Protein AF-A0A9W4RYA9-F1 (afdb_monomer)

Sequence (456 aa):
MVLFLSWPAQLASPVASGSVSWQPSSRFNTTNTTLYFKVLSPGTPWDSYVTWPNTRKTIVKKSAGLVNLAAVAYDNSSNNLLLVPSARRMVSLPGASAEGTAIGTAVVPIFNIDQFEWVNDTKSLPENIFKAVKSTQSGFLNISEVGSPLEQQIPGTSALLKEYKWSRPERFPDPMVVKDVRYAAIYISRQNNNGLAYDYKCPRTTTDFGELPSSIDLYNYPWNNNQSDCIAVAKLRITAGVTLCSQSESDLGRSSHSTCLWKSGVLTADSHSVSPDPLVNEVFYAMPEVQALAAALASYGPGTPTRHLETTLRNSLTQAYQGTWSSFVELLSQDEQVSTPAWKPVTLLDAQVSSRRMHTWLGMSSLLVLSGVLLMIIQSCCRGKTVNDPVVASLMLDSSEVVLADNSGLCNTVDIGHGHGNADMRLKLEVSGINAPYTSVVGGYTHPKLVPESQA

Mean predicted aligned error: 14.29 Å

Foldseek 3Di:
DLVVLLVLLVVLVVLVVVQWDWDKDKAWDPPWDKDKFFFFDDDDLLVCLLPDLVSLVVLLVQLLVLLLLVLVLPPDQDQDLDFDAFWKAFAPGDPPPFAWKFWAKDKTKGKDFPDKDWAQDLVPDDPLQNCLVAPQQSQQQADRDRGFLLVDQFFLQKAWGGSDHDDRDPDQFDWDKDFAKTKMKTWHHKDQQVPCAQVRADDQADPQAGGHDPSWGWHWHGDPPRMTITMIMMITGMIIAIDMAHDDPVVSVVDVDHQWTDHSSMTGGPDDDHDTDRCQVVLSSSLSSSLSSSSVVVSLDDDHRSNDSVSSHSRSNSSSSNSSVNSCSVSNRPPDIDIIIMIHIDTDTDTNGNPVSVVSSVVSVVSNVVSVVVVVVVVVPDPDDPDPDPVVVVVPPPCVVVVVVDPDEPVCVVVVDPPDPDDPWDWDWDQPDDPDDDDDDDDDRRHIDIDTPPPD

Solvent-accessible surface area (backbone atoms only — not comparable to full-atom values): 25578 Å² total; per-residue (Å²): 114,56,71,68,37,44,51,55,38,75,56,26,61,65,38,50,64,66,15,52,42,78,39,89,37,69,45,61,43,85,71,64,44,79,44,73,42,63,36,75,48,92,49,71,43,45,54,41,43,62,72,33,46,66,47,39,41,49,39,33,53,49,9,20,53,41,32,34,51,48,39,69,60,65,69,66,96,59,99,59,93,77,74,65,76,47,26,31,26,45,50,92,62,91,78,75,80,51,72,56,21,33,41,27,54,48,81,27,36,30,40,43,75,82,40,81,45,64,36,60,51,70,84,76,46,56,69,45,45,45,44,43,73,72,36,50,74,61,42,28,39,22,69,50,62,67,63,30,38,76,74,53,95,46,69,67,16,32,31,59,53,31,74,55,56,72,69,80,69,91,62,86,59,73,64,37,61,51,74,49,78,47,40,35,38,33,32,58,51,77,41,78,36,85,68,43,50,83,78,37,76,62,77,57,63,45,92,64,36,38,74,56,65,89,58,56,31,59,45,61,47,56,48,100,76,37,30,25,39,27,31,40,42,33,43,30,35,37,41,37,26,26,26,78,26,65,41,57,73,74,50,54,77,77,35,87,72,65,37,20,34,31,45,63,56,28,39,37,39,76,66,87,64,78,38,60,32,44,54,54,66,61,32,57,41,40,24,11,45,18,24,24,48,19,41,75,68,42,31,85,57,80,91,69,82,58,51,51,62,66,57,55,52,54,35,44,53,41,40,22,46,20,16,33,46,29,30,48,30,65,63,28,28,77,78,53,60,48,78,22,50,27,25,44,57,40,85,41,74,40,77,48,64,41,62,70,38,47,53,52,24,53,52,26,51,47,35,34,54,52,28,54,51,52,49,53,51,51,56,72,71,47,89,68,80,85,68,91,44,78,76,57,45,69,72,62,54,84,52,64,71,60,60,72,71,52,96,74,55,84,75,66,61,70,68,67,60,79,82,56,82,96,61,96,76,58,69,41,81,50,67,87,75,89,85,74,81,94,76,84,86,85,82,80,82,75,68,61,43,79,43,65,68,88,77,127

pLDDT: mean 80.91, std 15.67, range [37.88, 98.0]

Nearest PDB structures (foldseek):
  8yqz-assembly1_B  TM=1.684E-01  e=8.226E+00  African swine fever virus
  7f7f-assembly1_B  TM=9.913E-02  e=7.410E+00  Saccharomyces cerevisiae S288C

Secondary structure (DSSP, 8-state):
-HHHHHHHHHTHHHHHHTTEEEEEEEEE-SSPEEEEEE---SSHHHHHHHH-HHHHHHHHHHHHHHHHHHHHTT----SS--PPPSBEEE---TT--STTEEESEEEEEEEEEEEEEE-S-GGGS-HHHHHHHH-TTSSSS-SS-SS-GGGS--TT-EEEE-SS-----SSPPPPB-EEEEEEEEEEEEEEE-TT-GGGPPPPSEETTTEEPPTT--EEEEE-TTSEEEEEEEEEEEEEEEEEEEE--HHHHHH-S--SEEEETTEEEE-----B-BTTHHHHHHHHHHHHHHHHHTTTT-SSS-TT-HHHHHHHHHHHHHHHHHHHHHHHH--S-EEEEEEE-EEEEEEEEE-HHHHHHHHHHHHHHHHHHHHHHHHHHH--S-----HHHHHHTS--HHHHHH--SSTTTTSSTTSSS-S--PPEEEE-------S--S----PPPEEEETT--

Radius of gyration: 47.75 Å; Cα contacts (8 Å, |Δi|>4): 834; chains: 1; bounding box: 57×92×149 Å

Structure (mmCIF, N/CA/C/O backbone):
data_AF-A0A9W4RYA9-F1
#
_entry.id   AF-A0A9W4RYA9-F1
#
loop_
_atom_site.group_PDB
_atom_site.id
_atom_site.type_symbol
_atom_site.label_atom_id
_atom_site.label_alt_id
_atom_site.label_comp_id
_atom_site.label_asym_id
_atom_site.label_entity_id
_atom_site.label_seq_id
_atom_site.pdbx_PDB_ins_code
_atom_site.Cartn_x
_atom_site.Cartn_y
_atom_site.Cartn_z
_atom_site.occupancy
_atom_site.B_iso_or_equiv
_atom_site.auth_seq_id
_atom_site.auth_comp_id
_atom_site.auth_asym_id
_atom_site.auth_atom_id
_atom_site.pdbx_PDB_model_num
ATOM 1 N N . MET A 1 1 ? 8.539 23.917 -69.921 1.00 60.84 1 MET A N 1
ATOM 2 C CA . MET A 1 1 ? 8.014 22.692 -69.270 1.00 60.84 1 MET A CA 1
ATOM 3 C C . MET A 1 1 ? 9.074 21.985 -68.418 1.00 60.84 1 MET A C 1
ATOM 5 O O . MET A 1 1 ? 8.849 21.826 -67.230 1.00 60.84 1 MET A O 1
ATOM 9 N N . VAL A 1 2 ? 10.253 21.661 -68.961 1.00 68.62 2 VAL A N 1
ATOM 10 C CA . VAL A 1 2 ? 11.386 21.044 -68.227 1.00 68.62 2 VAL A CA 1
ATOM 11 C C . VAL A 1 2 ? 11.800 21.806 -66.951 1.00 68.62 2 VAL A C 1
ATOM 13 O O . VAL A 1 2 ? 11.998 21.196 -65.903 1.00 68.62 2 VAL A O 1
ATOM 16 N N . LEU A 1 3 ? 11.867 23.142 -67.009 1.00 72.19 3 LEU A N 1
ATOM 17 C CA . LEU A 1 3 ? 12.236 23.996 -65.866 1.00 72.19 3 LEU A CA 1
ATOM 18 C C . LEU A 1 3 ? 11.237 23.943 -64.694 1.00 72.19 3 LEU A C 1
ATOM 20 O O . LEU A 1 3 ? 11.623 24.148 -63.550 1.00 72.19 3 LEU A O 1
ATOM 24 N N . PHE A 1 4 ? 9.962 23.628 -64.949 1.00 78.00 4 PHE A N 1
ATOM 25 C CA . PHE A 1 4 ? 8.974 23.463 -63.876 1.00 78.00 4 PHE A CA 1
ATOM 26 C C . PHE A 1 4 ? 9.147 22.134 -63.132 1.00 78.00 4 PHE A C 1
ATOM 28 O O . PHE A 1 4 ? 8.814 22.047 -61.955 1.00 78.00 4 PHE A O 1
ATOM 35 N N . LEU A 1 5 ? 9.701 21.112 -63.793 1.00 78.00 5 LEU A N 1
ATOM 36 C CA . LEU A 1 5 ? 9.952 19.799 -63.193 1.00 78.00 5 LEU A CA 1
ATOM 37 C C . LEU A 1 5 ? 11.208 19.782 -62.308 1.00 78.00 5 LEU A C 1
ATOM 39 O O . LEU A 1 5 ? 11.304 18.944 -61.416 1.00 78.00 5 LEU A O 1
ATOM 43 N N . SER A 1 6 ? 12.157 20.703 -62.514 1.00 80.00 6 SER A N 1
ATOM 44 C CA . SER A 1 6 ? 13.362 20.818 -61.678 1.00 80.00 6 SER A CA 1
ATOM 45 C C . SER A 1 6 ? 13.151 21.650 -60.408 1.00 80.00 6 SER A C 1
ATOM 47 O O . SER A 1 6 ? 13.914 21.508 -59.454 1.00 80.00 6 SER A O 1
ATOM 49 N N . TRP A 1 7 ? 12.106 22.480 -60.357 1.00 84.44 7 TRP A N 1
ATOM 50 C CA . TRP A 1 7 ? 11.814 23.346 -59.211 1.00 84.44 7 TRP A CA 1
ATOM 51 C C . TRP A 1 7 ? 11.555 22.580 -57.897 1.00 84.44 7 TRP A C 1
ATOM 53 O O . TRP A 1 7 ? 12.177 22.913 -56.887 1.00 84.44 7 TRP A O 1
ATOM 63 N N . PRO A 1 8 ? 10.729 21.511 -57.863 1.00 84.56 8 PRO A N 1
ATOM 64 C CA . PRO A 1 8 ? 10.485 20.753 -56.632 1.00 84.56 8 PRO A CA 1
ATOM 65 C C . PRO A 1 8 ? 11.745 20.100 -56.051 1.00 84.56 8 PRO A C 1
ATOM 67 O O . PRO A 1 8 ? 11.838 19.917 -54.840 1.00 84.56 8 PRO A O 1
ATOM 70 N N . ALA A 1 9 ? 12.740 19.790 -56.888 1.00 82.38 9 ALA A N 1
ATOM 71 C CA . ALA A 1 9 ? 13.992 19.187 -56.440 1.00 82.38 9 ALA A CA 1
ATOM 72 C C . ALA A 1 9 ? 14.817 20.134 -55.549 1.00 82.38 9 ALA A C 1
ATOM 74 O O . ALA A 1 9 ? 15.509 19.670 -54.644 1.00 82.38 9 ALA A O 1
ATOM 75 N N . GLN A 1 10 ? 14.689 21.454 -55.733 1.00 84.19 10 GLN A N 1
ATOM 76 C CA . GLN A 1 10 ? 15.346 22.448 -54.873 1.00 84.19 10 GLN A CA 1
ATOM 77 C C . GLN A 1 10 ? 14.773 22.452 -53.444 1.00 84.19 10 GLN A C 1
ATOM 79 O O . GLN A 1 10 ? 15.461 22.830 -52.499 1.00 84.19 10 GLN A O 1
ATOM 84 N N . LEU A 1 11 ? 13.537 21.969 -53.266 1.00 85.75 11 LEU A N 1
ATOM 85 C CA . LEU A 1 11 ? 12.855 21.856 -51.972 1.00 85.75 11 LEU A CA 1
ATOM 86 C C . LEU A 1 11 ? 12.979 20.459 -51.344 1.00 85.75 11 LEU A C 1
ATOM 88 O O . LEU A 1 11 ? 12.485 20.234 -50.239 1.00 85.75 11 LEU A O 1
ATOM 92 N N . ALA A 1 12 ? 13.653 19.518 -52.010 1.00 86.50 12 ALA A N 1
ATOM 93 C CA . ALA A 1 12 ? 13.765 18.142 -51.537 1.00 86.50 12 ALA A CA 1
ATOM 94 C C . ALA A 1 12 ? 14.613 18.033 -50.254 1.00 86.50 12 ALA A C 1
ATOM 96 O O . ALA A 1 12 ? 14.294 17.245 -49.365 1.00 86.50 12 ALA A O 1
ATOM 97 N N . SER A 1 13 ? 15.663 18.849 -50.113 1.00 85.31 13 SER A N 1
ATOM 98 C CA . SER A 1 13 ? 16.589 18.778 -48.969 1.00 85.31 13 SER A CA 1
ATOM 99 C C . SER A 1 13 ? 15.905 19.036 -47.608 1.00 85.31 13 SER A C 1
ATOM 101 O O . SER A 1 13 ? 16.020 18.188 -46.719 1.00 85.31 13 SER A O 1
ATOM 103 N N . PRO A 1 14 ? 15.092 20.100 -47.429 1.00 86.62 14 PRO A N 1
ATOM 104 C CA . PRO A 1 14 ? 14.306 20.285 -46.205 1.00 86.62 14 PRO A CA 1
ATOM 105 C C . PRO A 1 14 ? 13.328 19.140 -45.899 1.00 86.62 14 PRO A C 1
ATOM 107 O O . PRO A 1 14 ? 13.120 18.805 -44.734 1.00 86.62 14 PRO A O 1
ATOM 110 N N . VAL A 1 15 ? 12.738 18.517 -46.927 1.00 85.56 15 VAL A N 1
ATOM 111 C CA . VAL A 1 15 ? 11.793 17.397 -46.760 1.00 85.56 15 VAL A CA 1
ATOM 112 C C . VAL A 1 15 ? 12.511 16.134 -46.283 1.00 85.56 15 VAL A C 1
ATOM 114 O O . VAL A 1 15 ? 11.991 15.446 -45.404 1.00 85.56 15 VAL A O 1
ATOM 117 N N . ALA A 1 16 ? 13.714 15.859 -46.799 1.00 86.56 16 ALA A N 1
ATOM 118 C CA . ALA A 1 16 ? 14.561 14.763 -46.329 1.00 86.56 16 ALA A CA 1
ATOM 119 C C . ALA A 1 16 ? 15.008 14.980 -44.880 1.00 86.56 16 ALA A C 1
ATOM 121 O O . ALA A 1 16 ? 14.795 14.111 -44.037 1.00 86.56 16 ALA A O 1
ATOM 122 N N . SER A 1 17 ? 15.546 16.158 -44.561 1.00 86.06 17 SER A N 1
ATOM 123 C CA . SER A 1 17 ? 15.989 16.483 -43.199 1.00 86.06 17 SER A CA 1
ATOM 124 C C . SER A 1 17 ? 14.832 16.476 -42.197 1.00 86.06 17 SER A C 1
ATOM 126 O O . SER A 1 17 ? 15.000 16.047 -41.062 1.00 86.06 17 SER A O 1
ATOM 128 N N . GLY A 1 18 ? 13.630 16.875 -42.622 1.00 85.44 18 GLY A N 1
ATOM 129 C CA . GLY A 1 18 ? 12.415 16.792 -41.812 1.00 85.44 18 GLY A CA 1
ATOM 130 C C . GLY A 1 18 ? 11.758 15.408 -41.780 1.00 85.44 18 GLY A C 1
ATOM 131 O O . GLY A 1 18 ? 10.743 15.244 -41.100 1.00 85.44 18 GLY A O 1
ATOM 132 N N . SER A 1 19 ? 12.255 14.421 -42.529 1.00 86.69 19 SER A N 1
ATOM 133 C CA . SER A 1 19 ? 11.687 13.065 -42.544 1.00 86.69 19 SER A CA 1
ATOM 134 C C . SER A 1 19 ? 12.135 12.224 -41.352 1.00 86.69 19 SER A C 1
ATOM 136 O O . SER A 1 19 ? 11.411 11.310 -40.964 1.00 86.69 19 SER A O 1
ATOM 138 N N . VAL A 1 20 ? 13.274 12.567 -40.747 1.00 89.31 20 VAL A N 1
ATOM 139 C CA . VAL A 1 20 ? 13.801 11.919 -39.547 1.00 89.31 20 VAL A CA 1
ATOM 140 C C . VAL A 1 20 ? 13.490 12.801 -38.348 1.00 89.31 20 VAL A C 1
ATOM 142 O O . VAL A 1 20 ? 13.965 13.930 -38.254 1.00 89.31 20 VAL A O 1
ATOM 145 N N . SER A 1 21 ? 12.691 12.289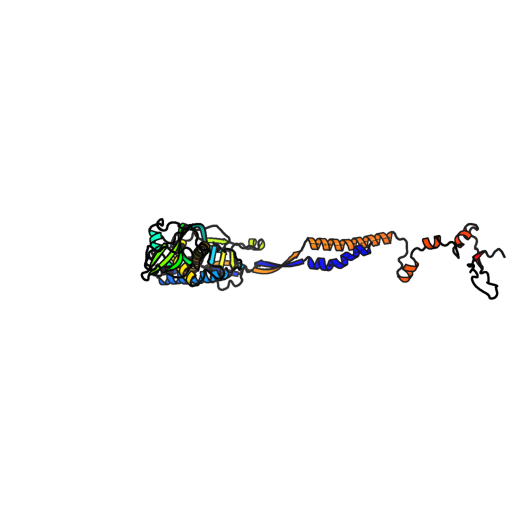 -37.419 1.00 87.69 21 SER A N 1
ATOM 146 C CA . SER A 1 21 ? 12.503 12.913 -36.112 1.00 87.69 21 SER A CA 1
ATOM 147 C C . SER A 1 21 ? 13.133 12.043 -35.040 1.00 87.69 21 SER A C 1
ATOM 149 O O . SER A 1 21 ? 12.818 10.858 -34.946 1.00 87.69 21 SER A O 1
ATOM 151 N N . TRP A 1 22 ? 13.996 12.638 -34.223 1.00 84.50 22 TRP A N 1
ATOM 152 C CA . TRP A 1 22 ? 14.571 11.976 -33.061 1.00 84.50 22 TRP A CA 1
ATOM 153 C C . TRP A 1 22 ? 13.583 12.048 -31.907 1.00 84.50 22 TRP A C 1
ATOM 155 O O . TRP A 1 22 ? 13.267 13.137 -31.426 1.00 84.50 22 TRP A O 1
ATOM 165 N N . GLN A 1 23 ? 13.076 10.897 -31.484 1.00 83.62 23 GLN A N 1
ATOM 166 C CA . GLN A 1 23 ? 12.188 10.803 -30.334 1.00 83.62 23 GLN A CA 1
ATOM 167 C C . GLN A 1 23 ? 12.938 10.169 -29.163 1.00 83.62 23 GLN A C 1
ATOM 169 O O . GLN A 1 23 ? 13.646 9.178 -29.360 1.00 83.62 23 GLN A O 1
ATOM 174 N N . PRO A 1 24 ? 12.814 10.720 -27.942 1.00 79.81 24 PRO A N 1
ATOM 175 C CA . PRO A 1 24 ? 13.317 10.049 -26.756 1.00 79.81 24 PRO A CA 1
ATOM 176 C C . PRO A 1 24 ? 12.649 8.679 -26.629 1.00 79.81 24 PRO A C 1
ATOM 178 O O . PRO A 1 24 ? 11.425 8.573 -26.600 1.00 79.81 24 PRO A O 1
ATOM 181 N N . SER A 1 25 ? 13.463 7.638 -26.542 1.00 77.69 25 SER A N 1
ATOM 182 C CA . SER A 1 25 ? 13.041 6.274 -26.247 1.00 77.69 25 SER A CA 1
ATOM 183 C C . SER A 1 25 ? 13.829 5.769 -25.044 1.00 77.69 25 SER A C 1
ATOM 185 O O . SER A 1 25 ? 14.990 6.135 -24.844 1.00 77.69 25 SER A O 1
ATOM 187 N N . SER A 1 26 ? 13.209 4.939 -24.216 1.00 73.88 26 SER A N 1
ATOM 188 C CA . SER A 1 26 ? 13.912 4.208 -23.167 1.00 73.88 26 SER A CA 1
ATOM 189 C C . SER A 1 26 ? 14.118 2.772 -23.628 1.00 73.88 26 SER A C 1
ATOM 191 O O . SER A 1 26 ? 13.175 2.082 -24.015 1.00 73.88 26 SER A O 1
ATOM 193 N N . ARG A 1 27 ? 15.366 2.308 -23.584 1.00 76.56 27 ARG A N 1
ATOM 194 C CA . ARG A 1 27 ? 15.687 0.881 -23.682 1.00 76.56 27 ARG A CA 1
ATOM 195 C C . ARG A 1 27 ? 16.460 0.457 -22.455 1.00 76.56 27 ARG A C 1
ATOM 197 O O . ARG A 1 27 ? 17.113 1.271 -21.815 1.00 76.56 27 ARG A O 1
ATOM 204 N N . PHE A 1 28 ? 16.394 -0.817 -22.122 1.00 78.62 28 PHE A N 1
ATOM 205 C CA . PHE A 1 28 ? 17.124 -1.352 -20.986 1.00 78.62 28 PHE A CA 1
ATOM 206 C C . PHE A 1 28 ? 18.550 -1.715 -21.398 1.00 78.62 28 PHE A C 1
ATOM 208 O O . PHE A 1 28 ? 18.767 -2.291 -22.463 1.00 78.62 28 PHE A O 1
ATOM 215 N N . ASN A 1 29 ? 19.527 -1.347 -20.569 1.00 74.31 29 ASN A N 1
ATOM 216 C CA . ASN A 1 29 ? 20.911 -1.755 -20.781 1.00 74.31 29 ASN A CA 1
ATOM 217 C C . ASN A 1 29 ? 21.043 -3.268 -20.566 1.00 74.31 29 ASN A C 1
ATOM 219 O O . ASN A 1 29 ? 20.547 -3.781 -19.566 1.00 74.31 29 ASN A O 1
ATOM 223 N N . THR A 1 30 ? 21.750 -3.962 -21.456 1.00 67.19 30 THR A N 1
ATOM 224 C CA . THR A 1 30 ? 22.034 -5.401 -21.341 1.00 67.19 30 THR A CA 1
ATOM 225 C C . THR A 1 30 ? 23.051 -5.718 -20.243 1.00 67.19 30 THR A C 1
ATOM 227 O O . THR A 1 30 ? 23.099 -6.847 -19.764 1.00 67.19 30 THR A O 1
ATOM 230 N N . THR A 1 31 ? 23.839 -4.739 -19.772 1.00 66.62 31 THR A N 1
ATOM 231 C CA . THR A 1 31 ? 24.687 -4.943 -18.587 1.0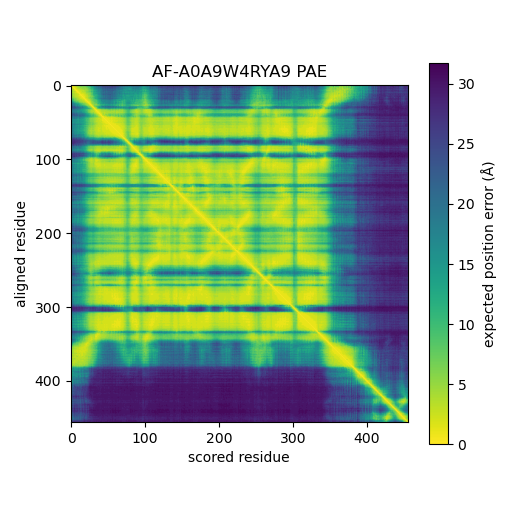0 66.62 31 THR A CA 1
ATOM 232 C C . THR A 1 31 ? 23.815 -5.014 -17.336 1.00 66.62 31 THR A C 1
ATOM 234 O O . THR A 1 31 ? 23.327 -3.988 -16.845 1.00 66.62 31 THR A O 1
ATOM 237 N N . ASN A 1 32 ? 23.614 -6.225 -16.822 1.00 71.44 32 ASN A N 1
ATOM 238 C CA . ASN A 1 32 ? 22.839 -6.449 -15.615 1.00 71.44 32 ASN A CA 1
ATOM 239 C C . ASN A 1 32 ? 23.607 -5.967 -14.374 1.00 71.44 32 ASN A C 1
ATOM 241 O O . ASN A 1 32 ? 24.808 -6.163 -14.215 1.00 71.44 32 ASN A O 1
ATOM 245 N N . THR A 1 33 ? 22.901 -5.291 -13.474 1.00 81.62 33 THR A N 1
ATOM 246 C CA . THR A 1 33 ? 23.366 -5.117 -12.096 1.00 81.62 33 THR A CA 1
ATOM 247 C C . THR A 1 33 ? 22.627 -6.136 -11.249 1.00 81.62 33 THR A C 1
ATOM 249 O O . THR A 1 33 ? 21.413 -6.259 -11.373 1.00 81.62 33 THR A O 1
ATOM 252 N N . THR A 1 34 ? 23.322 -6.870 -10.390 1.00 84.88 34 THR A N 1
ATOM 253 C CA . THR A 1 34 ? 22.653 -7.790 -9.467 1.00 84.88 34 THR A CA 1
ATOM 254 C C . THR A 1 34 ? 22.149 -7.018 -8.256 1.00 84.88 34 THR A C 1
ATOM 256 O O . THR A 1 34 ? 22.921 -6.323 -7.596 1.00 84.88 34 THR A O 1
ATOM 259 N N . LEU A 1 35 ? 20.857 -7.142 -7.962 1.00 85.88 35 LEU A N 1
ATOM 260 C CA . LEU A 1 35 ? 20.257 -6.667 -6.720 1.00 85.88 35 LEU A CA 1
ATOM 261 C C . LEU A 1 35 ? 19.973 -7.848 -5.801 1.00 85.88 35 LEU A C 1
ATOM 263 O O . LEU A 1 35 ? 19.729 -8.961 -6.263 1.00 85.88 35 LEU A O 1
ATOM 267 N N . TYR A 1 36 ? 19.975 -7.579 -4.502 1.00 86.38 36 TYR A N 1
ATOM 268 C CA . TYR A 1 36 ? 19.705 -8.571 -3.474 1.00 86.38 36 TYR A CA 1
ATOM 269 C C . TYR A 1 36 ? 18.421 -8.200 -2.751 1.00 86.38 36 TYR A C 1
ATOM 271 O O . TYR A 1 36 ? 18.313 -7.117 -2.173 1.00 86.38 36 TYR A O 1
ATOM 279 N N . PHE A 1 37 ? 17.446 -9.101 -2.789 1.00 87.25 37 PHE A N 1
ATOM 280 C CA . PHE A 1 37 ? 16.212 -8.956 -2.036 1.00 87.25 37 PHE A CA 1
ATOM 281 C C . PHE A 1 37 ? 16.223 -9.905 -0.859 1.00 87.25 37 PHE A C 1
ATOM 283 O O . PHE A 1 37 ? 16.422 -11.107 -1.018 1.00 87.25 37 PHE A O 1
ATOM 290 N N . LYS A 1 38 ? 15.945 -9.358 0.318 1.00 88.00 38 LYS A N 1
ATOM 291 C CA . LYS A 1 38 ? 15.684 -10.154 1.506 1.00 88.00 38 LYS A CA 1
ATOM 292 C C . LYS A 1 38 ? 14.455 -11.026 1.298 1.00 88.00 38 LYS A C 1
ATOM 294 O O . LYS A 1 38 ? 13.447 -10.566 0.737 1.00 88.00 38 LYS A O 1
ATOM 299 N N . VAL A 1 39 ? 14.573 -12.267 1.752 1.00 85.56 39 VAL A N 1
ATOM 300 C CA . VAL A 1 39 ? 13.497 -13.252 1.780 1.00 85.56 39 VAL A CA 1
ATOM 301 C C . VAL A 1 39 ? 13.211 -13.618 3.226 1.00 85.56 39 VAL A C 1
ATOM 303 O O . VAL A 1 39 ? 14.064 -13.526 4.110 1.00 85.56 39 VAL A O 1
ATOM 306 N N . LEU A 1 40 ? 11.955 -13.950 3.469 1.00 86.94 40 LEU A N 1
ATOM 307 C CA . LEU A 1 40 ? 11.489 -14.348 4.774 1.00 86.94 40 LEU A CA 1
ATOM 308 C C . LEU A 1 40 ? 12.012 -15.742 5.128 1.00 86.94 40 LEU A C 1
ATOM 310 O O . LEU A 1 40 ? 11.869 -16.667 4.335 1.00 86.94 40 LEU A O 1
ATOM 314 N N . SER A 1 41 ? 12.537 -15.887 6.342 1.00 81.31 41 SER A N 1
ATOM 315 C CA . SER A 1 41 ? 13.005 -17.165 6.875 1.00 81.31 41 SER A CA 1
ATOM 316 C C . SER A 1 41 ? 12.602 -17.282 8.350 1.00 81.31 41 SER A C 1
ATOM 318 O O . SER A 1 41 ? 12.608 -16.266 9.059 1.00 81.31 41 SER A O 1
ATOM 320 N N . PRO A 1 42 ? 12.189 -18.469 8.830 1.00 84.44 42 PRO A N 1
ATOM 321 C CA . PRO A 1 42 ? 11.971 -18.688 10.255 1.00 84.44 42 PRO A CA 1
ATOM 322 C C . PRO A 1 42 ? 13.296 -18.543 11.015 1.00 84.44 42 PRO A C 1
ATOM 324 O O . PRO A 1 42 ? 14.330 -19.030 10.568 1.00 84.44 42 PRO A O 1
ATOM 327 N N . GLY A 1 43 ? 13.276 -17.908 12.189 1.00 88.25 43 GLY A N 1
ATOM 328 C CA . GLY A 1 43 ? 14.491 -17.766 12.990 1.00 88.25 43 GLY A CA 1
ATOM 329 C C . GLY A 1 43 ? 14.409 -16.739 14.114 1.00 88.25 43 GLY A C 1
ATOM 330 O O . GLY A 1 43 ? 13.328 -16.301 14.510 1.00 88.25 43 GLY A O 1
ATOM 331 N N . THR A 1 44 ? 15.575 -16.300 14.599 1.00 90.31 44 THR A N 1
ATOM 332 C CA . THR A 1 44 ? 15.673 -15.371 15.740 1.00 90.31 44 THR A CA 1
ATOM 333 C C . THR A 1 44 ? 14.946 -14.033 15.539 1.00 90.31 44 THR A C 1
ATOM 335 O O . THR A 1 44 ? 14.418 -13.507 16.528 1.00 90.31 44 THR A O 1
ATOM 338 N N . PRO A 1 45 ? 14.838 -13.460 14.316 1.00 91.94 45 PRO A N 1
ATOM 339 C CA . PRO A 1 45 ? 14.041 -12.256 14.101 1.00 91.94 45 PRO A CA 1
ATOM 340 C C . PRO A 1 45 ? 12.546 -12.499 14.330 1.00 91.94 45 PRO A C 1
ATOM 342 O O . PRO A 1 45 ? 11.876 -11.667 14.946 1.00 91.94 45 PRO A O 1
ATOM 345 N N . TRP A 1 46 ? 12.030 -13.654 13.897 1.00 93.38 46 TRP A N 1
ATOM 346 C CA . TRP A 1 46 ? 10.647 -14.058 14.148 1.00 93.38 46 TRP A CA 1
ATOM 347 C C . TRP A 1 46 ? 10.392 -14.246 15.646 1.00 93.38 46 TRP A C 1
ATOM 349 O O . TRP A 1 46 ? 9.463 -13.650 16.190 1.00 93.38 46 TRP A O 1
ATOM 359 N N . ASP A 1 47 ? 11.269 -14.962 16.352 1.00 93.06 47 ASP A N 1
ATOM 360 C CA . ASP A 1 47 ? 11.140 -15.151 17.803 1.00 93.06 47 ASP A CA 1
ATOM 361 C C . ASP A 1 47 ? 11.141 -13.815 18.558 1.00 93.06 47 ASP A C 1
ATOM 363 O O . ASP A 1 47 ? 10.388 -13.618 19.521 1.00 93.06 47 ASP A O 1
ATOM 367 N N . SER A 1 48 ? 11.949 -12.862 18.086 1.00 93.31 48 SER A N 1
ATOM 368 C CA . SER A 1 48 ? 12.021 -11.508 18.634 1.00 93.31 48 SER A CA 1
ATOM 369 C C . SER A 1 48 ? 10.747 -10.704 18.376 1.00 93.31 48 SER A C 1
ATOM 371 O O . SER A 1 48 ? 10.320 -9.943 19.247 1.00 93.31 48 SER A O 1
ATOM 373 N N . TYR A 1 49 ? 10.131 -10.865 17.204 1.00 94.62 49 TYR A N 1
ATOM 374 C CA . TYR A 1 49 ? 8.842 -10.266 16.859 1.00 94.62 49 TYR A CA 1
ATOM 375 C C . TYR A 1 49 ? 7.713 -10.794 17.748 1.00 94.62 49 TYR A C 1
ATOM 377 O O . TYR A 1 49 ? 6.938 -10.019 18.318 1.00 94.62 49 TYR A O 1
ATOM 385 N N . VAL A 1 50 ? 7.661 -12.112 17.921 1.00 94.31 50 VAL A N 1
ATOM 386 C CA . VAL A 1 50 ? 6.645 -12.795 18.721 1.00 94.31 50 VAL A CA 1
ATOM 387 C C . VAL A 1 50 ? 6.792 -12.446 20.207 1.00 94.31 50 VAL A C 1
ATOM 389 O O . VAL A 1 50 ? 5.805 -12.155 20.888 1.00 94.31 50 VAL A O 1
ATOM 392 N N . THR A 1 51 ? 8.024 -12.411 20.718 1.00 94.31 51 THR A N 1
ATOM 393 C CA . THR A 1 51 ? 8.289 -12.223 22.152 1.00 94.31 51 THR A CA 1
ATOM 394 C C . THR A 1 51 ? 8.194 -10.761 22.586 1.00 94.31 51 THR A C 1
ATOM 396 O O . THR A 1 51 ? 7.598 -10.473 23.624 1.00 94.31 51 THR A O 1
ATOM 399 N N . TRP A 1 52 ? 8.731 -9.819 21.805 1.00 94.25 52 TRP A N 1
ATOM 400 C CA . TRP A 1 52 ? 8.959 -8.453 22.281 1.00 94.25 52 TRP A CA 1
ATOM 401 C C . TRP A 1 52 ? 8.044 -7.421 21.600 1.00 94.25 52 TRP A C 1
ATOM 403 O O . TRP A 1 52 ? 8.165 -7.195 20.392 1.00 94.25 52 TRP A O 1
ATOM 413 N N . PRO A 1 53 ? 7.195 -6.693 22.359 1.00 93.44 53 PRO A N 1
ATOM 414 C CA . PRO A 1 53 ? 6.367 -5.609 21.817 1.00 93.44 53 PRO A CA 1
ATOM 415 C C . PRO A 1 53 ? 7.174 -4.516 21.101 1.00 93.44 53 PRO A C 1
ATOM 417 O O . PRO A 1 53 ? 6.723 -3.971 20.097 1.00 93.44 53 PRO A O 1
ATOM 420 N N . ASN A 1 54 ? 8.397 -4.234 21.565 1.00 94.38 54 ASN A N 1
ATOM 421 C CA . ASN A 1 54 ? 9.283 -3.243 20.946 1.00 94.38 54 ASN A CA 1
ATOM 422 C C . ASN A 1 54 ? 9.678 -3.613 19.508 1.00 94.38 54 ASN A C 1
ATOM 424 O O . ASN A 1 54 ? 9.786 -2.728 18.658 1.00 94.38 54 ASN A O 1
ATOM 428 N N . THR A 1 55 ? 9.854 -4.902 19.207 1.00 94.56 55 THR A N 1
ATOM 429 C CA . THR A 1 55 ? 10.129 -5.365 17.839 1.00 94.56 55 THR A CA 1
ATOM 430 C C . THR A 1 55 ? 8.927 -5.098 16.939 1.00 94.56 55 THR A C 1
ATOM 432 O O . THR A 1 55 ? 9.077 -4.541 15.853 1.00 94.56 55 THR A O 1
ATOM 435 N N . ARG A 1 56 ? 7.716 -5.397 17.427 1.00 95.44 56 ARG A N 1
ATOM 436 C CA . ARG A 1 56 ? 6.461 -5.128 16.705 1.00 95.44 56 ARG A CA 1
ATOM 437 C C . ARG A 1 56 ? 6.272 -3.637 16.446 1.00 95.44 56 ARG A C 1
ATOM 439 O O . ARG A 1 56 ? 5.991 -3.240 15.319 1.00 95.44 56 ARG A O 1
ATOM 446 N N . LYS A 1 57 ? 6.546 -2.807 17.454 1.00 95.12 57 LYS A N 1
ATOM 447 C CA . LYS A 1 57 ? 6.524 -1.345 17.341 1.00 95.12 57 LYS A CA 1
ATOM 448 C C . LYS A 1 57 ? 7.515 -0.828 16.296 1.00 95.12 57 LYS A C 1
ATOM 450 O O . LYS A 1 57 ? 7.189 0.078 15.533 1.00 95.12 57 LYS A O 1
ATOM 455 N N . THR A 1 58 ? 8.719 -1.398 16.237 1.00 95.50 58 THR A N 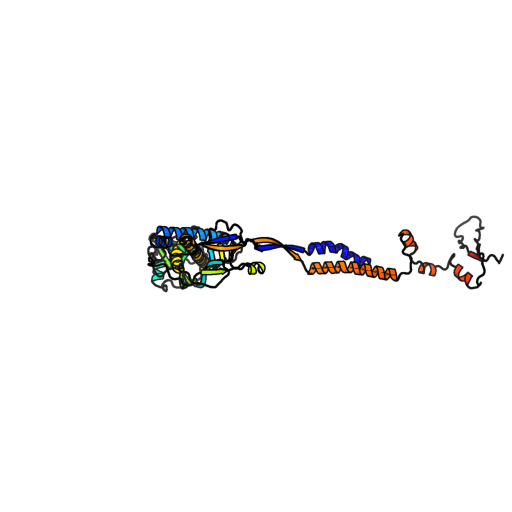1
ATOM 456 C CA . THR A 1 58 ? 9.726 -1.048 15.222 1.00 95.50 58 THR A CA 1
ATOM 457 C C . THR A 1 58 ? 9.244 -1.389 13.814 1.00 95.50 58 THR A C 1
ATOM 459 O O . THR A 1 58 ? 9.379 -0.554 12.921 1.00 95.50 58 THR A O 1
ATOM 462 N N . ILE A 1 59 ? 8.633 -2.563 13.618 1.00 95.62 59 ILE A N 1
ATOM 463 C CA . ILE A 1 59 ? 8.037 -2.943 12.328 1.00 95.62 59 ILE A CA 1
ATOM 464 C C . ILE A 1 59 ? 6.954 -1.943 11.931 1.00 95.62 59 ILE A C 1
ATOM 466 O O . ILE A 1 59 ? 6.999 -1.411 10.825 1.00 95.62 59 ILE A O 1
ATOM 470 N N . VAL A 1 60 ? 6.026 -1.633 12.836 1.00 96.12 60 VAL A N 1
ATOM 471 C CA . VAL A 1 60 ? 4.935 -0.680 12.598 1.00 96.12 60 VAL A CA 1
ATOM 472 C C . VAL A 1 60 ? 5.474 0.703 12.198 1.00 96.12 60 VAL A C 1
ATOM 474 O O . VAL A 1 60 ? 5.077 1.255 11.172 1.00 96.12 60 VAL A O 1
ATOM 477 N N . LYS A 1 61 ? 6.452 1.241 12.938 1.00 95.25 61 LYS A N 1
ATOM 478 C CA . LYS A 1 61 ? 7.076 2.539 12.624 1.00 95.25 61 LYS A CA 1
ATOM 479 C C . LYS A 1 61 ? 7.819 2.535 11.289 1.00 95.25 61 LYS A C 1
ATOM 481 O O . LYS A 1 61 ? 7.677 3.477 10.511 1.00 95.25 61 LYS A O 1
ATOM 486 N N . LYS A 1 62 ? 8.598 1.484 11.008 1.00 94.75 62 LYS A N 1
ATOM 487 C CA . LYS A 1 62 ? 9.304 1.336 9.726 1.00 94.75 62 LYS A CA 1
ATOM 488 C C . LYS A 1 62 ? 8.311 1.271 8.565 1.00 94.75 62 LYS A C 1
ATOM 490 O O . LYS A 1 62 ? 8.520 1.936 7.556 1.00 94.75 62 LYS A O 1
ATOM 495 N N . SER A 1 63 ? 7.207 0.552 8.753 1.00 95.50 63 SER A N 1
ATOM 496 C CA . SER A 1 63 ? 6.130 0.422 7.767 1.00 95.50 63 SER A CA 1
ATOM 497 C C . SER A 1 63 ? 5.504 1.768 7.442 1.00 95.50 63 SER A C 1
ATOM 499 O O . SER A 1 63 ? 5.408 2.112 6.270 1.00 95.50 63 SER A O 1
ATOM 501 N N . ALA A 1 64 ? 5.153 2.560 8.458 1.00 94.12 64 ALA A N 1
ATOM 502 C CA . ALA A 1 64 ? 4.619 3.905 8.253 1.00 94.12 64 ALA A CA 1
ATOM 503 C C . ALA A 1 64 ? 5.615 4.810 7.502 1.00 94.12 64 ALA A C 1
ATOM 505 O O . ALA A 1 64 ? 5.226 5.527 6.582 1.00 94.12 64 ALA A O 1
ATOM 506 N N . GLY A 1 65 ? 6.913 4.719 7.820 1.00 91.94 65 GLY A N 1
ATOM 507 C CA . GLY A 1 65 ? 7.965 5.428 7.086 1.00 91.94 65 GLY A CA 1
ATOM 508 C C . GLY A 1 65 ? 8.066 5.018 5.611 1.00 91.94 65 GLY A C 1
ATOM 509 O O . GLY A 1 65 ? 8.171 5.883 4.744 1.00 91.94 65 GLY A O 1
ATOM 510 N N . LEU A 1 66 ? 7.984 3.717 5.308 1.00 90.75 66 LEU A N 1
ATOM 511 C CA . LEU A 1 66 ? 7.974 3.217 3.927 1.00 90.75 66 LEU A CA 1
ATOM 512 C C . LEU A 1 66 ? 6.725 3.667 3.159 1.00 90.75 66 LEU A C 1
ATOM 514 O O . LEU A 1 66 ? 6.846 4.088 2.010 1.00 90.75 66 LEU A O 1
ATOM 518 N N . VAL A 1 67 ? 5.550 3.629 3.798 1.00 91.00 67 VAL A N 1
ATOM 519 C CA . VAL A 1 67 ? 4.298 4.137 3.216 1.00 91.00 67 VAL A CA 1
ATOM 520 C C . VAL A 1 67 ? 4.441 5.612 2.853 1.00 91.00 67 VAL A C 1
ATOM 522 O O . VAL A 1 67 ? 4.098 5.995 1.738 1.00 91.00 67 VAL A O 1
ATOM 525 N N . ASN A 1 68 ? 5.020 6.422 3.742 1.00 87.69 68 ASN A N 1
ATOM 526 C CA . ASN A 1 68 ? 5.247 7.839 3.480 1.00 87.69 68 ASN A CA 1
ATOM 527 C C . ASN A 1 68 ? 6.148 8.084 2.262 1.00 87.69 68 ASN A C 1
ATOM 529 O O . ASN A 1 68 ? 5.837 8.916 1.414 1.00 87.69 68 ASN A O 1
ATOM 533 N N . LEU A 1 69 ? 7.243 7.328 2.142 1.00 82.25 69 LEU A N 1
ATOM 534 C CA . LEU A 1 69 ? 8.140 7.417 0.986 1.00 82.25 69 LEU A CA 1
ATOM 535 C C . LEU A 1 69 ? 7.424 7.038 -0.318 1.00 82.25 69 LEU A C 1
ATOM 537 O O . LEU A 1 69 ? 7.570 7.720 -1.331 1.00 82.25 69 LEU A O 1
ATOM 541 N N . ALA A 1 70 ? 6.616 5.977 -0.284 1.00 80.75 70 ALA A N 1
ATOM 542 C CA . ALA A 1 70 ? 5.864 5.502 -1.441 1.00 80.75 70 ALA A CA 1
ATOM 543 C C . ALA A 1 70 ? 4.713 6.435 -1.854 1.00 80.75 70 ALA A C 1
ATOM 545 O O . ALA A 1 70 ? 4.306 6.424 -3.017 1.00 80.75 70 ALA A O 1
ATOM 546 N N . ALA A 1 71 ? 4.176 7.219 -0.920 1.00 77.12 71 ALA A N 1
ATOM 547 C CA . ALA A 1 71 ? 3.131 8.195 -1.193 1.00 77.12 71 ALA A CA 1
ATOM 548 C C . ALA A 1 71 ? 3.659 9.401 -1.979 1.00 77.12 71 ALA A C 1
ATOM 550 O O . ALA A 1 71 ? 3.052 9.793 -2.971 1.00 77.12 71 ALA A O 1
ATOM 551 N N . VAL A 1 72 ? 4.828 9.930 -1.595 1.00 64.25 72 VAL A N 1
ATOM 552 C CA . VAL A 1 72 ? 5.496 11.040 -2.304 1.00 64.25 72 VAL A CA 1
ATOM 553 C C . VAL A 1 72 ? 5.844 10.654 -3.746 1.00 64.25 72 VAL A C 1
ATOM 555 O O . VAL A 1 72 ? 5.737 11.465 -4.658 1.00 64.25 72 VAL A O 1
ATOM 558 N N . ALA A 1 73 ? 6.201 9.390 -3.975 1.00 58.84 73 ALA A N 1
ATOM 559 C CA . ALA A 1 73 ? 6.502 8.846 -5.298 1.00 58.84 73 ALA A CA 1
ATOM 560 C C . ALA A 1 73 ? 5.304 8.794 -6.270 1.00 58.84 73 ALA A C 1
ATOM 562 O O . ALA A 1 73 ? 5.502 8.624 -7.476 1.00 58.84 73 ALA A O 1
ATOM 563 N N . TYR A 1 74 ? 4.070 8.869 -5.761 1.00 60.91 74 TYR A N 1
ATOM 564 C CA . TYR A 1 74 ? 2.844 8.655 -6.538 1.00 60.91 74 TYR A CA 1
ATOM 565 C C . TYR A 1 74 ? 2.119 9.958 -6.921 1.00 60.91 74 TYR A C 1
ATOM 567 O O . TYR A 1 74 ? 1.031 9.898 -7.492 1.00 60.91 74 TYR A O 1
ATOM 575 N N . ASP A 1 75 ? 2.722 11.122 -6.654 1.00 52.78 75 ASP A N 1
ATOM 576 C CA . ASP A 1 75 ? 2.195 12.435 -7.046 1.00 52.78 75 ASP A CA 1
ATOM 577 C C . ASP A 1 75 ? 2.313 12.643 -8.569 1.00 52.78 75 ASP A C 1
ATOM 579 O O . ASP A 1 75 ? 3.259 13.234 -9.090 1.00 52.78 75 ASP A O 1
ATOM 583 N N . ASN A 1 76 ? 1.360 12.076 -9.311 1.00 49.06 76 ASN A N 1
ATOM 584 C CA . ASN A 1 76 ? 1.107 12.421 -10.703 1.00 49.06 76 ASN A CA 1
ATOM 585 C C . ASN A 1 76 ? -0.080 13.392 -10.739 1.00 49.06 76 ASN A C 1
ATOM 587 O O . ASN A 1 76 ? -1.216 13.015 -10.454 1.00 49.06 76 ASN A O 1
ATOM 591 N N . SER A 1 77 ? 0.212 14.623 -11.152 1.00 45.31 77 SER A N 1
ATOM 592 C CA . SER A 1 77 ? -0.610 15.842 -11.222 1.00 45.31 77 SER A CA 1
ATOM 593 C C . SER A 1 77 ? -1.893 15.797 -12.080 1.00 45.31 77 SER A C 1
ATOM 595 O O . SER A 1 77 ? -2.349 16.824 -12.585 1.00 45.31 77 SER A O 1
ATOM 597 N N . SER A 1 78 ? -2.518 14.634 -12.264 1.00 46.94 78 SER A N 1
ATOM 598 C CA . SER A 1 78 ? -3.804 14.507 -12.953 1.00 46.94 78 SER A CA 1
ATOM 599 C C . SER A 1 78 ? -4.960 14.474 -11.952 1.00 46.94 78 SER A C 1
ATOM 601 O O . SER A 1 78 ? -4.981 13.611 -11.081 1.00 46.94 78 SER A O 1
ATOM 603 N N . ASN A 1 79 ? -5.951 15.354 -12.132 1.00 50.00 79 ASN A N 1
ATOM 604 C CA . ASN A 1 79 ? -7.191 15.521 -11.344 1.00 50.00 79 ASN A CA 1
ATOM 605 C C . ASN A 1 79 ? -8.116 14.277 -11.236 1.00 50.00 79 ASN A C 1
ATOM 607 O O . ASN A 1 79 ? -9.291 14.412 -10.898 1.00 50.00 79 ASN A O 1
ATOM 611 N N . ASN A 1 80 ? -7.633 13.074 -11.542 1.00 52.47 80 ASN A N 1
ATOM 612 C CA . ASN A 1 80 ? -8.408 11.842 -11.474 1.00 52.47 80 ASN A CA 1
ATOM 613 C C . ASN A 1 80 ? -8.231 11.165 -10.110 1.00 52.47 80 ASN A C 1
ATOM 615 O O . ASN A 1 80 ? -7.161 11.225 -9.511 1.00 52.47 80 ASN A O 1
ATOM 619 N N . LEU A 1 81 ? -9.291 10.492 -9.648 1.00 62.12 81 LEU A N 1
ATOM 620 C CA . LEU A 1 81 ? -9.311 9.588 -8.493 1.00 62.12 81 LEU A CA 1
ATOM 621 C C . LEU A 1 81 ? -8.216 8.518 -8.633 1.00 62.12 81 LEU A C 1
ATOM 623 O O . LEU A 1 81 ? -8.438 7.452 -9.208 1.00 62.12 81 LEU A O 1
ATOM 627 N N . LEU A 1 82 ? -7.011 8.826 -8.160 1.00 74.38 82 LEU A N 1
ATOM 628 C CA . LEU A 1 82 ? -5.842 7.987 -8.361 1.00 74.38 82 LEU A CA 1
ATOM 629 C C . LEU A 1 82 ? -5.841 6.879 -7.299 1.00 74.38 82 LEU A C 1
ATOM 631 O O . LEU A 1 82 ? -5.447 7.079 -6.147 1.00 74.38 82 LEU A O 1
ATOM 635 N N . LEU A 1 83 ? -6.326 5.698 -7.680 1.00 81.50 83 LEU A N 1
ATOM 636 C CA . LEU A 1 83 ? -6.204 4.502 -6.855 1.00 81.50 83 LEU A CA 1
ATOM 637 C C . LEU A 1 83 ? -4.759 4.013 -6.873 1.00 81.50 83 LEU A C 1
ATOM 639 O O . LEU A 1 83 ? -4.094 4.002 -7.909 1.00 81.50 83 LEU A O 1
ATOM 643 N N . VAL A 1 84 ? -4.276 3.606 -5.709 1.00 85.44 84 VAL A N 1
ATOM 644 C CA . VAL A 1 84 ? -2.969 2.976 -5.554 1.00 85.44 84 VAL A CA 1
ATOM 645 C C . VAL A 1 84 ? -2.978 1.590 -6.222 1.00 85.44 84 VAL A C 1
ATOM 647 O O . VAL A 1 84 ? -3.907 0.820 -5.971 1.00 85.44 84 VAL A O 1
ATOM 650 N N . PRO A 1 85 ? -1.954 1.224 -7.024 1.00 87.69 85 PRO A N 1
ATOM 651 C CA . PRO A 1 85 ? -1.850 -0.115 -7.599 1.00 87.69 85 PRO A CA 1
ATOM 652 C C . PRO A 1 85 ? -1.843 -1.193 -6.514 1.00 87.69 85 PRO A C 1
ATOM 654 O O . PRO A 1 85 ? -1.215 -1.013 -5.468 1.00 87.69 85 PRO A O 1
ATOM 657 N N . SER A 1 86 ? -2.495 -2.326 -6.771 1.00 89.69 86 SER A N 1
ATOM 658 C CA . SER A 1 86 ? -2.692 -3.403 -5.790 1.00 89.69 86 SER A CA 1
ATOM 659 C C . SER A 1 86 ? -1.405 -4.144 -5.412 1.00 89.69 86 SER A C 1
ATOM 661 O O . SER A 1 86 ? -1.301 -4.623 -4.281 1.00 89.69 86 SER A O 1
ATOM 663 N N . ALA A 1 87 ? -0.408 -4.199 -6.303 1.00 92.69 87 ALA A N 1
ATOM 664 C CA . ALA A 1 87 ? 0.835 -4.945 -6.102 1.00 92.69 87 ALA A CA 1
ATOM 665 C C . ALA A 1 87 ? 2.079 -4.040 -6.100 1.00 92.69 87 ALA A C 1
ATOM 667 O O . ALA A 1 87 ? 2.622 -3.698 -7.155 1.00 92.69 87 ALA A O 1
ATOM 668 N N . ARG A 1 88 ? 2.552 -3.656 -4.904 1.00 91.56 88 ARG A N 1
ATOM 669 C CA . ARG A 1 88 ? 3.765 -2.836 -4.739 1.00 91.56 88 ARG A CA 1
ATOM 670 C C . ARG A 1 88 ? 4.588 -3.251 -3.526 1.00 91.56 88 ARG A C 1
ATOM 672 O O . ARG A 1 88 ? 4.053 -3.378 -2.432 1.00 91.56 88 ARG A O 1
ATOM 679 N N . ARG A 1 89 ? 5.903 -3.386 -3.696 1.00 91.31 89 ARG A N 1
ATOM 680 C CA . ARG A 1 89 ? 6.867 -3.638 -2.618 1.00 91.31 89 ARG A CA 1
ATOM 681 C C . ARG A 1 89 ? 7.689 -2.380 -2.385 1.00 91.31 89 ARG A C 1
ATOM 683 O O . ARG A 1 89 ? 8.302 -1.855 -3.310 1.00 91.31 89 ARG A O 1
ATOM 690 N N . MET A 1 90 ? 7.718 -1.915 -1.145 1.00 90.12 90 MET A N 1
ATOM 691 C CA . MET A 1 90 ? 8.472 -0.731 -0.742 1.00 90.12 90 MET A CA 1
ATOM 692 C C . MET A 1 90 ? 9.822 -1.195 -0.210 1.00 90.12 90 MET A C 1
ATOM 694 O O . MET A 1 90 ? 9.868 -1.899 0.795 1.00 90.12 90 MET A O 1
ATOM 698 N N . VAL A 1 91 ? 10.925 -0.854 -0.875 1.00 81.88 91 VAL A N 1
ATOM 699 C CA . VAL A 1 91 ? 12.251 -1.312 -0.433 1.00 81.88 91 VAL A CA 1
ATOM 700 C C . VAL A 1 91 ? 13.195 -0.125 -0.322 1.00 81.88 91 VAL A C 1
ATOM 702 O O . VAL A 1 91 ? 13.254 0.740 -1.189 1.00 81.88 91 VAL A O 1
ATOM 705 N N . SER A 1 92 ? 13.976 -0.084 0.752 1.00 71.19 92 SER A N 1
ATOM 706 C CA . SER A 1 92 ? 15.102 0.836 0.876 1.00 71.19 92 SER A CA 1
ATOM 707 C C . SER A 1 92 ? 16.345 0.164 0.289 1.00 71.19 92 SER A C 1
ATOM 709 O O . SER A 1 92 ? 17.157 -0.376 1.036 1.00 71.19 92 SER A O 1
ATOM 711 N N . LEU A 1 93 ? 16.463 0.114 -1.042 1.00 66.62 93 LEU A N 1
ATOM 712 C CA . LEU A 1 93 ? 17.637 -0.459 -1.711 1.00 66.62 93 LEU A CA 1
ATOM 713 C C . LEU A 1 93 ? 18.717 0.617 -1.914 1.00 66.62 93 LEU A C 1
ATOM 715 O O . LEU A 1 93 ? 18.559 1.470 -2.794 1.00 66.62 93 LEU A O 1
ATOM 719 N N . PRO A 1 94 ? 19.832 0.588 -1.163 1.00 53.62 94 PRO A N 1
ATOM 720 C CA . PRO A 1 94 ? 20.993 1.401 -1.494 1.00 53.62 94 PRO A CA 1
ATOM 721 C C . PRO A 1 94 ? 21.590 0.887 -2.815 1.00 53.62 94 PRO A C 1
ATOM 723 O O . PRO A 1 94 ? 22.115 -0.219 -2.876 1.00 53.62 94 PRO A O 1
ATOM 726 N N . GLY A 1 95 ? 21.476 1.670 -3.892 1.00 53.34 95 GLY A N 1
ATOM 727 C CA . GLY A 1 95 ? 22.092 1.357 -5.193 1.00 53.34 95 GLY A CA 1
ATOM 728 C C . GLY A 1 95 ? 21.131 1.133 -6.367 1.00 53.34 95 GLY A C 1
ATOM 729 O O . GLY A 1 95 ? 21.584 1.115 -7.513 1.00 53.34 95 GLY A O 1
ATOM 730 N N . ALA A 1 96 ? 19.815 1.058 -6.133 1.00 56.50 96 ALA A N 1
ATOM 731 C CA . ALA A 1 96 ? 18.804 1.143 -7.194 1.00 56.50 96 ALA A CA 1
ATOM 732 C C . ALA A 1 96 ? 18.631 2.614 -7.628 1.00 56.50 96 ALA A C 1
ATOM 734 O O . ALA A 1 96 ? 17.616 3.253 -7.365 1.00 56.50 96 ALA A O 1
ATOM 735 N N . SER A 1 97 ? 19.693 3.188 -8.200 1.00 55.91 97 SER A N 1
ATOM 736 C CA . SER A 1 97 ? 19.861 4.635 -8.379 1.00 55.91 97 SER A CA 1
ATOM 737 C C . SER A 1 97 ? 19.237 5.217 -9.649 1.00 55.91 97 SER A C 1
ATOM 739 O O . SER A 1 97 ? 19.224 6.434 -9.796 1.00 55.91 97 SER A O 1
ATOM 741 N N . ALA A 1 98 ? 18.710 4.390 -10.557 1.00 67.75 98 ALA A N 1
ATOM 742 C CA . ALA A 1 98 ? 18.033 4.875 -11.758 1.00 67.75 98 ALA A CA 1
ATOM 743 C C . ALA A 1 98 ? 16.525 4.620 -11.657 1.00 67.75 98 ALA A C 1
ATOM 745 O O . ALA A 1 98 ? 16.085 3.476 -11.501 1.00 67.75 98 ALA A O 1
ATOM 746 N N . GLU A 1 99 ? 15.731 5.687 -11.748 1.00 76.25 99 GLU A N 1
ATOM 747 C CA . GLU A 1 99 ? 14.284 5.568 -11.910 1.00 76.25 99 GLU A CA 1
ATOM 748 C C . GLU A 1 99 ? 13.957 4.742 -13.155 1.00 76.25 99 GLU A C 1
ATOM 750 O O . GLU A 1 99 ? 14.620 4.868 -14.181 1.00 76.25 99 GLU A O 1
ATOM 755 N N . GLY A 1 100 ? 12.943 3.883 -13.058 1.00 79.75 100 GLY A N 1
ATOM 756 C CA . GLY A 1 100 ? 12.509 3.033 -14.159 1.00 79.75 100 GLY A CA 1
ATOM 757 C C . GLY A 1 100 ? 13.365 1.783 -14.371 1.00 79.75 100 GLY A C 1
ATOM 758 O O . GLY A 1 100 ? 13.353 1.232 -15.464 1.00 79.75 100 GLY A O 1
ATOM 759 N N . THR A 1 101 ? 14.121 1.334 -13.364 1.00 85.00 101 THR A N 1
ATOM 760 C CA . THR A 1 101 ? 14.894 0.080 -13.437 1.00 85.00 101 THR A CA 1
ATOM 761 C C . THR A 1 101 ? 13.950 -1.125 -13.516 1.00 85.00 101 THR A C 1
ATOM 763 O O . THR A 1 101 ? 13.053 -1.262 -12.687 1.00 85.00 101 THR A O 1
ATOM 766 N N . ALA A 1 102 ? 14.157 -2.013 -14.489 1.00 87.44 102 ALA A N 1
ATOM 767 C CA . ALA A 1 102 ? 13.426 -3.276 -14.582 1.00 87.44 102 ALA A CA 1
ATOM 768 C C . ALA A 1 102 ? 14.105 -4.341 -13.715 1.00 87.44 102 ALA A C 1
ATOM 770 O O . ALA A 1 102 ? 15.330 -4.473 -13.739 1.00 87.44 102 ALA A O 1
ATOM 771 N N . ILE A 1 103 ? 13.319 -5.107 -12.958 1.00 87.94 103 ILE A N 1
ATOM 772 C CA . ILE A 1 103 ? 13.818 -6.167 -12.070 1.00 87.94 103 ILE A CA 1
ATOM 773 C C . ILE A 1 103 ? 13.493 -7.538 -12.657 1.00 87.94 103 ILE A C 1
ATOM 775 O O . ILE A 1 103 ? 12.368 -7.775 -13.073 1.00 87.94 103 ILE A O 1
ATOM 779 N N . GLY A 1 104 ? 14.466 -8.448 -12.660 1.00 88.06 104 GLY A N 1
ATOM 780 C CA . GLY A 1 104 ? 14.325 -9.803 -13.190 1.00 88.06 104 GLY A CA 1
ATOM 781 C C . GLY A 1 104 ? 13.273 -10.628 -12.484 1.00 88.06 104 GLY A C 1
ATOM 782 O O . GLY A 1 104 ? 12.371 -11.154 -13.119 1.00 88.06 104 GLY A O 1
ATOM 783 N N . THR A 1 105 ? 13.377 -10.805 -11.175 1.00 90.06 105 THR A N 1
ATOM 784 C CA . THR A 1 105 ? 12.380 -11.550 -10.411 1.00 90.06 105 THR A CA 1
ATOM 785 C C . THR A 1 105 ? 12.323 -11.039 -8.986 1.00 90.06 105 THR A C 1
ATOM 787 O O . THR A 1 105 ? 13.350 -10.854 -8.336 1.00 90.06 105 THR A O 1
ATOM 790 N N . ALA A 1 106 ? 11.111 -10.810 -8.491 1.00 90.88 106 ALA A N 1
ATOM 791 C CA . ALA A 1 106 ? 10.897 -10.383 -7.120 1.00 90.88 106 ALA A CA 1
ATOM 792 C C . ALA A 1 106 ? 9.494 -10.747 -6.632 1.00 90.88 106 ALA A C 1
ATOM 794 O O . ALA A 1 106 ? 8.516 -10.727 -7.379 1.00 90.88 106 ALA A O 1
ATOM 795 N N . VAL A 1 107 ? 9.404 -11.049 -5.339 1.00 93.25 107 VAL A N 1
ATOM 796 C CA . VAL A 1 107 ? 8.130 -11.246 -4.643 1.00 93.25 107 VAL A CA 1
ATOM 797 C C . VAL A 1 107 ? 7.602 -9.888 -4.202 1.00 93.25 107 VAL A C 1
ATOM 799 O O . VAL A 1 107 ? 8.339 -9.117 -3.579 1.00 93.25 107 VAL A O 1
ATOM 802 N N . VAL A 1 108 ? 6.342 -9.606 -4.525 1.00 94.25 108 VAL A N 1
ATOM 803 C CA . VAL A 1 108 ? 5.666 -8.328 -4.285 1.00 94.25 108 VAL A CA 1
ATOM 804 C C . VAL A 1 108 ? 4.344 -8.586 -3.556 1.00 94.25 108 VAL A C 1
ATOM 806 O O . VAL A 1 108 ? 3.593 -9.459 -3.989 1.00 94.25 108 VAL A O 1
ATOM 809 N N . PRO A 1 109 ? 4.013 -7.860 -2.471 1.00 95.94 109 PRO A N 1
ATOM 810 C CA . PRO A 1 109 ? 2.737 -8.044 -1.795 1.00 95.94 109 PRO A CA 1
ATOM 811 C C . PRO A 1 109 ? 1.605 -7.521 -2.675 1.00 95.94 109 PRO A C 1
ATOM 813 O O . PRO A 1 109 ? 1.722 -6.445 -3.265 1.00 95.94 109 PRO A O 1
ATOM 816 N N . ILE A 1 110 ? 0.505 -8.269 -2.732 1.00 95.69 110 ILE A N 1
ATOM 817 C CA . ILE A 1 110 ? -0.696 -7.896 -3.477 1.00 95.69 110 ILE A CA 1
ATOM 818 C C . ILE A 1 110 ? -1.890 -7.810 -2.532 1.00 95.69 110 ILE A C 1
ATOM 820 O O . ILE A 1 110 ? -2.141 -8.718 -1.739 1.00 95.69 110 ILE A O 1
ATOM 824 N N . PHE A 1 111 ? -2.617 -6.700 -2.623 1.00 96.25 111 PHE A N 1
ATOM 825 C CA . PHE A 1 111 ? -3.847 -6.457 -1.882 1.00 96.25 111 PHE A CA 1
ATOM 826 C C . PHE A 1 111 ? -4.887 -5.876 -2.827 1.00 96.25 111 PHE A C 1
ATOM 828 O O . PHE A 1 111 ? -4.719 -4.767 -3.336 1.00 96.25 111 PHE A O 1
ATOM 835 N N . ASN A 1 112 ? -5.947 -6.636 -3.077 1.00 95.56 112 ASN A N 1
ATOM 836 C CA . ASN A 1 112 ? -7.046 -6.216 -3.928 1.00 95.56 112 ASN A CA 1
ATOM 837 C C . ASN A 1 112 ? -8.334 -6.069 -3.122 1.00 95.56 112 ASN A C 1
ATOM 839 O O . ASN A 1 112 ? -8.647 -6.910 -2.280 1.00 95.56 112 ASN A O 1
ATOM 843 N N . ILE A 1 113 ? -9.098 -5.019 -3.419 1.00 95.94 113 ILE A N 1
ATOM 844 C CA . ILE A 1 113 ? -10.438 -4.794 -2.869 1.00 95.94 113 ILE A CA 1
ATOM 845 C C . ILE A 1 113 ? -11.432 -5.008 -4.011 1.00 95.94 113 ILE A C 1
ATOM 847 O O . ILE A 1 113 ? -11.727 -4.083 -4.773 1.00 95.94 113 ILE A O 1
ATOM 851 N N . ASP A 1 114 ? -11.929 -6.239 -4.119 1.00 95.00 114 ASP A N 1
ATOM 852 C CA . ASP A 1 114 ? -12.814 -6.693 -5.196 1.00 95.00 114 ASP A CA 1
ATOM 853 C C . ASP A 1 114 ? -14.206 -6.052 -5.098 1.00 95.00 114 ASP A C 1
ATOM 855 O O . ASP A 1 114 ? -14.822 -5.714 -6.106 1.00 95.00 114 ASP A O 1
ATOM 859 N N . GLN A 1 115 ? -14.717 -5.887 -3.873 1.00 96.62 115 GLN A N 1
ATOM 860 C CA . GLN A 1 115 ? -16.007 -5.250 -3.600 1.00 96.62 115 GLN A CA 1
ATOM 861 C C . GLN A 1 115 ? -15.888 -4.306 -2.409 1.00 96.62 115 GLN A C 1
ATOM 863 O O . GLN A 1 115 ? -15.176 -4.601 -1.447 1.00 96.62 115 GLN A O 1
ATOM 868 N N . PHE A 1 116 ? -16.616 -3.196 -2.475 1.00 95.94 116 PHE A N 1
ATOM 869 C CA . PHE A 1 116 ? -16.661 -2.168 -1.447 1.00 95.94 116 PHE A CA 1
ATOM 870 C C . PHE A 1 116 ? -18.108 -1.728 -1.250 1.00 95.94 116 PHE A C 1
ATOM 872 O O . PHE A 1 116 ? -18.790 -1.394 -2.217 1.00 95.94 116 PHE A O 1
ATOM 879 N N . GLU A 1 117 ? -18.563 -1.719 -0.004 1.00 96.12 117 GLU A N 1
ATOM 880 C CA . GLU A 1 117 ? -19.907 -1.293 0.362 1.00 96.12 117 GLU A CA 1
ATOM 881 C C . GLU A 1 117 ? -19.861 -0.569 1.710 1.00 96.12 117 GLU A C 1
ATOM 883 O O . GLU A 1 117 ? -19.266 -1.064 2.667 1.00 96.12 117 GLU A O 1
ATOM 888 N N . TRP A 1 118 ? -20.486 0.603 1.808 1.00 95.94 118 TRP A N 1
ATOM 889 C CA . TRP A 1 118 ? -20.654 1.275 3.095 1.00 95.94 118 TRP A CA 1
ATOM 890 C C . TRP A 1 118 ? -21.724 0.579 3.931 1.00 95.94 118 TRP A C 1
ATOM 892 O O . TRP A 1 118 ? -22.767 0.187 3.416 1.00 95.94 118 TRP A O 1
ATOM 902 N N . VAL A 1 119 ? -21.479 0.455 5.233 1.00 95.62 119 VAL A N 1
ATOM 903 C CA . VAL A 1 119 ? -22.461 -0.105 6.161 1.00 95.62 119 VAL A CA 1
ATOM 904 C C . VAL A 1 119 ? -23.541 0.946 6.430 1.00 95.62 119 VAL A C 1
ATOM 906 O O . VAL A 1 119 ? -23.248 2.063 6.855 1.00 95.62 119 VAL A O 1
ATOM 909 N N . ASN A 1 120 ? -24.790 0.573 6.162 1.00 93.69 120 ASN A N 1
ATOM 910 C CA . ASN A 1 120 ? -25.977 1.425 6.282 1.00 93.69 120 ASN A CA 1
ATOM 911 C C . ASN A 1 120 ? -26.672 1.340 7.650 1.00 93.69 120 ASN A C 1
ATOM 913 O O . ASN A 1 120 ? -27.531 2.163 7.948 1.00 93.69 120 ASN A O 1
ATOM 917 N N . ASP A 1 121 ? -26.331 0.339 8.457 1.00 92.19 121 ASP A N 1
ATOM 918 C CA . ASP A 1 121 ? -26.767 0.205 9.843 1.00 92.19 121 ASP A CA 1
ATOM 919 C C . ASP A 1 121 ? -25.615 -0.359 10.670 1.00 92.19 121 ASP A C 1
ATOM 921 O O . ASP A 1 121 ? -25.276 -1.544 10.585 1.00 92.19 121 ASP A O 1
ATOM 925 N N . THR A 1 122 ? -25.004 0.490 11.491 1.00 87.19 122 THR A N 1
ATOM 926 C CA . THR A 1 122 ? -23.890 0.109 12.369 1.00 87.19 122 THR A CA 1
ATOM 927 C C . THR A 1 122 ? -24.270 -0.968 13.391 1.00 87.19 122 THR A C 1
ATOM 929 O O . THR A 1 122 ? -23.389 -1.676 13.880 1.00 87.19 122 THR A O 1
ATOM 932 N N . LYS A 1 123 ? -25.565 -1.165 13.677 1.00 87.50 123 LYS A N 1
ATOM 933 C CA . LYS A 1 123 ? -26.057 -2.230 14.569 1.00 87.50 123 LYS A CA 1
ATOM 934 C C . LYS A 1 123 ? -26.073 -3.607 13.908 1.00 87.50 123 LYS A C 1
ATOM 936 O O . LYS A 1 123 ? -26.101 -4.608 14.616 1.00 87.50 123 LYS A O 1
ATOM 941 N N . SER A 1 124 ? -26.022 -3.665 12.576 1.00 92.44 124 SER A N 1
ATOM 942 C CA . SER A 1 124 ? -25.932 -4.919 11.816 1.00 92.44 124 SER A CA 1
ATOM 943 C C . SER A 1 124 ? -24.524 -5.532 11.815 1.00 92.44 124 SER A C 1
ATOM 945 O O . SER A 1 124 ? -24.326 -6.643 11.320 1.00 92.44 124 SER A O 1
ATOM 947 N N . LEU A 1 125 ? -23.532 -4.816 12.360 1.00 93.00 125 LEU A N 1
ATOM 948 C CA . LEU A 1 125 ? -22.155 -5.288 12.432 1.00 93.00 125 LEU A CA 1
ATOM 949 C C . LEU A 1 125 ? -22.034 -6.525 13.338 1.00 93.00 125 LEU A C 1
ATOM 951 O O . LEU A 1 125 ? -22.657 -6.573 14.401 1.00 93.00 125 LEU A O 1
ATOM 955 N N . PRO A 1 126 ? -21.170 -7.496 12.985 1.00 94.38 126 PRO A N 1
ATOM 956 C CA . PRO A 1 126 ? -20.837 -8.595 13.884 1.00 94.38 126 PRO A CA 1
ATOM 957 C C . PRO A 1 126 ? -20.341 -8.072 15.238 1.00 94.38 126 PRO A C 1
ATOM 959 O O . PRO A 1 126 ? -19.586 -7.100 15.292 1.00 94.38 126 PRO A O 1
ATOM 962 N N . GLU A 1 127 ? -20.709 -8.742 16.333 1.00 91.75 127 GLU A N 1
ATOM 963 C CA . GLU A 1 127 ? -20.457 -8.255 17.699 1.00 91.75 127 GLU A CA 1
ATOM 964 C C . GLU A 1 127 ? -18.977 -7.918 17.955 1.00 91.75 127 GLU A C 1
ATOM 966 O O . GLU A 1 127 ? -18.657 -6.891 18.554 1.00 91.75 127 GLU A O 1
ATOM 971 N N . ASN A 1 128 ? -18.056 -8.748 17.458 1.00 91.12 128 ASN A N 1
ATOM 972 C CA . ASN A 1 128 ? -16.619 -8.523 17.621 1.00 91.12 128 ASN A CA 1
ATOM 973 C C . ASN A 1 128 ? -16.111 -7.319 16.813 1.00 91.12 128 ASN A C 1
ATOM 975 O O . ASN A 1 128 ? -15.286 -6.555 17.309 1.00 91.12 128 ASN A O 1
ATOM 979 N N . ILE A 1 129 ? -16.645 -7.107 15.607 1.00 92.88 129 ILE A N 1
ATOM 980 C CA . ILE A 1 129 ? -16.330 -5.938 14.777 1.00 92.88 129 ILE A CA 1
ATOM 981 C C . ILE A 1 129 ? -16.853 -4.669 15.450 1.00 92.88 129 ILE A C 1
ATOM 983 O O . ILE A 1 129 ? -16.129 -3.682 15.567 1.00 92.88 129 ILE A O 1
ATOM 987 N N . PHE A 1 130 ? -18.078 -4.715 15.975 1.00 91.19 130 PHE A N 1
ATOM 988 C CA . PHE A 1 130 ? -18.657 -3.606 16.725 1.00 91.19 130 PHE A CA 1
ATOM 989 C C . PHE A 1 130 ? -17.836 -3.277 17.985 1.00 91.19 130 PHE A C 1
ATOM 991 O O . PHE A 1 130 ? -17.564 -2.109 18.262 1.00 91.19 130 PHE A O 1
ATOM 998 N N . LYS A 1 131 ? -17.356 -4.293 18.718 1.00 89.69 131 LYS A N 1
ATOM 999 C CA . LYS A 1 131 ? -16.439 -4.112 19.860 1.00 89.69 131 LYS A CA 1
ATOM 1000 C C . LYS A 1 131 ? -15.115 -3.463 19.455 1.00 89.69 131 LYS A C 1
ATOM 1002 O O . LYS A 1 131 ? -14.631 -2.614 20.201 1.00 89.69 131 LYS A O 1
ATOM 1007 N N . ALA A 1 132 ? -14.552 -3.828 18.302 1.00 88.94 132 ALA A N 1
ATOM 1008 C CA . ALA A 1 132 ? -13.306 -3.248 17.801 1.00 88.94 132 ALA A CA 1
ATOM 1009 C C . ALA A 1 132 ? -13.438 -1.747 17.486 1.00 88.94 132 ALA A C 1
ATOM 1011 O O . ALA A 1 132 ? -12.490 -0.998 17.710 1.00 88.94 132 ALA A O 1
ATOM 1012 N N . VAL A 1 133 ? -14.611 -1.302 17.019 1.00 88.19 133 VAL A N 1
ATOM 1013 C CA . VAL A 1 133 ? -14.907 0.125 16.789 1.00 88.19 133 VAL A CA 1
ATOM 1014 C C . VAL A 1 133 ? -15.195 0.854 18.103 1.00 88.19 133 VAL A C 1
ATOM 1016 O O . VAL A 1 133 ? -14.692 1.950 18.324 1.00 88.19 133 VAL A O 1
ATOM 1019 N N . LYS A 1 134 ? -15.994 0.246 18.988 1.00 85.06 134 LYS A N 1
ATOM 1020 C CA . LYS A 1 134 ? -16.478 0.885 20.219 1.00 85.06 134 LYS A CA 1
ATOM 1021 C C . LYS A 1 134 ? -15.416 1.012 21.304 1.00 85.06 134 LYS A C 1
ATOM 1023 O O . LYS A 1 134 ? -15.453 1.954 22.082 1.00 85.06 134 LYS A O 1
ATOM 1028 N N . SER A 1 135 ? -14.549 0.019 21.463 1.00 77.38 135 SER A N 1
ATOM 1029 C CA . SER A 1 135 ? -13.663 -0.042 22.621 1.00 77.38 135 SER A CA 1
ATOM 1030 C C . SER A 1 135 ? -12.238 0.286 22.215 1.00 77.38 135 SER A C 1
ATOM 1032 O O . SER A 1 135 ? -11.561 -0.459 21.503 1.00 77.38 135 SER A O 1
ATOM 1034 N N . THR A 1 136 ? -11.772 1.423 22.710 1.00 67.19 136 THR A N 1
ATOM 1035 C CA . THR A 1 136 ? -10.475 1.958 22.334 1.00 67.19 136 THR A CA 1
ATOM 1036 C C . THR A 1 136 ? -9.299 1.253 23.014 1.00 67.19 136 THR A C 1
ATOM 1038 O O . THR A 1 136 ? -8.209 1.189 22.465 1.00 67.19 136 THR A O 1
ATOM 1041 N N . GLN A 1 137 ? -9.538 0.604 24.154 1.00 68.94 137 GLN A N 1
ATOM 1042 C CA . GLN A 1 137 ? -8.560 -0.241 24.856 1.00 68.94 137 GLN A CA 1
ATOM 1043 C C . GLN A 1 137 ? -8.782 -1.736 24.596 1.00 68.94 137 GLN A C 1
ATOM 1045 O O . GLN A 1 137 ? -8.307 -2.604 25.327 1.00 68.94 137 GLN A O 1
ATOM 1050 N N . SER A 1 138 ? -9.564 -2.065 23.570 1.00 70.38 138 SER A N 1
ATOM 1051 C CA . SER A 1 138 ? -10.027 -3.429 23.338 1.00 70.38 138 SER A CA 1
ATOM 1052 C C . SER A 1 138 ? -8.907 -4.391 22.952 1.00 70.38 138 SER A C 1
ATOM 1054 O O . SER A 1 138 ? -9.050 -5.597 23.146 1.00 70.38 138 SER A O 1
ATOM 1056 N N . GLY A 1 139 ? -7.791 -3.886 22.430 1.00 81.31 139 GLY A N 1
ATOM 1057 C CA . GLY A 1 139 ? -6.682 -4.705 21.952 1.00 81.31 139 GLY A CA 1
ATOM 1058 C C . GLY A 1 139 ? -6.916 -5.345 20.577 1.00 81.31 139 GLY A C 1
ATOM 1059 O O . GLY A 1 139 ? -6.142 -6.191 20.143 1.00 81.31 139 GLY A O 1
ATOM 1060 N N . PHE A 1 140 ? -8.019 -5.009 19.895 1.00 87.69 140 PHE A N 1
ATOM 1061 C CA . PHE A 1 140 ? -8.350 -5.611 18.596 1.00 87.69 140 PHE A CA 1
ATOM 1062 C C . PHE A 1 140 ? -7.547 -4.981 17.465 1.00 87.69 140 PHE A C 1
ATOM 1064 O O . PHE A 1 140 ? -7.130 -5.671 16.539 1.00 87.69 140 PHE A O 1
ATOM 1071 N N . LEU A 1 141 ? -7.310 -3.672 17.540 1.00 90.56 141 LEU A N 1
ATOM 1072 C CA . LEU A 1 141 ? -6.657 -2.903 16.482 1.00 90.56 141 LEU A CA 1
ATOM 1073 C C . LEU A 1 141 ? -5.172 -2.653 16.749 1.00 90.56 141 LEU A C 1
ATOM 1075 O O . LEU A 1 141 ? -4.503 -2.068 15.912 1.00 90.56 141 LEU A O 1
ATOM 1079 N N . ASN A 1 142 ? -4.636 -3.130 17.867 1.00 90.38 142 ASN A N 1
ATOM 1080 C CA . ASN A 1 142 ? -3.230 -2.973 18.198 1.00 90.38 142 ASN A CA 1
ATOM 1081 C C . ASN A 1 142 ? -2.503 -4.325 18.228 1.00 90.38 142 ASN A C 1
ATOM 1083 O O . ASN A 1 142 ? -3.104 -5.401 18.271 1.00 90.38 142 ASN A O 1
ATOM 1087 N N . ILE A 1 143 ? -1.190 -4.239 18.106 1.00 91.31 143 ILE A N 1
ATOM 1088 C CA . ILE A 1 143 ? -0.226 -5.330 18.162 1.00 91.31 143 ILE A CA 1
ATOM 1089 C C . ILE A 1 143 ? 0.977 -4.952 19.042 1.00 91.31 143 ILE A C 1
ATOM 1091 O O . ILE A 1 143 ? 1.657 -5.828 19.588 1.00 91.31 143 ILE A O 1
ATOM 1095 N N . SER A 1 144 ? 1.255 -3.652 19.188 1.00 88.31 144 SER A N 1
ATOM 1096 C CA . SER A 1 144 ? 2.409 -3.129 19.915 1.00 88.31 144 SER A CA 1
ATOM 1097 C C . SER A 1 144 ? 2.051 -2.103 20.993 1.00 88.31 144 SER A C 1
ATOM 1099 O O . SER A 1 144 ? 2.733 -2.059 22.018 1.00 88.31 144 SER A O 1
ATOM 1101 N N . GLU A 1 145 ? 0.985 -1.319 20.806 1.00 81.94 145 GLU A N 1
ATOM 1102 C CA . GLU A 1 145 ? 0.542 -0.292 21.760 1.00 81.94 145 GLU A CA 1
ATOM 1103 C C . GLU A 1 145 ? -0.792 -0.644 22.439 1.00 81.94 145 GLU A C 1
ATOM 1105 O O . GLU A 1 145 ? -1.428 -1.634 22.100 1.00 81.94 145 GLU A O 1
ATOM 1110 N N . VAL A 1 146 ? -1.203 0.136 23.447 1.00 77.19 146 VAL A N 1
ATOM 1111 C CA . VAL A 1 146 ? -2.445 -0.105 24.215 1.00 77.19 146 VAL A CA 1
ATOM 1112 C C . VAL A 1 146 ? -3.634 0.682 23.651 1.00 77.19 146 VAL A C 1
ATOM 1114 O O . VAL A 1 146 ? -4.766 0.208 23.727 1.00 77.19 146 VAL A O 1
ATOM 1117 N N . GLY A 1 147 ? -3.382 1.859 23.068 1.00 81.25 147 GLY A N 1
ATOM 1118 C CA . GLY A 1 147 ? -4.417 2.716 22.483 1.00 81.25 147 GLY A CA 1
ATOM 1119 C C . GLY A 1 147 ? -4.952 2.173 21.160 1.00 81.25 147 GLY A C 1
ATOM 1120 O O . GLY A 1 147 ? -4.267 1.419 20.460 1.00 81.25 147 GLY A O 1
ATOM 1121 N N . SER A 1 148 ? -6.180 2.555 20.813 1.00 87.12 148 SER A N 1
ATOM 1122 C CA . SER A 1 148 ? -6.751 2.213 19.512 1.00 87.12 148 SER A CA 1
ATOM 1123 C C . SER A 1 148 ? -6.246 3.206 18.469 1.00 87.12 148 SER A C 1
ATOM 1125 O O . SER A 1 148 ? -6.334 4.415 18.689 1.00 87.12 148 SER A O 1
ATOM 1127 N N . PRO A 1 149 ? -5.799 2.736 17.294 1.00 87.06 149 PRO A N 1
ATOM 1128 C CA . PRO A 1 149 ? -5.455 3.606 16.175 1.00 87.06 149 PRO A CA 1
ATOM 1129 C C . PRO A 1 149 ? -6.580 4.586 15.791 1.00 87.06 149 PRO A C 1
ATOM 1131 O O . PRO A 1 149 ? -6.292 5.688 15.338 1.00 87.06 149 PRO A O 1
ATOM 1134 N N . LEU A 1 150 ? -7.851 4.228 16.025 1.00 88.44 150 LEU A N 1
ATOM 1135 C CA . LEU A 1 150 ? -9.016 5.074 15.726 1.00 88.44 150 LEU A CA 1
ATOM 1136 C C . LEU A 1 150 ? -9.262 6.206 16.742 1.00 88.44 150 LEU A C 1
ATOM 1138 O O . LEU A 1 150 ? -10.125 7.041 16.496 1.00 88.44 150 LEU A O 1
ATOM 1142 N N . GLU A 1 151 ? -8.532 6.266 17.863 1.00 86.06 151 GLU A N 1
ATOM 1143 C CA . GLU A 1 151 ? -8.606 7.404 18.801 1.00 86.06 151 GLU A CA 1
ATOM 1144 C C . GLU A 1 151 ? -7.881 8.652 18.286 1.00 86.06 151 GLU A C 1
ATOM 1146 O O . GLU A 1 151 ? -8.032 9.741 18.850 1.00 86.06 151 GLU A O 1
ATOM 1151 N N . GLN A 1 152 ? -7.058 8.510 17.244 1.00 84.56 152 GLN A N 1
ATOM 1152 C CA . GLN A 1 152 ? -6.338 9.638 16.678 1.00 84.56 152 GLN A CA 1
ATOM 1153 C C . GLN A 1 152 ? -7.321 10.577 15.980 1.00 84.56 152 GLN A C 1
ATOM 1155 O O . GLN A 1 152 ? -8.015 10.197 15.040 1.00 84.56 152 GLN A O 1
ATOM 1160 N N . GLN A 1 153 ? -7.340 11.834 16.423 1.00 85.94 153 GLN A N 1
ATOM 1161 C CA . GLN A 1 153 ? -8.240 12.878 15.923 1.00 85.94 153 GLN A CA 1
ATOM 1162 C C . GLN A 1 153 ? -7.769 13.456 14.582 1.00 85.94 153 GLN A C 1
ATOM 1164 O O . GLN A 1 153 ? -7.779 14.668 14.377 1.00 85.94 153 GLN A O 1
ATOM 1169 N N . ILE A 1 154 ? -7.316 12.592 13.678 1.00 87.56 154 ILE A N 1
ATOM 1170 C CA . ILE A 1 154 ? -6.783 12.966 12.372 1.00 87.56 154 ILE A CA 1
ATOM 1171 C C . ILE A 1 154 ? -7.754 12.430 11.317 1.00 87.56 154 ILE A C 1
ATOM 1173 O O . ILE A 1 154 ? -7.844 11.207 11.153 1.00 87.56 154 ILE A O 1
ATOM 1177 N N . PRO A 1 155 ? -8.504 13.307 10.623 1.00 85.81 155 PRO A N 1
ATOM 1178 C CA . PRO A 1 155 ? -9.405 12.920 9.541 1.00 85.81 155 PRO A CA 1
ATOM 1179 C C . PRO A 1 155 ? -8.721 11.991 8.535 1.00 85.81 155 PRO A C 1
ATOM 1181 O O . PRO A 1 155 ? -7.593 12.232 8.109 1.00 85.81 155 PRO A O 1
ATOM 1184 N N . GLY A 1 156 ? -9.394 10.898 8.174 1.00 84.12 156 GLY A N 1
ATOM 1185 C CA . GLY A 1 156 ? -8.842 9.896 7.257 1.00 84.12 156 GLY A CA 1
ATOM 1186 C C . GLY A 1 156 ? -7.999 8.809 7.915 1.00 84.12 156 GLY A C 1
ATOM 1187 O O . GLY A 1 156 ? -7.634 7.844 7.239 1.00 84.12 156 GLY A O 1
ATOM 1188 N N . THR A 1 157 ? -7.761 8.895 9.228 1.00 90.75 157 THR A N 1
ATOM 1189 C CA . THR A 1 157 ? -7.266 7.753 10.003 1.00 90.75 157 THR A CA 1
ATOM 1190 C C . THR A 1 157 ? -8.218 6.586 9.812 1.00 90.75 157 THR A C 1
ATOM 1192 O O . THR A 1 157 ? -9.416 6.702 10.057 1.00 90.75 157 THR A O 1
ATOM 1195 N N . SER A 1 158 ? -7.701 5.457 9.350 1.00 93.19 158 SER A N 1
ATOM 1196 C CA . SER A 1 158 ? -8.513 4.274 9.098 1.00 93.19 158 SER A CA 1
ATOM 1197 C C . SER A 1 158 ? -7.868 3.034 9.684 1.00 93.19 158 SER A C 1
ATOM 1199 O O . SER A 1 158 ? -6.700 3.041 10.060 1.00 93.19 158 SER A O 1
ATOM 1201 N N . ALA A 1 159 ? -8.655 1.976 9.814 1.00 94.69 159 ALA A N 1
ATOM 1202 C CA . ALA A 1 159 ? -8.214 0.717 10.382 1.00 94.69 159 ALA A CA 1
ATOM 1203 C C . ALA A 1 159 ? -8.953 -0.439 9.716 1.00 94.69 159 ALA A C 1
ATOM 1205 O O . ALA A 1 159 ? -10.183 -0.423 9.625 1.00 94.69 159 ALA A O 1
ATOM 1206 N N . LEU A 1 160 ? -8.218 -1.472 9.309 1.00 95.94 160 LEU A N 1
ATOM 1207 C CA . LEU A 1 160 ? -8.812 -2.780 9.048 1.00 95.94 160 LEU A CA 1
ATOM 1208 C C . LEU A 1 160 ? -9.319 -3.372 10.375 1.00 95.94 160 LEU A C 1
ATOM 1210 O O . LEU A 1 160 ? -8.546 -3.600 11.306 1.00 95.94 160 LEU A O 1
ATOM 1214 N N . LEU A 1 161 ? -10.627 -3.594 10.479 1.00 94.81 161 LEU A N 1
ATOM 1215 C CA . LEU A 1 161 ? -11.255 -4.119 11.685 1.00 94.81 161 LEU A CA 1
ATOM 1216 C C . LEU A 1 161 ? -11.021 -5.624 11.795 1.00 94.81 161 LEU A C 1
ATOM 1218 O O . LEU A 1 161 ? -11.144 -6.369 10.822 1.00 94.81 161 LEU A O 1
ATOM 1222 N N . LYS A 1 162 ? -10.712 -6.066 13.013 1.00 91.56 162 LYS A N 1
ATOM 1223 C CA . LYS A 1 162 ? -10.403 -7.459 13.328 1.00 91.56 162 LYS A CA 1
ATOM 1224 C C . LYS A 1 162 ? -11.468 -8.054 14.233 1.00 91.56 162 LYS A C 1
ATOM 1226 O O . LYS A 1 162 ? -11.957 -7.399 15.147 1.00 91.56 162 LYS A O 1
ATOM 1231 N N . GLU A 1 163 ? -11.775 -9.324 14.001 1.00 90.38 163 GLU A N 1
ATOM 1232 C CA . GLU A 1 163 ? -12.717 -10.092 14.824 1.00 90.38 163 GLU A CA 1
ATOM 1233 C C . GLU A 1 163 ? -12.080 -10.635 16.102 1.00 90.38 163 GLU A C 1
ATOM 1235 O O . GLU A 1 163 ? -12.781 -10.949 17.060 1.00 90.38 163 GLU A O 1
ATOM 1240 N N . TYR A 1 164 ? -10.753 -10.741 16.122 1.00 91.31 164 TYR A N 1
ATOM 1241 C CA . TYR A 1 164 ? -9.996 -11.309 17.226 1.00 91.31 164 TYR A CA 1
ATOM 1242 C C . TYR A 1 164 ? -8.818 -10.402 17.560 1.00 91.31 164 TYR A C 1
ATOM 1244 O O . TYR A 1 164 ? -8.249 -9.745 16.684 1.00 91.31 164 TYR A O 1
ATOM 1252 N N . LYS A 1 165 ? -8.445 -10.377 18.840 1.00 91.75 165 LYS A N 1
ATOM 1253 C CA . LYS A 1 165 ? -7.221 -9.708 19.289 1.00 91.75 165 LYS A CA 1
ATOM 1254 C C . LYS A 1 165 ? -6.007 -10.441 18.734 1.00 91.75 165 LYS A C 1
ATOM 1256 O O . LYS A 1 165 ? -6.085 -11.634 18.442 1.00 91.75 165 LYS A O 1
ATOM 1261 N N . TRP A 1 166 ? -4.888 -9.734 18.610 1.00 92.69 166 TRP A N 1
ATOM 1262 C CA . TRP A 1 166 ? -3.634 -10.408 18.300 1.00 92.69 166 TRP A CA 1
ATOM 1263 C C . TRP A 1 166 ? -3.264 -11.346 19.449 1.00 92.69 166 TRP A C 1
ATOM 1265 O O . TRP A 1 166 ? -3.262 -10.950 20.617 1.00 92.69 166 TRP A O 1
ATOM 1275 N N . SER A 1 167 ? -2.952 -12.588 19.107 1.00 92.62 167 SER A N 1
ATOM 1276 C CA . SER A 1 167 ? -2.426 -13.583 20.031 1.00 92.62 167 SER A CA 1
ATOM 1277 C C . SER A 1 167 ? -1.046 -14.008 19.572 1.00 92.62 167 SER A C 1
ATOM 1279 O O . SER A 1 167 ? -0.815 -14.162 18.376 1.00 92.62 167 SER A O 1
ATOM 1281 N N . ARG A 1 168 ? -0.154 -14.250 20.532 1.00 91.88 168 ARG A N 1
ATOM 1282 C CA . ARG A 1 168 ? 1.195 -14.744 20.268 1.00 91.88 168 ARG A CA 1
ATOM 1283 C C . ARG A 1 168 ? 1.124 -16.051 19.454 1.00 91.88 168 ARG A C 1
ATOM 1285 O O . ARG A 1 168 ? 0.601 -17.027 19.991 1.00 91.88 168 ARG A O 1
ATOM 1292 N N . PRO A 1 169 ? 1.651 -16.105 18.218 1.00 91.69 169 PRO A N 1
ATOM 1293 C CA . PRO A 1 169 ? 1.698 -17.355 17.471 1.00 91.69 169 PRO A CA 1
ATOM 1294 C C . PRO A 1 169 ? 2.705 -18.321 18.114 1.00 91.69 169 PRO A C 1
ATOM 1296 O O . PRO A 1 169 ? 3.785 -17.915 18.547 1.00 91.69 169 PRO A O 1
ATOM 1299 N N . GLU A 1 170 ? 2.339 -19.602 18.196 1.00 89.38 170 GLU A N 1
ATOM 1300 C CA . GLU A 1 170 ? 3.189 -20.654 18.782 1.00 89.38 170 GLU A CA 1
ATOM 1301 C C . GLU A 1 170 ? 4.292 -21.116 17.827 1.00 89.38 170 GLU A C 1
ATOM 1303 O O . GLU A 1 170 ? 5.387 -21.474 18.255 1.00 89.38 170 GLU A O 1
ATOM 1308 N N . ARG A 1 171 ? 4.002 -21.094 16.525 1.00 91.19 171 ARG A N 1
ATOM 1309 C CA . ARG A 1 171 ? 4.917 -21.487 15.455 1.00 91.19 171 ARG A CA 1
ATOM 1310 C C . ARG A 1 171 ? 4.909 -20.454 14.343 1.00 91.19 171 ARG A C 1
ATOM 1312 O O . ARG A 1 171 ? 4.015 -19.610 14.269 1.00 91.19 171 ARG A O 1
ATOM 1319 N N . PHE A 1 172 ? 5.910 -20.537 13.477 1.00 92.06 172 PHE A N 1
ATOM 1320 C CA . PHE A 1 172 ? 5.912 -19.772 12.241 1.00 92.06 172 PHE A CA 1
ATOM 1321 C C . PHE A 1 172 ? 4.657 -20.123 11.410 1.00 92.06 172 PHE A C 1
ATOM 1323 O O . PHE A 1 172 ? 4.337 -21.314 11.316 1.00 92.06 172 PHE A O 1
ATOM 1330 N N . PRO A 1 173 ? 3.912 -19.141 10.869 1.00 93.31 173 PRO A N 1
ATOM 1331 C CA . PRO A 1 173 ? 2.636 -19.412 10.219 1.00 93.31 173 PRO A CA 1
ATOM 1332 C C . PRO A 1 173 ? 2.809 -20.187 8.911 1.00 93.31 173 PRO A C 1
ATOM 1334 O O . PRO A 1 173 ? 3.810 -20.035 8.210 1.00 93.31 173 PRO A O 1
ATOM 1337 N N . ASP A 1 174 ? 1.799 -20.978 8.553 1.00 94.44 174 ASP A N 1
ATOM 1338 C CA . ASP A 1 174 ? 1.757 -21.645 7.253 1.00 94.44 174 ASP A CA 1
ATOM 1339 C C . ASP A 1 174 ? 1.361 -20.632 6.150 1.00 94.44 174 ASP A C 1
ATOM 1341 O O . ASP A 1 174 ? 0.505 -19.771 6.394 1.00 94.44 174 ASP A O 1
ATOM 1345 N N . PRO A 1 175 ? 1.940 -20.709 4.933 1.00 95.25 175 PRO A N 1
ATOM 1346 C CA . PRO A 1 175 ? 1.596 -19.804 3.839 1.00 95.25 175 PRO A CA 1
ATOM 1347 C C . PRO A 1 175 ? 0.119 -19.881 3.448 1.00 95.25 175 PRO A C 1
ATOM 1349 O O . PRO A 1 175 ? -0.406 -20.969 3.208 1.00 95.25 175 PRO A O 1
ATOM 1352 N N . MET A 1 176 ? -0.545 -18.730 3.307 1.00 96.75 176 MET A N 1
ATOM 1353 C CA . MET A 1 176 ? -1.953 -18.681 2.905 1.00 96.75 176 MET A CA 1
ATOM 1354 C C . MET A 1 176 ? -2.270 -17.523 1.960 1.00 96.75 176 MET A C 1
ATOM 1356 O O . MET A 1 176 ? -1.589 -16.500 1.947 1.00 96.75 176 MET A O 1
ATOM 1360 N N . VAL A 1 177 ? -3.339 -17.691 1.180 1.00 97.12 177 VAL A N 1
ATOM 1361 C CA . VAL A 1 177 ? -4.012 -16.599 0.468 1.00 97.12 177 VAL A CA 1
ATOM 1362 C C . VAL A 1 177 ? -5.282 -16.279 1.233 1.00 97.12 177 VAL A C 1
ATOM 1364 O O . VAL A 1 177 ? -6.091 -17.175 1.481 1.00 97.12 177 VAL A O 1
ATOM 1367 N N . VAL A 1 178 ? -5.484 -15.011 1.577 1.00 96.44 178 VAL A N 1
ATOM 1368 C CA . VAL A 1 178 ? -6.738 -14.583 2.192 1.00 96.44 178 VAL A CA 1
ATOM 1369 C C . VAL A 1 178 ? -7.675 -14.080 1.107 1.00 96.44 178 VAL A C 1
ATOM 1371 O O . VAL A 1 178 ? -7.342 -13.155 0.372 1.00 96.44 178 VAL A O 1
ATOM 1374 N N . LYS A 1 179 ? -8.853 -14.699 1.014 1.00 96.88 179 LYS A N 1
ATOM 1375 C CA . LYS A 1 179 ? -9.949 -14.270 0.144 1.00 96.88 179 LYS A CA 1
ATOM 1376 C C . LYS A 1 179 ? -11.253 -14.308 0.924 1.00 96.88 179 LYS A C 1
ATOM 1378 O O . LYS A 1 179 ? -11.950 -15.322 0.939 1.00 96.88 179 LYS A O 1
ATOM 1383 N N . ASP A 1 180 ? -11.555 -13.218 1.608 1.00 96.12 180 ASP A N 1
ATOM 1384 C CA . ASP A 1 180 ? -12.667 -13.154 2.545 1.00 96.12 180 ASP A CA 1
ATOM 1385 C C . ASP A 1 180 ? -13.333 -11.775 2.582 1.00 96.12 180 ASP A C 1
ATOM 1387 O O . ASP A 1 180 ? -13.028 -10.865 1.803 1.00 96.12 180 ASP A O 1
ATOM 1391 N N . VAL A 1 181 ? -14.344 -11.669 3.443 1.00 96.75 181 VAL A N 1
ATOM 1392 C CA . VAL A 1 181 ? -15.030 -10.416 3.727 1.00 96.75 181 VAL A CA 1
ATOM 1393 C C . VAL A 1 181 ? -14.461 -9.847 5.017 1.00 96.75 181 VAL A C 1
ATOM 1395 O O . VAL A 1 181 ? -14.474 -10.513 6.049 1.00 96.75 181 VAL A O 1
ATOM 1398 N N . ARG A 1 182 ? -13.999 -8.600 4.962 1.00 96.44 182 ARG A N 1
ATOM 1399 C CA . ARG A 1 182 ? -13.498 -7.843 6.111 1.00 96.44 182 ARG A CA 1
ATOM 1400 C C . ARG A 1 182 ? -14.240 -6.531 6.251 1.00 96.44 182 ARG A C 1
ATOM 1402 O O . ARG A 1 182 ? -14.915 -6.074 5.333 1.00 96.44 182 ARG A O 1
ATOM 1409 N N . TYR A 1 183 ? -14.088 -5.917 7.412 1.00 97.12 183 TYR A N 1
ATOM 1410 C CA . TYR A 1 183 ? -14.624 -4.595 7.680 1.00 97.12 183 TYR A CA 1
ATOM 1411 C C . TYR A 1 183 ? -13.473 -3.622 7.879 1.00 97.12 183 TYR A C 1
ATOM 1413 O O . TYR A 1 183 ? -12.425 -3.996 8.398 1.00 97.12 183 TYR A O 1
ATOM 1421 N N . ALA A 1 184 ? -13.658 -2.375 7.479 1.00 96.94 184 ALA A N 1
ATOM 1422 C CA . ALA A 1 184 ? -12.707 -1.311 7.749 1.00 96.94 184 ALA A CA 1
ATOM 1423 C C . ALA A 1 184 ? -13.447 -0.087 8.273 1.00 96.94 184 ALA A C 1
ATOM 1425 O O . ALA A 1 184 ? -14.559 0.201 7.838 1.00 96.94 184 ALA A O 1
ATOM 1426 N N . ALA A 1 185 ? -12.831 0.623 9.207 1.00 95.44 185 ALA A N 1
ATOM 1427 C CA . ALA A 1 185 ? -13.351 1.867 9.746 1.00 95.44 185 ALA A CA 1
ATOM 1428 C C . ALA A 1 185 ? -12.493 3.041 9.288 1.00 95.44 185 ALA A C 1
ATOM 1430 O O . ALA A 1 185 ? -11.286 2.893 9.103 1.00 95.44 185 ALA A O 1
ATOM 1431 N N . ILE A 1 186 ? -13.112 4.208 9.153 1.00 93.69 186 ILE A N 1
ATOM 1432 C CA . ILE A 1 186 ? -12.436 5.475 8.892 1.00 93.69 186 ILE A CA 1
ATOM 1433 C C . ILE A 1 186 ? -13.001 6.554 9.812 1.00 93.69 186 ILE A C 1
ATOM 1435 O O . ILE A 1 186 ? -14.216 6.727 9.935 1.00 93.69 186 ILE A O 1
ATOM 1439 N N . TYR A 1 187 ? -12.100 7.254 10.488 1.00 92.69 187 TYR A N 1
ATOM 1440 C CA . TYR A 1 187 ? -12.403 8.397 11.325 1.00 92.69 187 TYR A CA 1
ATOM 1441 C C . TYR A 1 187 ? -12.728 9.602 10.437 1.00 92.69 187 TYR A C 1
ATOM 1443 O O . TYR A 1 187 ? -11.930 10.004 9.582 1.00 92.69 187 TYR A O 1
ATOM 1451 N N . ILE A 1 188 ? -13.920 10.160 10.641 1.00 91.56 188 ILE A N 1
ATOM 1452 C CA . ILE A 1 188 ? -14.446 11.266 9.845 1.00 91.56 188 ILE A CA 1
ATOM 1453 C C . ILE A 1 188 ? -14.142 12.597 10.524 1.00 91.56 188 ILE A C 1
ATOM 1455 O O . ILE A 1 188 ? -13.515 13.463 9.924 1.00 91.56 188 ILE A O 1
ATOM 1459 N N . SER A 1 189 ? -14.628 12.781 11.753 1.00 91.31 189 SER A N 1
ATOM 1460 C CA . SER A 1 189 ? -14.495 14.041 12.487 1.00 91.31 189 SER A CA 1
ATOM 1461 C C . SER A 1 189 ? -14.855 13.870 13.957 1.00 91.31 189 SER A C 1
ATOM 1463 O O . SER A 1 189 ? -15.646 12.988 14.297 1.00 91.31 189 SER A O 1
ATOM 1465 N N . ARG A 1 190 ? -14.381 14.797 14.789 1.00 91.00 190 ARG A N 1
ATOM 1466 C CA . ARG A 1 190 ? -14.834 14.989 16.165 1.00 91.00 190 ARG A CA 1
ATOM 1467 C C . ARG A 1 190 ? -15.741 16.202 16.243 1.00 91.00 190 ARG A C 1
ATOM 1469 O O . ARG A 1 190 ? -15.392 17.265 15.737 1.00 91.00 190 ARG A O 1
ATOM 1476 N N . GLN A 1 191 ? -16.886 16.046 16.893 1.00 91.81 191 GLN A N 1
ATOM 1477 C CA . GLN A 1 191 ? -17.893 17.095 17.004 1.00 91.81 191 GLN A CA 1
ATOM 1478 C C . GLN A 1 191 ? -18.298 17.332 18.452 1.00 91.81 191 GLN A C 1
ATOM 1480 O O . GLN A 1 191 ? -18.251 16.423 19.277 1.00 91.81 191 GLN A O 1
ATOM 1485 N N . ASN A 1 192 ? -18.722 18.558 18.757 1.00 91.06 192 ASN A N 1
ATOM 1486 C CA . ASN A 1 192 ? -19.371 18.853 20.029 1.00 91.06 192 ASN A CA 1
ATOM 1487 C C . ASN A 1 192 ? -20.785 18.255 20.016 1.00 91.06 192 ASN A C 1
ATOM 1489 O O . ASN A 1 192 ? -21.603 18.596 19.160 1.00 91.06 192 ASN A O 1
ATOM 1493 N N . ASN A 1 193 ? -21.064 17.362 20.963 1.00 90.50 193 ASN A N 1
ATOM 1494 C CA . ASN A 1 193 ? -22.345 16.681 21.089 1.00 90.50 193 ASN A CA 1
ATOM 1495 C C . ASN A 1 193 ? -23.337 17.411 22.008 1.00 90.50 193 ASN A C 1
ATOM 1497 O O . ASN A 1 193 ? -24.453 16.930 22.187 1.00 90.50 193 ASN A O 1
ATOM 1501 N N . ASN A 1 194 ? -22.952 18.555 22.591 1.00 90.50 194 ASN A N 1
ATOM 1502 C 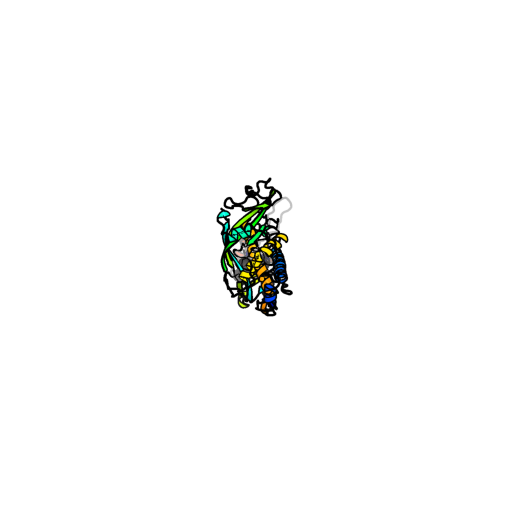CA . ASN A 1 194 ? -23.771 19.362 23.504 1.00 90.50 194 ASN A CA 1
ATOM 1503 C C . ASN A 1 194 ? -24.376 18.556 24.673 1.00 90.50 194 ASN A C 1
ATOM 1505 O O . ASN A 1 194 ? -25.467 18.868 25.146 1.00 90.50 194 ASN A O 1
ATOM 1509 N N . GLY A 1 195 ? -23.690 17.502 25.127 1.00 87.00 195 GLY A N 1
ATOM 1510 C CA . GLY A 1 195 ? -24.147 16.638 26.217 1.00 87.00 195 GLY A CA 1
ATOM 1511 C C . GLY A 1 195 ? -25.156 15.558 25.808 1.00 87.00 195 GLY A C 1
ATOM 1512 O O . GLY A 1 195 ? -25.630 14.829 26.673 1.00 87.00 195 GLY A O 1
ATOM 1513 N N . LEU A 1 196 ? -25.464 15.402 24.514 1.00 88.56 196 LEU A N 1
ATOM 1514 C CA . LEU A 1 196 ? -26.384 14.367 24.011 1.00 88.56 196 LEU A CA 1
ATOM 1515 C C . LEU A 1 196 ? -25.796 12.945 24.069 1.00 88.56 196 LEU A C 1
ATOM 1517 O O . LEU A 1 196 ? -26.521 11.973 23.872 1.00 88.56 196 LEU A O 1
ATOM 1521 N N . ALA A 1 197 ? -24.491 12.809 24.333 1.00 87.75 197 ALA A N 1
ATOM 1522 C CA . ALA A 1 197 ? -23.783 11.534 24.443 1.00 87.75 197 ALA A CA 1
ATOM 1523 C C . ALA A 1 197 ? -24.138 10.561 23.297 1.00 87.75 197 ALA A C 1
ATOM 1525 O O . ALA A 1 197 ? -23.808 10.835 22.145 1.00 87.75 197 ALA A O 1
ATOM 1526 N N . TYR A 1 198 ? -24.802 9.438 23.593 1.00 86.38 198 TYR A N 1
ATOM 1527 C CA . TYR A 1 198 ? -25.161 8.401 22.616 1.00 86.38 198 TYR A CA 1
ATOM 1528 C C . TYR A 1 198 ? -26.303 8.797 21.666 1.00 86.38 198 TYR A C 1
ATOM 1530 O O . TYR A 1 198 ? -26.385 8.238 20.574 1.00 86.38 198 TYR A O 1
ATOM 1538 N N . ASP A 1 199 ? -27.138 9.774 22.029 1.00 88.81 199 ASP A N 1
ATOM 1539 C CA . ASP A 1 199 ? -28.258 10.245 21.197 1.00 88.81 199 ASP A CA 1
ATOM 1540 C C . ASP A 1 199 ? -27.813 11.247 20.119 1.00 88.81 199 ASP A C 1
ATOM 1542 O O . ASP A 1 199 ? -28.598 11.657 19.257 1.00 88.81 199 ASP A O 1
ATOM 1546 N N . TYR A 1 200 ? -26.539 11.647 20.144 1.00 92.06 200 TYR A N 1
ATOM 1547 C CA . TYR A 1 200 ? -25.970 12.537 19.145 1.00 92.06 200 TYR A CA 1
ATOM 1548 C C . TYR A 1 200 ? -25.908 11.871 17.766 1.00 92.06 200 TYR A C 1
ATOM 1550 O O . TYR A 1 200 ? -25.358 10.780 17.597 1.00 92.06 200 TYR A O 1
ATOM 1558 N N . LYS A 1 201 ? -26.442 12.567 16.757 1.00 92.19 201 LYS A N 1
ATOM 1559 C CA . LYS A 1 201 ? -26.345 12.166 15.352 1.00 92.19 201 LYS A CA 1
ATOM 1560 C C . LYS A 1 201 ? -25.186 12.889 14.690 1.00 92.19 201 LYS A C 1
ATOM 1562 O O . LYS A 1 201 ? -25.183 14.115 14.600 1.00 92.19 201 LYS A O 1
ATOM 1567 N N . CYS A 1 202 ? -24.236 12.112 14.189 1.00 92.88 202 CYS A N 1
ATOM 1568 C CA . CYS A 1 202 ? -23.097 12.635 13.457 1.00 92.88 202 CYS A CA 1
ATOM 1569 C C . CYS A 1 202 ? -23.529 13.411 12.200 1.00 92.88 202 CYS A C 1
ATOM 1571 O O . CYS A 1 202 ? -24.404 12.946 11.459 1.00 92.88 202 CYS A O 1
ATOM 1573 N N . PRO A 1 203 ? -22.927 14.584 11.934 1.00 91.75 203 PRO A N 1
ATOM 1574 C CA . PRO A 1 203 ? -23.237 15.363 10.750 1.00 91.75 203 PRO A CA 1
ATOM 1575 C C . PRO A 1 203 ? -22.739 14.638 9.501 1.00 91.75 203 PRO A C 1
ATOM 1577 O O . PRO A 1 203 ? -21.680 14.013 9.493 1.00 91.75 203 PRO A O 1
ATOM 1580 N N . ARG A 1 204 ? -23.508 14.759 8.419 1.00 88.69 204 ARG A N 1
ATOM 1581 C CA . ARG A 1 204 ? -23.175 14.156 7.121 1.00 88.69 204 ARG A CA 1
ATOM 1582 C C . ARG A 1 204 ? -22.344 15.061 6.220 1.00 88.69 204 ARG A C 1
ATOM 1584 O O . ARG A 1 204 ? -21.878 14.608 5.185 1.00 88.69 204 ARG A O 1
ATOM 1591 N N . THR A 1 205 ? -22.149 16.313 6.612 1.00 88.06 205 THR A N 1
ATOM 1592 C CA . THR A 1 205 ? -21.289 17.260 5.906 1.00 88.06 205 THR A CA 1
ATOM 1593 C C . THR A 1 205 ? -20.119 17.598 6.809 1.00 88.06 205 THR A C 1
ATOM 1595 O O . THR A 1 205 ? -20.329 18.045 7.938 1.00 88.06 205 THR A O 1
ATOM 1598 N N . THR A 1 206 ? -18.896 17.382 6.330 1.00 85.75 206 THR A N 1
ATOM 1599 C CA . THR A 1 206 ? -17.671 17.649 7.092 1.00 85.75 206 THR A CA 1
ATOM 1600 C C . THR A 1 206 ? -16.695 18.506 6.300 1.00 85.75 206 THR A C 1
ATOM 1602 O O . THR A 1 206 ? -16.769 18.602 5.076 1.00 85.75 206 THR A O 1
ATOM 1605 N N . THR A 1 207 ? -15.781 19.159 7.012 1.00 83.50 207 THR A N 1
ATOM 1606 C CA . THR A 1 207 ? -14.740 20.007 6.420 1.00 83.50 207 THR A CA 1
ATOM 1607 C C . THR A 1 207 ? -13.768 19.206 5.563 1.00 83.50 207 THR A C 1
ATOM 1609 O O . THR A 1 207 ? -13.383 19.663 4.491 1.00 83.50 207 THR A O 1
ATOM 1612 N N . ASP A 1 208 ? -13.413 18.002 6.013 1.00 82.75 208 ASP A N 1
ATOM 1613 C CA . ASP A 1 208 ? -12.367 17.194 5.388 1.00 82.75 208 ASP A CA 1
ATOM 1614 C C . ASP A 1 208 ? -12.888 16.391 4.195 1.00 82.75 208 ASP A C 1
ATOM 1616 O O . ASP A 1 208 ? -12.215 16.321 3.169 1.00 82.75 208 ASP A O 1
ATOM 1620 N N . PHE A 1 209 ? -14.101 15.834 4.294 1.00 83.25 209 PHE A N 1
ATOM 1621 C CA . PHE A 1 209 ? -14.670 14.938 3.277 1.00 83.25 209 PHE A CA 1
ATOM 1622 C C . PHE A 1 209 ? -15.830 15.544 2.479 1.00 83.25 209 PHE A C 1
ATOM 1624 O O . PHE A 1 209 ? -16.257 14.957 1.488 1.00 83.25 209 PHE A O 1
ATOM 1631 N N . GLY A 1 210 ? -16.328 16.727 2.847 1.00 85.19 210 GLY A N 1
ATOM 1632 C CA . GLY A 1 210 ? -17.491 17.328 2.200 1.00 85.19 210 GLY A CA 1
ATOM 1633 C C . GLY A 1 210 ? -18.789 16.597 2.549 1.00 85.19 210 GLY A C 1
ATOM 1634 O O . GLY A 1 210 ? -18.998 16.202 3.695 1.00 85.19 210 GLY A O 1
ATOM 1635 N N . GLU A 1 211 ? -19.691 16.461 1.578 1.00 88.44 211 GLU A N 1
ATOM 1636 C CA . GLU A 1 211 ? -20.968 15.766 1.761 1.00 88.44 211 GLU A CA 1
ATOM 1637 C C . GLU A 1 211 ? -20.797 14.247 1.630 1.00 88.44 211 GLU A C 1
ATOM 1639 O O . GLU A 1 211 ? -20.345 13.733 0.606 1.00 88.44 211 GLU A O 1
ATOM 1644 N N . LEU A 1 212 ? -21.180 13.522 2.680 1.00 90.06 212 LEU A N 1
ATOM 1645 C CA . LEU A 1 212 ? -21.094 12.070 2.740 1.00 90.06 212 LEU A CA 1
ATOM 1646 C C . LEU A 1 212 ? -22.299 11.401 2.047 1.00 90.06 212 LEU A C 1
ATOM 1648 O O . LEU A 1 212 ? -23.440 11.860 2.216 1.00 90.06 212 LEU A O 1
ATOM 1652 N N . PRO A 1 213 ? -22.086 10.271 1.339 1.00 88.62 213 PRO A N 1
ATOM 1653 C CA . PRO A 1 213 ? -23.156 9.512 0.693 1.00 88.62 213 PRO A CA 1
ATOM 1654 C C . PRO A 1 213 ? -24.314 9.158 1.638 1.00 88.62 213 PRO A C 1
ATOM 1656 O O . PRO A 1 213 ? -24.125 8.916 2.829 1.00 88.62 213 PRO A O 1
ATOM 1659 N N . SER A 1 214 ? -25.535 9.101 1.098 1.00 85.75 214 SER A N 1
ATOM 1660 C CA . SER A 1 214 ? -26.761 8.822 1.869 1.00 85.75 214 SER A CA 1
ATOM 1661 C C . SER A 1 214 ? -26.919 7.411 2.379 1.00 85.75 214 SER A C 1
ATOM 1663 O O . SER A 1 214 ? -27.719 7.191 3.283 1.00 85.75 214 SER A O 1
ATOM 1665 N N . SER A 1 215 ? -26.133 6.488 1.850 1.00 87.25 215 SER A N 1
ATOM 1666 C CA . SER A 1 215 ? -26.096 5.099 2.274 1.00 87.25 215 SER A CA 1
ATOM 1667 C C . SER A 1 215 ? -25.219 4.842 3.504 1.00 87.25 215 SER A C 1
ATOM 1669 O O . SER A 1 215 ? -25.227 3.716 3.989 1.00 87.25 215 SER A O 1
ATOM 1671 N N . ILE A 1 216 ? -24.462 5.829 4.003 1.00 92.06 216 ILE A N 1
ATOM 1672 C CA . ILE A 1 216 ? -23.531 5.635 5.127 1.00 92.06 216 ILE A CA 1
ATOM 1673 C C . ILE A 1 216 ? -24.226 5.923 6.457 1.00 92.06 216 ILE A C 1
ATOM 1675 O O . ILE A 1 216 ? -24.725 7.031 6.664 1.00 92.06 216 ILE A O 1
ATOM 1679 N N . ASP A 1 217 ? -24.172 4.961 7.378 1.00 93.38 217 ASP A N 1
ATOM 1680 C CA . ASP A 1 217 ? -24.444 5.203 8.794 1.00 93.38 217 ASP A CA 1
ATOM 1681 C C . ASP A 1 217 ? -23.143 5.515 9.543 1.00 93.38 217 ASP A C 1
ATOM 1683 O O . ASP A 1 217 ? -22.108 4.872 9.342 1.00 93.38 217 ASP A O 1
ATOM 1687 N N . LEU A 1 218 ? -23.189 6.541 10.390 1.00 93.69 218 LEU A N 1
ATOM 1688 C CA . LEU A 1 218 ? -22.032 7.015 11.140 1.00 93.69 218 LEU A CA 1
ATOM 1689 C C . LEU A 1 218 ? -22.149 6.566 12.589 1.00 93.69 218 LEU A C 1
ATOM 1691 O O . LEU A 1 218 ? -23.072 6.955 13.305 1.00 93.69 218 LEU A O 1
ATOM 1695 N N . TYR A 1 219 ? -21.160 5.802 13.039 1.00 92.81 219 TYR A N 1
ATOM 1696 C CA . TYR A 1 219 ? -21.053 5.423 14.433 1.00 92.81 219 TYR A CA 1
ATOM 1697 C C . TYR A 1 219 ? -20.628 6.629 15.275 1.00 92.81 219 TYR A C 1
ATOM 1699 O O . TYR A 1 219 ? -19.590 7.240 15.013 1.00 92.81 219 TYR A O 1
ATOM 1707 N N . ASN A 1 220 ? -21.430 6.942 16.291 1.00 92.50 220 ASN A N 1
ATOM 1708 C CA . ASN A 1 220 ? -21.141 7.951 17.302 1.00 92.50 220 ASN A CA 1
ATOM 1709 C C . ASN A 1 220 ? -20.438 7.300 18.502 1.00 92.50 220 ASN A C 1
ATOM 1711 O O . ASN A 1 220 ? -21.027 6.472 19.204 1.00 92.50 220 ASN A O 1
ATOM 1715 N N . TYR A 1 221 ? -19.204 7.724 18.760 1.00 90.62 221 TYR A N 1
ATOM 1716 C CA . TYR A 1 221 ? -18.460 7.378 19.963 1.00 90.62 221 TYR A CA 1
ATOM 1717 C C . TYR A 1 221 ? -18.360 8.592 20.903 1.00 90.62 221 TYR A C 1
ATOM 1719 O O . TYR A 1 221 ? -17.550 9.490 20.650 1.00 90.62 221 TYR A O 1
ATOM 1727 N N . PRO A 1 222 ? -19.177 8.664 21.971 1.00 90.12 222 PRO A N 1
ATOM 1728 C CA . PRO A 1 222 ? -19.165 9.799 22.882 1.00 90.12 222 PRO A CA 1
ATOM 1729 C C . PRO A 1 222 ? -17.993 9.745 23.866 1.00 90.12 222 PRO A C 1
ATOM 1731 O O . PRO A 1 222 ? -17.641 8.697 24.406 1.00 90.12 222 PRO A O 1
ATOM 1734 N N . TRP A 1 223 ? -17.456 10.921 24.160 1.00 86.69 223 TRP A N 1
ATOM 1735 C CA . TRP A 1 223 ? -16.420 11.176 25.151 1.00 86.69 223 TRP A CA 1
ATOM 1736 C C . TRP A 1 223 ? -16.995 11.923 26.356 1.00 86.69 223 TRP A C 1
ATOM 1738 O O . TRP A 1 223 ? -17.994 12.638 26.260 1.00 86.69 223 TRP A O 1
ATOM 1748 N N . ASN A 1 224 ? -16.302 11.835 27.493 1.00 86.06 224 ASN A N 1
ATOM 1749 C CA . ASN A 1 224 ? -16.713 12.457 28.761 1.00 86.06 224 ASN A CA 1
ATOM 1750 C C . ASN A 1 224 ? -16.612 14.000 28.782 1.00 86.06 224 ASN A C 1
ATOM 1752 O O . ASN A 1 224 ? -16.769 14.611 29.834 1.00 86.06 224 ASN A O 1
ATOM 1756 N N . ASN A 1 225 ? -16.319 14.641 27.651 1.00 88.12 225 ASN A N 1
ATOM 1757 C CA . ASN A 1 225 ? -16.084 16.081 27.519 1.00 88.12 225 ASN A CA 1
ATOM 1758 C C . ASN A 1 225 ? -17.055 16.753 26.528 1.00 88.12 225 ASN A C 1
ATOM 1760 O O . ASN A 1 225 ? -16.691 17.733 25.881 1.00 88.12 225 ASN A O 1
ATOM 1764 N N . ASN A 1 226 ? -18.272 16.218 26.390 1.00 91.56 226 ASN A N 1
ATOM 1765 C CA . ASN A 1 226 ? -19.276 16.658 25.413 1.00 91.56 226 ASN A CA 1
ATOM 1766 C C . ASN A 1 226 ? -18.790 16.602 23.956 1.00 91.56 226 ASN A C 1
ATOM 1768 O O . ASN A 1 226 ? -19.261 17.355 23.107 1.00 91.56 226 ASN A O 1
ATOM 1772 N N . GLN A 1 227 ? -17.843 15.722 23.641 1.00 91.00 227 GLN A N 1
ATOM 1773 C CA . GLN A 1 227 ? -17.415 15.477 22.268 1.00 91.00 227 GLN A CA 1
ATOM 1774 C C . GLN A 1 227 ? -17.827 14.080 21.830 1.00 91.00 227 GLN A C 1
ATOM 1776 O O . GLN A 1 227 ? -17.972 13.177 22.649 1.00 91.00 227 GLN A O 1
ATOM 1781 N N . SER A 1 228 ? -18.003 13.907 20.530 1.00 92.31 228 SER A N 1
ATOM 1782 C CA . SER A 1 228 ? -18.309 12.630 19.905 1.00 92.31 228 SER A CA 1
ATOM 1783 C C . SER A 1 228 ? -17.449 12.449 18.665 1.00 92.31 228 SER A C 1
ATOM 1785 O O . SER A 1 228 ? -17.372 13.356 17.833 1.00 92.31 228 SER A O 1
ATOM 1787 N N . ASP A 1 229 ? -16.824 11.282 18.540 1.00 92.44 229 ASP A N 1
ATOM 1788 C CA . ASP A 1 229 ? -16.145 10.882 17.312 1.00 92.44 229 ASP A CA 1
ATOM 1789 C C . ASP A 1 229 ? -17.139 10.223 16.367 1.00 92.44 229 ASP A C 1
ATOM 1791 O O . ASP A 1 229 ? -17.941 9.378 16.768 1.00 92.44 229 ASP A O 1
ATOM 1795 N N . CYS A 1 230 ? -17.063 10.619 15.103 1.00 93.12 230 CYS A N 1
ATOM 1796 C CA . CYS A 1 230 ? -17.877 10.087 14.027 1.00 93.12 230 CYS A CA 1
ATOM 1797 C C . CYS A 1 230 ? -17.026 9.169 13.159 1.00 93.12 230 CYS A C 1
ATOM 1799 O O . CYS A 1 230 ? -16.033 9.603 12.566 1.00 93.12 230 CYS A O 1
ATOM 1801 N N . ILE A 1 231 ? -17.420 7.901 13.085 1.00 93.81 231 ILE A N 1
ATOM 1802 C CA . ILE A 1 231 ? -16.674 6.850 12.393 1.00 93.81 231 ILE A CA 1
ATOM 1803 C C . ILE A 1 231 ? -17.584 6.205 11.349 1.00 93.81 231 ILE A C 1
ATOM 1805 O O . ILE A 1 231 ? -18.700 5.797 11.662 1.00 93.81 231 ILE A O 1
ATOM 1809 N N . ALA A 1 232 ? -17.105 6.086 10.113 1.00 94.81 232 ALA A N 1
ATOM 1810 C CA . ALA A 1 232 ? -17.784 5.324 9.069 1.00 94.81 232 ALA A CA 1
ATOM 1811 C C . ALA A 1 232 ? -17.181 3.920 8.970 1.00 94.81 232 ALA A C 1
ATOM 1813 O O . ALA A 1 232 ? -15.970 3.752 9.128 1.00 94.81 232 ALA A O 1
ATOM 1814 N N . VAL A 1 233 ? -18.012 2.919 8.676 1.00 96.25 233 VAL A N 1
ATOM 1815 C CA . VAL A 1 233 ? -17.575 1.527 8.508 1.00 96.25 233 VAL A CA 1
ATOM 1816 C C . VAL A 1 233 ? -17.938 1.037 7.110 1.00 96.25 233 VAL A C 1
ATOM 1818 O O . VAL A 1 233 ? -19.057 1.233 6.642 1.00 96.25 233 VAL A O 1
ATOM 1821 N N . ALA A 1 234 ? -16.990 0.386 6.446 1.00 96.94 234 ALA A N 1
ATOM 1822 C CA . ALA A 1 234 ? -17.169 -0.260 5.156 1.00 96.94 234 ALA A CA 1
ATOM 1823 C C . ALA A 1 234 ? -17.005 -1.775 5.284 1.00 96.94 234 ALA A C 1
ATOM 1825 O O . ALA A 1 234 ? -16.180 -2.265 6.058 1.00 96.94 234 ALA A O 1
ATOM 1826 N N . LYS A 1 235 ? -17.769 -2.507 4.481 1.00 97.31 235 LYS A N 1
ATOM 1827 C CA . LYS A 1 235 ? -17.636 -3.935 4.226 1.00 97.31 235 LYS A CA 1
ATOM 1828 C C . LYS A 1 235 ? -16.870 -4.124 2.920 1.00 97.31 235 LYS A C 1
ATOM 1830 O O . LYS A 1 235 ? -17.195 -3.526 1.896 1.00 97.31 235 LYS A O 1
ATOM 1835 N N . LEU A 1 236 ? -15.844 -4.960 2.964 1.00 97.31 236 LEU A N 1
ATOM 1836 C CA . LEU A 1 236 ? -14.884 -5.154 1.887 1.00 97.31 236 LEU A CA 1
ATOM 1837 C C . LEU A 1 236 ? -14.802 -6.636 1.548 1.00 97.31 236 LEU A C 1
ATOM 1839 O O . LEU A 1 236 ? -14.657 -7.457 2.449 1.00 97.31 236 LEU A O 1
ATOM 1843 N N . ARG A 1 237 ? -14.834 -6.985 0.262 1.00 98.00 237 ARG A N 1
ATOM 1844 C CA . ARG A 1 237 ? -14.360 -8.296 -0.200 1.00 98.00 237 ARG A CA 1
ATOM 1845 C C . ARG A 1 237 ? -12.925 -8.116 -0.658 1.00 98.00 237 ARG A C 1
ATOM 1847 O O . ARG A 1 237 ? -12.692 -7.372 -1.611 1.00 98.00 237 ARG A O 1
ATOM 1854 N N . ILE A 1 238 ? -11.991 -8.754 0.034 1.00 97.38 238 ILE A N 1
ATOM 1855 C CA . ILE A 1 238 ? -10.564 -8.577 -0.216 1.00 97.38 238 ILE A CA 1
ATOM 1856 C C . ILE A 1 238 ? -9.929 -9.866 -0.715 1.00 97.38 238 ILE A C 1
ATOM 1858 O O . ILE A 1 238 ? -10.358 -10.965 -0.363 1.00 97.38 238 ILE A O 1
ATOM 1862 N N . THR A 1 239 ? -8.869 -9.705 -1.499 1.00 97.31 239 THR A N 1
ATOM 1863 C CA . THR A 1 239 ? -7.940 -10.777 -1.841 1.00 97.31 239 THR A CA 1
ATOM 1864 C C . THR A 1 239 ? -6.523 -10.299 -1.522 1.00 97.31 239 THR A C 1
ATOM 1866 O O . THR A 1 239 ? -6.088 -9.273 -2.045 1.00 97.31 239 THR A O 1
ATOM 1869 N N . ALA A 1 240 ? -5.807 -11.017 -0.660 1.00 97.38 240 ALA A N 1
ATOM 1870 C CA . ALA A 1 240 ? -4.475 -10.646 -0.196 1.00 97.38 240 ALA A CA 1
ATOM 1871 C C . ALA A 1 240 ? -3.506 -11.831 -0.212 1.00 97.38 240 ALA A C 1
ATOM 1873 O O . ALA A 1 240 ? -3.866 -12.964 0.116 1.00 97.38 240 ALA A O 1
ATOM 1874 N N . GLY A 1 241 ? -2.263 -11.542 -0.575 1.00 96.94 241 GLY A N 1
ATOM 1875 C CA . GLY A 1 241 ? -1.163 -12.497 -0.605 1.00 96.94 241 GLY A CA 1
ATOM 1876 C C . GLY A 1 241 ? 0.085 -11.835 -1.167 1.00 96.94 241 GLY A C 1
ATOM 1877 O O . GLY A 1 241 ? 0.336 -10.647 -0.928 1.00 96.94 241 GLY A O 1
ATOM 1878 N N . VAL A 1 242 ? 0.833 -12.586 -1.966 1.00 96.12 242 VAL A N 1
ATOM 1879 C CA . VAL A 1 242 ? 1.966 -12.079 -2.746 1.00 96.12 242 VAL A CA 1
ATOM 1880 C C . VAL A 1 242 ? 1.810 -12.456 -4.210 1.00 96.12 242 VAL A C 1
ATOM 1882 O O . VAL A 1 242 ? 1.083 -13.378 -4.551 1.00 96.12 242 VAL A O 1
ATOM 1885 N N . THR A 1 243 ? 2.510 -11.764 -5.091 1.00 95.19 243 THR A N 1
ATOM 1886 C CA . THR A 1 243 ? 2.693 -12.173 -6.479 1.00 95.19 243 THR A CA 1
ATOM 1887 C C . THR A 1 243 ? 4.178 -12.260 -6.775 1.00 95.19 243 THR A C 1
ATOM 1889 O O . THR A 1 243 ? 4.983 -11.490 -6.244 1.00 95.19 243 THR A O 1
ATOM 1892 N N . LEU A 1 244 ? 4.545 -13.195 -7.646 1.00 92.06 244 LEU A N 1
ATOM 1893 C CA . LEU A 1 244 ? 5.861 -13.192 -8.257 1.00 92.06 244 LEU A CA 1
ATOM 1894 C C . LEU A 1 244 ? 5.791 -12.283 -9.477 1.00 92.06 244 LEU A C 1
ATOM 1896 O O . LEU A 1 244 ? 4.986 -12.508 -10.379 1.00 92.06 244 LEU A O 1
ATOM 1900 N N . CYS A 1 245 ? 6.614 -11.248 -9.495 1.00 88.94 245 CYS A N 1
ATOM 1901 C CA . CYS A 1 245 ? 6.871 -10.510 -10.713 1.00 88.94 245 CYS A CA 1
ATOM 1902 C C . CYS A 1 245 ? 8.116 -11.148 -11.354 1.00 88.94 245 CYS A C 1
ATOM 1904 O O . CYS A 1 245 ? 9.097 -11.428 -10.658 1.00 88.94 245 CYS A O 1
ATOM 1906 N N . SER A 1 246 ? 8.058 -11.442 -12.654 1.00 87.62 246 SER A N 1
ATOM 1907 C CA . SER A 1 246 ? 9.184 -11.998 -13.403 1.00 87.62 246 SER A CA 1
ATOM 1908 C C . SER A 1 246 ? 9.282 -11.332 -14.771 1.00 87.62 246 SER A C 1
ATOM 1910 O O . SER A 1 246 ? 8.275 -11.127 -15.450 1.00 87.62 246 SER A O 1
ATOM 1912 N N . GLN A 1 247 ? 10.504 -10.979 -15.143 1.00 85.19 247 GLN A N 1
ATOM 1913 C CA . GLN A 1 247 ? 10.875 -10.280 -16.356 1.00 85.19 247 GLN A CA 1
ATOM 1914 C C . GLN A 1 247 ? 12.113 -10.964 -16.934 1.00 85.19 247 GLN A C 1
ATOM 1916 O O . GLN A 1 247 ? 13.156 -11.034 -16.279 1.00 85.19 247 GLN A O 1
ATOM 1921 N N . SER A 1 248 ? 12.015 -11.450 -18.171 1.00 82.38 248 SER A N 1
ATOM 1922 C CA . SER A 1 248 ? 13.180 -11.967 -18.885 1.00 82.38 248 SER A CA 1
ATOM 1923 C C . SER A 1 248 ? 13.876 -10.861 -19.683 1.00 82.38 248 SER A C 1
ATOM 1925 O O . SER A 1 248 ? 13.250 -9.887 -20.116 1.00 82.38 248 SER A O 1
ATOM 1927 N N . GLU A 1 249 ? 15.177 -11.029 -19.921 1.00 78.62 249 GLU A N 1
ATOM 1928 C CA . GLU A 1 249 ? 15.958 -10.133 -20.783 1.00 78.62 249 GLU A CA 1
ATOM 1929 C C . GLU A 1 249 ? 15.400 -10.099 -22.218 1.00 78.62 249 GLU A C 1
ATOM 1931 O O . GLU A 1 249 ? 15.289 -9.033 -22.825 1.00 78.62 249 GLU A O 1
ATOM 1936 N N . SER A 1 250 ? 14.963 -11.251 -22.741 1.00 73.94 250 SER A N 1
ATOM 1937 C CA . SER A 1 250 ? 14.354 -11.354 -24.072 1.00 73.94 250 SER A CA 1
ATOM 1938 C C . SER A 1 250 ? 13.066 -10.544 -24.217 1.00 73.94 250 SER A C 1
ATOM 1940 O O . SER A 1 250 ? 12.785 -10.037 -25.306 1.00 73.94 250 SER A O 1
ATOM 1942 N N . ASP A 1 251 ? 12.302 -10.390 -23.135 1.00 73.62 251 ASP A N 1
ATOM 1943 C CA . ASP A 1 251 ? 11.053 -9.629 -23.142 1.00 73.62 251 ASP A CA 1
ATOM 1944 C C . ASP A 1 251 ? 11.319 -8.118 -23.170 1.00 73.62 251 ASP A C 1
ATOM 1946 O O . ASP A 1 251 ? 10.651 -7.397 -23.910 1.00 73.62 251 ASP A O 1
ATOM 1950 N N . LEU A 1 252 ? 12.350 -7.642 -22.459 1.00 72.06 252 LEU A N 1
ATOM 1951 C CA . LEU A 1 252 ? 12.768 -6.229 -22.477 1.00 72.06 252 LEU A CA 1
ATOM 1952 C C . LEU A 1 252 ? 13.339 -5.800 -23.838 1.00 72.06 252 LEU A C 1
ATOM 1954 O O . LEU A 1 252 ? 13.263 -4.630 -24.209 1.00 72.06 252 LEU A O 1
ATOM 1958 N N . GLY A 1 253 ? 13.902 -6.741 -24.602 1.00 63.84 253 GLY A N 1
ATOM 1959 C CA . GLY A 1 253 ? 14.345 -6.493 -25.976 1.00 63.84 253 GLY A CA 1
ATOM 1960 C C . GLY A 1 253 ? 13.194 -6.328 -26.978 1.00 63.84 253 GLY A C 1
ATOM 1961 O O . GLY A 1 253 ? 13.382 -5.705 -28.024 1.00 63.84 253 GLY A O 1
ATOM 1962 N N . ARG A 1 254 ? 12.008 -6.877 -26.671 1.00 60.56 254 ARG A N 1
ATOM 1963 C CA . ARG A 1 254 ? 10.814 -6.864 -27.540 1.00 60.56 254 ARG A CA 1
ATOM 1964 C C . ARG A 1 254 ? 9.764 -5.834 -27.131 1.00 60.56 254 ARG A C 1
ATOM 1966 O O . ARG A 1 254 ? 9.024 -5.368 -27.993 1.00 60.56 254 ARG A O 1
ATOM 1973 N N . SER A 1 255 ? 9.689 -5.496 -25.847 1.00 61.50 255 SER A N 1
ATOM 1974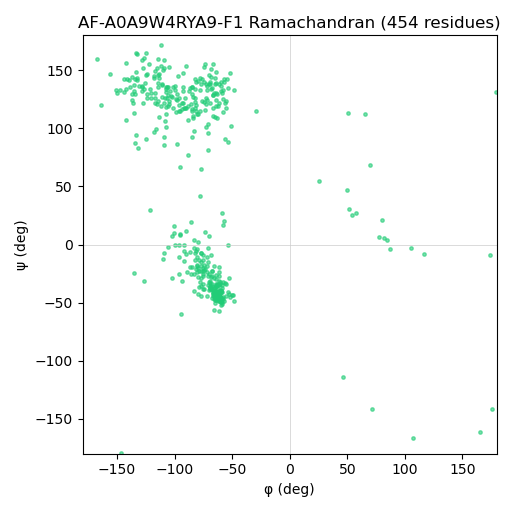 C CA . SER A 1 255 ? 8.692 -4.600 -25.269 1.00 61.50 255 SER A CA 1
ATOM 1975 C C . SER A 1 255 ? 9.363 -3.541 -24.399 1.00 61.50 255 SER A C 1
ATOM 1977 O O . SER A 1 255 ? 10.231 -3.848 -23.587 1.00 61.50 255 SER A O 1
ATOM 1979 N N . SER A 1 256 ? 8.920 -2.290 -24.523 1.00 61.28 256 SER A N 1
ATOM 1980 C CA . SER A 1 256 ? 9.284 -1.206 -23.601 1.00 61.28 256 SER A CA 1
ATOM 1981 C C . SER A 1 256 ? 8.556 -1.297 -22.252 1.00 61.28 256 SER A C 1
ATOM 1983 O O . SER A 1 256 ? 8.887 -0.552 -21.329 1.00 61.28 256 SER A O 1
ATOM 1985 N N . HIS A 1 257 ? 7.568 -2.189 -22.123 1.00 67.69 257 HIS A N 1
ATOM 1986 C CA . HIS A 1 257 ? 6.797 -2.395 -20.900 1.00 67.69 257 HIS A CA 1
ATOM 1987 C C . HIS A 1 257 ? 7.418 -3.503 -20.048 1.00 67.69 257 HIS A C 1
ATOM 1989 O O . HIS A 1 257 ? 7.534 -4.642 -20.500 1.00 67.69 257 HIS A O 1
ATOM 1995 N N . SER A 1 258 ? 7.780 -3.167 -18.807 1.00 67.81 258 SER A N 1
ATOM 1996 C CA . SER A 1 258 ? 8.264 -4.125 -17.812 1.00 67.81 258 SER A CA 1
ATOM 1997 C C . SER A 1 258 ? 7.158 -4.525 -16.837 1.00 67.81 258 SER A C 1
ATOM 1999 O O . SER A 1 258 ? 6.483 -3.649 -16.293 1.00 67.81 258 SER A O 1
ATOM 2001 N N . THR A 1 259 ? 7.055 -5.812 -16.522 1.00 79.69 259 THR A N 1
ATOM 2002 C CA . THR A 1 259 ? 6.132 -6.343 -15.502 1.00 79.69 259 THR A CA 1
ATOM 2003 C C . THR A 1 259 ? 6.611 -6.079 -14.071 1.00 79.69 259 THR A C 1
ATOM 2005 O O . THR A 1 259 ? 5.809 -6.106 -13.142 1.00 79.69 259 THR A O 1
ATOM 2008 N N . CYS A 1 260 ? 7.908 -5.807 -13.891 1.00 85.88 260 CYS A N 1
ATOM 2009 C CA . CYS A 1 260 ? 8.558 -5.482 -12.622 1.00 85.88 260 CYS A CA 1
ATOM 2010 C C . CYS A 1 260 ? 9.294 -4.142 -12.737 1.00 85.88 260 CYS A C 1
ATOM 2012 O O . CYS A 1 260 ? 10.474 -4.112 -13.102 1.00 85.88 260 CYS A O 1
ATOM 2014 N N . LEU A 1 261 ? 8.624 -3.036 -12.421 1.00 86.12 261 LEU A N 1
ATOM 2015 C CA . LEU A 1 261 ? 9.219 -1.706 -12.552 1.00 86.12 261 LEU A CA 1
ATOM 2016 C C . LEU A 1 261 ? 9.575 -1.117 -11.191 1.00 86.12 261 LEU A C 1
ATOM 2018 O O . LEU A 1 261 ? 8.722 -0.981 -10.313 1.00 86.12 261 LEU A O 1
ATOM 2022 N N . TRP A 1 262 ? 10.827 -0.702 -11.045 1.00 84.75 262 TRP A N 1
ATOM 2023 C CA . TRP A 1 262 ? 11.290 0.087 -9.916 1.00 84.75 262 TRP A CA 1
ATOM 2024 C C . TRP A 1 262 ? 11.147 1.581 -10.203 1.00 84.75 262 TRP A C 1
ATOM 2026 O O . TRP A 1 262 ? 11.812 2.122 -11.092 1.00 84.75 262 TRP A O 1
ATOM 2036 N N . LYS A 1 263 ? 10.326 2.275 -9.416 1.00 81.25 263 LYS A N 1
ATOM 2037 C CA . LYS A 1 263 ? 10.160 3.727 -9.495 1.00 81.25 263 LYS A CA 1
ATOM 2038 C C . LYS A 1 263 ? 10.123 4.329 -8.095 1.00 81.25 263 LYS A C 1
ATOM 2040 O O . LYS A 1 263 ? 9.328 3.910 -7.260 1.00 81.25 263 LYS A O 1
ATOM 2045 N N . SER A 1 264 ? 11.013 5.293 -7.850 1.00 77.00 264 SER A N 1
ATOM 2046 C CA . SER A 1 264 ? 11.022 6.138 -6.648 1.00 77.00 264 SER A CA 1
ATOM 2047 C C . SER A 1 264 ? 10.918 5.349 -5.324 1.00 77.00 264 SER A C 1
ATOM 2049 O O . SER A 1 264 ? 10.124 5.669 -4.446 1.00 77.00 264 SER A O 1
ATOM 2051 N N . GLY A 1 265 ? 11.712 4.278 -5.186 1.00 78.62 265 GLY A N 1
ATOM 2052 C CA . GLY A 1 265 ? 11.748 3.445 -3.970 1.00 78.62 265 GLY A CA 1
ATOM 2053 C C . GLY A 1 265 ? 10.673 2.354 -3.891 1.00 78.62 265 GLY A C 1
ATOM 2054 O O . GLY A 1 265 ? 10.578 1.647 -2.885 1.00 78.62 265 GLY A O 1
ATOM 2055 N N . VAL A 1 266 ? 9.863 2.204 -4.940 1.00 86.88 266 VAL A N 1
ATOM 2056 C CA . VAL A 1 266 ? 8.756 1.251 -4.994 1.00 86.88 266 VAL A CA 1
ATOM 2057 C C . VAL A 1 266 ? 8.907 0.338 -6.203 1.00 86.88 266 VAL A C 1
ATOM 2059 O O . VAL A 1 266 ? 9.004 0.790 -7.344 1.00 86.88 266 VAL A O 1
ATOM 2062 N N . LEU A 1 267 ? 8.887 -0.966 -5.954 1.00 88.38 267 LEU A N 1
ATOM 2063 C CA . LEU A 1 267 ? 8.764 -1.983 -6.986 1.00 88.38 267 LEU A CA 1
ATOM 2064 C C . LEU A 1 267 ? 7.283 -2.256 -7.237 1.00 88.38 267 LEU A C 1
ATOM 2066 O O . LEU A 1 267 ? 6.582 -2.692 -6.327 1.00 88.38 267 LEU A O 1
ATOM 2070 N N . THR A 1 268 ? 6.814 -2.028 -8.457 1.00 89.00 268 THR A N 1
ATOM 2071 C CA . THR A 1 268 ? 5.433 -2.316 -8.864 1.00 89.00 268 THR A CA 1
ATOM 2072 C C . THR A 1 268 ? 5.408 -3.558 -9.742 1.00 89.00 268 THR A C 1
ATOM 2074 O O . THR A 1 268 ? 6.250 -3.694 -10.632 1.00 89.00 268 THR A O 1
ATOM 2077 N N . ALA A 1 269 ? 4.452 -4.448 -9.479 1.00 89.50 269 ALA A N 1
ATOM 2078 C CA . ALA A 1 269 ? 4.222 -5.639 -10.283 1.00 89.50 269 ALA A CA 1
ATOM 2079 C C . ALA A 1 269 ? 2.937 -5.493 -11.105 1.00 89.50 269 ALA A C 1
ATOM 2081 O O . ALA A 1 269 ? 1.888 -5.163 -10.555 1.00 89.50 269 ALA A O 1
ATOM 2082 N N . ASP A 1 270 ? 3.019 -5.793 -12.397 1.00 83.88 270 ASP A N 1
ATOM 2083 C CA . ASP A 1 270 ? 1.863 -5.906 -13.289 1.00 83.88 270 ASP A CA 1
ATOM 2084 C C . ASP A 1 270 ? 1.424 -7.375 -13.378 1.00 83.88 270 ASP A C 1
ATOM 2086 O O . ASP A 1 270 ? 1.637 -8.071 -14.369 1.00 83.88 270 ASP A O 1
ATOM 2090 N N . SER A 1 271 ? 0.928 -7.904 -12.258 1.00 79.25 271 SER A N 1
ATOM 2091 C CA . SER A 1 271 ? 0.375 -9.255 -12.184 1.00 79.25 271 SER A CA 1
ATOM 2092 C C . SER A 1 271 ? -0.812 -9.294 -11.235 1.00 79.25 271 SER A C 1
ATOM 2094 O O . SER A 1 271 ? -0.811 -8.668 -10.175 1.00 79.25 271 SER A O 1
ATOM 2096 N N . HIS A 1 272 ? -1.816 -10.080 -11.615 1.00 81.25 272 HIS A N 1
ATOM 2097 C CA . HIS A 1 272 ? -3.030 -10.313 -10.833 1.00 81.25 272 HIS A CA 1
ATOM 2098 C C . HIS A 1 272 ? -3.059 -11.695 -10.172 1.00 81.25 272 HIS A C 1
ATOM 2100 O O . HIS A 1 272 ? -4.015 -12.018 -9.466 1.00 81.25 272 HIS A O 1
ATOM 2106 N N . SER A 1 273 ? -2.041 -12.532 -10.399 1.00 91.31 273 SER A N 1
ATOM 2107 C CA . SER A 1 273 ? -1.959 -13.847 -9.766 1.00 91.31 273 SER A CA 1
ATOM 2108 C C . SER A 1 273 ? -1.611 -13.696 -8.289 1.00 91.31 273 SER A C 1
ATOM 2110 O O . SER A 1 273 ? -0.597 -13.088 -7.957 1.00 91.31 273 SER A O 1
ATOM 2112 N N . VAL A 1 274 ? -2.418 -14.280 -7.407 1.00 95.06 274 VAL A N 1
ATOM 2113 C CA . VAL A 1 274 ? -2.169 -14.252 -5.963 1.00 95.06 274 VAL A CA 1
ATOM 2114 C C . VAL A 1 274 ? -1.655 -15.612 -5.512 1.00 95.06 274 VAL A C 1
ATOM 2116 O O . VAL A 1 274 ? -2.313 -16.633 -5.707 1.00 95.06 274 VAL A O 1
ATOM 2119 N N . SER A 1 275 ? -0.486 -15.597 -4.891 1.00 96.44 275 SER A N 1
ATOM 2120 C CA . SER A 1 275 ? 0.203 -16.732 -4.290 1.00 96.44 275 SER A CA 1
ATOM 2121 C C . SER A 1 275 ? 0.181 -16.624 -2.760 1.00 96.44 275 SER A C 1
ATOM 2123 O O . SER A 1 275 ? 0.114 -15.511 -2.221 1.00 96.44 275 SER A O 1
ATOM 2125 N N . PRO A 1 276 ? 0.223 -17.764 -2.050 1.00 96.81 276 PRO A N 1
ATOM 2126 C CA . PRO A 1 276 ? 0.177 -17.791 -0.593 1.00 96.81 276 PRO A CA 1
ATOM 2127 C C . PRO A 1 276 ? 1.458 -17.238 0.037 1.00 96.81 276 PRO A C 1
ATOM 2129 O O . PRO A 1 276 ? 2.551 -17.451 -0.483 1.00 96.81 276 PRO A O 1
ATOM 2132 N N . ASP A 1 277 ? 1.317 -16.582 1.188 1.00 95.81 277 ASP A N 1
ATOM 2133 C CA . ASP A 1 277 ? 2.428 -16.055 1.986 1.00 95.81 277 ASP A CA 1
ATOM 2134 C C . ASP A 1 277 ? 2.143 -16.247 3.488 1.00 95.81 277 ASP A C 1
ATOM 2136 O O . ASP A 1 277 ? 0.984 -16.167 3.906 1.00 95.81 277 ASP A O 1
ATOM 2140 N N . PRO A 1 278 ? 3.151 -16.562 4.320 1.00 94.88 278 PRO A N 1
ATOM 2141 C CA . PRO A 1 278 ? 2.930 -16.840 5.741 1.00 94.88 278 PRO A CA 1
ATOM 2142 C C . PRO A 1 278 ? 2.649 -15.580 6.576 1.00 94.88 278 PRO A C 1
ATOM 2144 O O . PRO A 1 278 ? 2.116 -15.684 7.677 1.00 94.88 278 PRO A O 1
ATOM 2147 N N . LEU A 1 279 ? 2.958 -14.373 6.089 1.00 94.94 279 LEU A N 1
ATOM 2148 C CA . LEU A 1 279 ? 2.813 -13.147 6.881 1.00 94.94 279 LEU A CA 1
ATOM 2149 C C . LEU A 1 279 ? 1.465 -12.454 6.725 1.00 94.94 279 LEU A C 1
ATOM 2151 O O . LEU A 1 279 ? 1.223 -11.479 7.431 1.00 94.94 279 LEU A O 1
ATOM 2155 N N . VAL A 1 280 ? 0.585 -12.915 5.831 1.00 95.62 280 VAL A N 1
ATOM 2156 C CA . VAL A 1 280 ? -0.662 -12.201 5.488 1.00 95.62 280 VAL A CA 1
ATOM 2157 C C . VAL A 1 280 ? -1.480 -11.845 6.736 1.00 95.62 280 VAL A C 1
ATOM 2159 O O . VAL A 1 280 ? -1.897 -10.698 6.897 1.00 95.62 280 VAL A O 1
ATOM 2162 N N . ASN A 1 281 ? -1.635 -12.790 7.668 1.00 94.75 281 ASN A N 1
ATOM 2163 C CA . ASN A 1 281 ? -2.367 -12.543 8.912 1.00 94.75 281 ASN A CA 1
ATOM 2164 C C . ASN A 1 281 ? -1.645 -11.554 9.835 1.00 94.75 281 ASN A C 1
ATOM 2166 O O . ASN A 1 281 ? -2.271 -10.625 10.341 1.00 94.75 281 ASN A O 1
ATOM 2170 N N . GLU A 1 282 ? -0.336 -11.706 10.038 1.00 95.50 282 GLU A N 1
ATOM 2171 C CA . GLU A 1 282 ? 0.439 -10.796 10.894 1.00 95.50 282 GLU A CA 1
ATOM 2172 C C . GLU A 1 282 ? 0.463 -9.368 10.341 1.00 95.50 282 GLU A C 1
ATOM 2174 O O . GLU A 1 282 ? 0.373 -8.392 11.092 1.00 95.50 282 GLU A O 1
ATOM 2179 N N . VAL A 1 283 ? 0.494 -9.239 9.013 1.00 97.06 283 VAL A N 1
ATOM 2180 C CA . VAL A 1 283 ? 0.346 -7.964 8.316 1.00 97.06 283 VAL A CA 1
ATOM 2181 C C . VAL A 1 283 ? -1.005 -7.336 8.647 1.00 97.06 283 VAL A C 1
ATOM 2183 O O . VAL A 1 283 ? -1.038 -6.179 9.060 1.00 97.06 283 VAL A O 1
ATOM 2186 N N . PHE A 1 284 ? -2.109 -8.084 8.568 1.00 96.38 284 PHE A N 1
ATOM 2187 C CA . PHE A 1 284 ? -3.427 -7.577 8.971 1.00 96.38 284 PHE A CA 1
ATOM 2188 C C . PHE A 1 284 ? -3.491 -7.161 10.441 1.00 96.38 284 PHE A C 1
ATOM 2190 O O . PHE A 1 284 ? -4.188 -6.200 10.778 1.00 96.38 284 PHE A O 1
ATOM 2197 N N . TYR A 1 285 ? -2.748 -7.828 11.327 1.00 95.44 285 TYR A N 1
ATOM 2198 C CA . TYR A 1 285 ? -2.687 -7.420 12.726 1.00 95.44 285 TYR A CA 1
ATOM 2199 C C . TYR A 1 285 ? -1.946 -6.098 12.937 1.00 95.44 285 TYR A C 1
ATOM 2201 O O . TYR A 1 285 ? -2.364 -5.320 13.797 1.00 95.44 285 TYR A O 1
ATOM 2209 N N . ALA A 1 286 ? -0.901 -5.827 12.159 1.00 96.25 286 ALA A N 1
ATOM 2210 C CA . ALA A 1 286 ? -0.120 -4.597 12.253 1.00 96.25 286 ALA A CA 1
ATOM 2211 C C . ALA A 1 286 ? -0.708 -3.424 11.444 1.00 96.25 286 ALA A C 1
ATOM 2213 O O . ALA A 1 286 ? -0.482 -2.268 11.806 1.00 96.25 286 ALA A O 1
ATOM 2214 N N . MET A 1 287 ? -1.486 -3.702 10.391 1.00 96.00 287 MET A N 1
ATOM 2215 C CA . MET A 1 287 ? -2.045 -2.693 9.483 1.00 96.00 287 MET A CA 1
ATOM 2216 C C . MET A 1 287 ? -2.731 -1.516 10.188 1.00 96.00 287 MET A C 1
ATOM 2218 O O . MET A 1 287 ? -2.395 -0.388 9.841 1.00 96.00 287 MET A O 1
ATOM 2222 N N . PRO A 1 288 ? -3.629 -1.702 11.176 1.00 95.38 288 PRO A N 1
ATOM 2223 C CA . PRO A 1 288 ? -4.325 -0.567 11.780 1.00 95.38 288 PRO A CA 1
ATOM 2224 C C . PRO A 1 288 ? -3.395 0.448 12.458 1.00 95.38 288 PRO A C 1
ATOM 2226 O O . PRO A 1 288 ? -3.593 1.651 12.307 1.00 95.38 288 PRO A O 1
ATOM 2229 N N . GLU A 1 289 ? -2.350 -0.007 13.163 1.00 94.81 289 GLU A N 1
ATOM 2230 C CA . GLU A 1 289 ? -1.361 0.908 13.755 1.00 94.81 289 GLU A CA 1
ATOM 2231 C C . GLU A 1 289 ? -0.552 1.631 12.670 1.00 94.81 289 GLU A C 1
ATOM 2233 O O . GLU A 1 289 ? -0.283 2.828 12.785 1.00 94.81 289 GLU A O 1
ATOM 2238 N N . VAL A 1 290 ? -0.202 0.924 11.588 1.00 95.69 290 VAL A N 1
ATOM 2239 C CA . VAL A 1 290 ? 0.493 1.515 10.435 1.00 95.69 290 VAL A CA 1
ATOM 2240 C C . VAL A 1 290 ? -0.378 2.563 9.750 1.00 95.69 290 VAL A C 1
ATOM 2242 O O . VAL A 1 290 ? 0.131 3.623 9.403 1.00 95.69 290 VAL A O 1
ATOM 2245 N N . GLN A 1 291 ? -1.679 2.308 9.598 1.00 94.06 291 GLN A N 1
ATOM 2246 C CA . GLN A 1 291 ? -2.620 3.249 8.996 1.00 94.06 291 GLN A CA 1
ATOM 2247 C C . GLN A 1 291 ? -2.743 4.534 9.808 1.00 94.06 291 GLN A C 1
ATOM 2249 O O . GLN A 1 291 ? -2.690 5.619 9.236 1.00 94.06 291 GLN A O 1
ATOM 2254 N N . ALA A 1 292 ? -2.859 4.440 11.132 1.00 92.19 292 ALA A N 1
ATOM 2255 C CA . ALA A 1 292 ? -2.940 5.638 11.957 1.00 92.19 292 ALA A CA 1
ATOM 2256 C C . ALA A 1 292 ? -1.633 6.441 11.950 1.00 92.19 292 ALA A C 1
ATOM 2258 O O . ALA A 1 292 ? -1.656 7.654 11.767 1.00 92.19 292 ALA A O 1
ATOM 2259 N N . LEU A 1 293 ? -0.475 5.777 12.031 1.00 93.06 293 LEU A N 1
ATOM 2260 C CA . LEU A 1 293 ? 0.811 6.472 11.917 1.00 93.06 293 LEU A CA 1
ATOM 2261 C C . LEU A 1 293 ? 1.029 7.092 10.532 1.00 93.06 293 LEU A C 1
ATOM 2263 O O . LEU A 1 293 ? 1.528 8.209 10.441 1.00 93.06 293 LEU A O 1
ATOM 2267 N N . ALA A 1 294 ? 0.642 6.407 9.458 1.00 90.94 294 ALA A N 1
ATOM 2268 C CA . ALA A 1 294 ? 0.714 6.947 8.104 1.00 90.94 294 ALA A CA 1
ATOM 2269 C C . ALA A 1 294 ? -0.239 8.141 7.914 1.00 90.94 294 ALA A C 1
ATOM 2271 O O . ALA A 1 294 ? 0.134 9.122 7.274 1.00 90.94 294 ALA A O 1
ATOM 2272 N N . ALA A 1 295 ? -1.432 8.113 8.518 1.00 88.44 295 ALA A N 1
ATOM 2273 C CA . ALA A 1 295 ? -2.331 9.266 8.544 1.00 88.44 295 ALA A CA 1
ATOM 2274 C C . ALA A 1 295 ? -1.703 10.450 9.298 1.00 88.44 295 ALA A C 1
ATOM 2276 O O . ALA A 1 295 ? -1.722 11.572 8.796 1.00 88.44 295 ALA A O 1
ATOM 2277 N N . ALA A 1 296 ? -1.062 10.200 10.445 1.00 88.12 296 ALA A N 1
ATOM 2278 C CA . ALA A 1 296 ? -0.350 11.224 11.210 1.00 88.12 296 ALA A CA 1
ATOM 2279 C C . ALA A 1 296 ? 0.849 11.833 10.463 1.00 88.12 296 ALA A C 1
ATOM 2281 O O . ALA A 1 296 ? 1.175 13.001 10.665 1.00 88.12 296 ALA A O 1
ATOM 2282 N N . LEU A 1 297 ? 1.483 11.065 9.576 1.00 86.94 297 LEU A N 1
ATOM 2283 C CA . LEU A 1 297 ? 2.549 11.535 8.688 1.00 86.94 297 LEU A CA 1
ATOM 2284 C C . LEU A 1 297 ? 2.025 12.214 7.411 1.00 86.94 297 LEU A C 1
ATOM 2286 O O . LEU A 1 297 ? 2.827 12.564 6.549 1.00 86.94 297 LEU A O 1
ATOM 2290 N N . ALA A 1 298 ? 0.705 12.376 7.268 1.00 79.44 298 ALA A N 1
ATOM 2291 C CA . ALA A 1 298 ? 0.051 12.837 6.043 1.00 79.44 298 ALA A CA 1
ATOM 2292 C C . ALA A 1 298 ? 0.421 12.001 4.798 1.00 79.44 298 ALA A C 1
ATOM 2294 O O . ALA A 1 298 ? 0.299 12.453 3.663 1.00 79.44 298 ALA A O 1
ATOM 2295 N N . SER A 1 299 ? 0.808 10.736 4.984 1.00 67.00 299 SER A N 1
ATOM 2296 C CA . SER A 1 299 ? 1.213 9.830 3.900 1.00 67.00 299 SER A CA 1
ATOM 2297 C C . SER A 1 299 ? 0.061 9.440 2.977 1.00 67.00 299 SER A C 1
ATOM 2299 O O . SER A 1 299 ? 0.268 8.820 1.943 1.00 67.00 299 SER A O 1
ATOM 2301 N N . TYR A 1 300 ? -1.173 9.785 3.330 1.00 66.38 300 TYR A N 1
ATOM 2302 C CA . TYR A 1 300 ? -2.327 9.603 2.457 1.00 66.38 300 TYR A CA 1
ATOM 2303 C C . TYR A 1 300 ? -2.679 10.867 1.659 1.00 66.38 300 TYR A C 1
ATOM 2305 O O . TYR A 1 300 ? -3.688 10.855 0.958 1.00 66.38 300 TYR A O 1
ATOM 2313 N N . GLY A 1 301 ? -1.834 11.913 1.696 1.00 53.88 301 GLY A N 1
ATOM 2314 C CA . GLY A 1 301 ? -1.981 13.081 0.827 1.00 53.88 301 GLY A CA 1
ATOM 2315 C C . GLY A 1 301 ? -0.749 13.990 0.720 1.00 53.88 301 GLY A C 1
ATOM 2316 O O . GLY A 1 301 ? -0.397 14.693 1.664 1.00 53.88 301 GLY A O 1
ATOM 2317 N N . PRO A 1 302 ? -0.230 14.134 -0.507 1.00 37.88 302 PRO A N 1
ATOM 2318 C CA . PRO A 1 302 ? -0.092 15.459 -1.095 1.00 37.88 302 PRO A CA 1
ATOM 2319 C C . PRO A 1 302 ? -0.897 15.529 -2.407 1.00 37.88 302 PRO A C 1
ATOM 2321 O O . PRO A 1 302 ? -0.738 14.689 -3.283 1.00 37.88 302 PRO A O 1
ATOM 2324 N N . GLY A 1 303 ? -1.798 16.513 -2.538 1.00 43.53 303 GLY A N 1
ATOM 2325 C CA . GLY A 1 303 ? -2.301 16.950 -3.852 1.00 43.53 303 GLY A CA 1
ATOM 2326 C C . GLY A 1 303 ? -3.718 16.559 -4.306 1.00 43.53 303 GLY A C 1
ATOM 2327 O O . GLY A 1 303 ? -4.140 17.057 -5.345 1.00 43.53 303 GLY A O 1
ATOM 2328 N N . THR A 1 304 ? -4.511 15.770 -3.570 1.00 47.12 304 THR A N 1
ATOM 2329 C CA . THR A 1 304 ? -5.937 15.556 -3.921 1.00 47.12 304 THR A CA 1
ATOM 2330 C C . THR A 1 304 ? -6.881 16.204 -2.909 1.00 47.12 304 THR A C 1
ATOM 2332 O O . THR A 1 304 ? -6.636 16.124 -1.704 1.00 47.12 304 THR A O 1
ATOM 2335 N N . PRO A 1 305 ? -7.976 16.853 -3.355 1.00 49.22 305 PRO A N 1
ATOM 2336 C CA . PRO A 1 305 ? -9.008 17.304 -2.442 1.00 49.22 305 PRO A CA 1
ATOM 2337 C C . PRO A 1 305 ? -9.615 16.054 -1.807 1.00 49.22 305 PRO A C 1
ATOM 2339 O O . PRO A 1 305 ? -10.169 15.199 -2.497 1.00 49.22 305 PRO A O 1
ATOM 2342 N N . THR A 1 306 ? -9.506 15.967 -0.490 1.00 53.97 306 THR A N 1
ATOM 2343 C CA . THR A 1 306 ? -9.927 14.905 0.436 1.00 53.97 306 THR A CA 1
ATOM 2344 C C . THR A 1 306 ? -11.425 14.551 0.395 1.00 53.97 306 THR A C 1
ATOM 2346 O O . THR A 1 306 ? -11.948 13.940 1.315 1.00 53.97 306 THR A O 1
ATOM 2349 N N . ARG A 1 307 ? -12.149 14.869 -0.684 1.00 60.97 307 ARG A N 1
ATOM 2350 C CA . ARG A 1 307 ? -13.609 14.744 -0.804 1.00 60.97 307 ARG A CA 1
ATOM 2351 C C . ARG A 1 307 ? -14.118 13.326 -1.069 1.00 60.97 307 ARG A C 1
ATOM 2353 O O . ARG A 1 307 ? -15.314 13.083 -0.954 1.00 60.97 307 ARG A O 1
ATOM 2360 N N . HIS A 1 308 ? -13.256 12.377 -1.435 1.00 80.75 308 HIS A N 1
ATOM 2361 C CA . HIS A 1 308 ? -13.690 11.025 -1.806 1.00 80.75 308 HIS A CA 1
ATOM 2362 C C . HIS A 1 308 ? -13.295 9.985 -0.759 1.00 80.75 308 HIS A C 1
ATOM 2364 O O . HIS A 1 308 ? -12.285 9.294 -0.886 1.00 80.75 308 HIS A O 1
ATOM 2370 N N . LEU A 1 309 ? -14.157 9.850 0.253 1.00 87.69 309 LEU A N 1
ATOM 2371 C CA . LEU A 1 309 ? -13.976 8.972 1.413 1.00 87.69 309 LEU A CA 1
ATOM 2372 C C . LEU A 1 309 ? -13.576 7.528 1.048 1.00 87.69 309 LEU A C 1
ATOM 2374 O O . LEU A 1 309 ? -12.674 6.959 1.660 1.00 87.69 309 LEU A O 1
ATOM 2378 N N . GLU A 1 310 ? -14.215 6.938 0.030 1.00 90.81 310 GLU A N 1
ATOM 2379 C CA . GLU A 1 310 ? -13.910 5.570 -0.420 1.00 90.81 310 GLU A CA 1
ATOM 2380 C C . GLU A 1 310 ? -12.477 5.447 -0.951 1.00 90.81 310 GLU A C 1
ATOM 2382 O O . GLU A 1 310 ? -11.773 4.494 -0.623 1.00 90.81 310 GLU A O 1
ATOM 2387 N N . THR A 1 311 ? -12.023 6.419 -1.746 1.00 87.62 311 THR A N 1
ATOM 2388 C CA . THR A 1 311 ? -10.674 6.389 -2.331 1.00 87.62 311 THR A CA 1
ATOM 2389 C C . THR A 1 311 ? -9.615 6.521 -1.247 1.00 87.62 311 THR A C 1
ATOM 2391 O O . THR A 1 311 ? -8.644 5.766 -1.256 1.00 87.62 311 THR A O 1
ATOM 2394 N N . THR A 1 312 ? -9.841 7.394 -0.260 1.00 88.25 312 THR A N 1
ATOM 2395 C CA . THR A 1 312 ? -8.968 7.524 0.913 1.00 88.25 312 THR A CA 1
ATOM 2396 C C . THR A 1 312 ? -8.851 6.202 1.669 1.00 88.25 312 THR A C 1
ATOM 2398 O O . THR A 1 312 ? -7.741 5.756 1.958 1.00 88.25 312 THR A O 1
ATOM 2401 N N . LEU A 1 313 ? -9.976 5.527 1.931 1.00 92.19 313 LEU A N 1
ATOM 2402 C CA . LEU A 1 313 ? -9.977 4.251 2.647 1.00 92.19 313 LEU A CA 1
ATOM 2403 C C . LEU A 1 313 ? -9.281 3.136 1.848 1.00 92.19 313 LEU A C 1
ATOM 2405 O O . LEU A 1 313 ? -8.424 2.435 2.388 1.00 92.19 313 LEU A O 1
ATOM 2409 N N . ARG A 1 314 ? -9.591 2.996 0.552 1.00 93.12 314 ARG A N 1
ATOM 2410 C CA . ARG A 1 314 ? -8.954 2.002 -0.331 1.00 93.12 314 ARG A CA 1
ATOM 2411 C C . ARG A 1 314 ? -7.444 2.209 -0.426 1.00 93.12 314 ARG A C 1
ATOM 2413 O O . ARG A 1 314 ? -6.685 1.246 -0.292 1.00 93.12 314 ARG A O 1
ATOM 2420 N N . ASN A 1 315 ? -7.007 3.452 -0.621 1.00 90.69 315 ASN A N 1
ATOM 2421 C CA . ASN A 1 315 ? -5.591 3.794 -0.704 1.00 90.69 315 ASN A CA 1
ATOM 2422 C C . ASN A 1 315 ? -4.888 3.554 0.633 1.00 90.69 315 ASN A C 1
ATOM 2424 O O . ASN A 1 315 ? -3.790 3.000 0.635 1.00 90.69 315 ASN A O 1
ATOM 2428 N N . SER A 1 316 ? -5.517 3.909 1.757 1.00 92.31 316 SER A N 1
ATOM 2429 C CA . SER A 1 316 ? -4.942 3.678 3.083 1.00 92.31 316 SER A CA 1
ATOM 2430 C C . SER A 1 316 ? -4.715 2.192 3.361 1.00 92.31 316 SER A C 1
ATOM 2432 O O . SER A 1 316 ? -3.601 1.802 3.715 1.00 92.31 316 SER A O 1
ATOM 2434 N N . LEU A 1 317 ? -5.725 1.351 3.115 1.00 95.50 317 LEU A N 1
ATOM 2435 C CA . LEU A 1 317 ? -5.639 -0.099 3.317 1.00 95.50 317 LEU A CA 1
ATOM 2436 C C . LEU A 1 317 ? -4.584 -0.744 2.413 1.00 95.50 317 LEU A C 1
ATOM 2438 O O . LEU A 1 317 ? -3.735 -1.496 2.886 1.00 95.50 317 LEU A O 1
ATOM 2442 N N . THR A 1 318 ? -4.606 -0.409 1.121 1.00 94.25 318 THR A N 1
ATOM 2443 C CA . THR A 1 318 ? -3.678 -0.976 0.133 1.00 94.25 318 THR A CA 1
ATOM 2444 C C . THR A 1 318 ? -2.233 -0.616 0.472 1.00 94.25 318 THR A C 1
ATOM 2446 O O . THR A 1 318 ? -1.362 -1.484 0.512 1.00 94.25 318 THR A O 1
ATOM 2449 N N . GLN A 1 319 ? -1.973 0.653 0.796 1.00 92.94 319 GLN A N 1
ATOM 2450 C CA . GLN A 1 319 ? -0.641 1.106 1.188 1.00 92.94 319 GLN A CA 1
ATOM 2451 C C . GLN A 1 319 ? -0.182 0.499 2.509 1.00 92.94 319 GLN A C 1
ATOM 2453 O O . GLN A 1 319 ? 0.970 0.082 2.612 1.00 92.94 319 GLN A O 1
ATOM 2458 N N . ALA A 1 320 ? -1.067 0.422 3.505 1.00 95.56 320 ALA A N 1
ATOM 2459 C CA . ALA A 1 320 ? -0.727 -0.165 4.789 1.00 95.56 320 ALA A CA 1
ATOM 2460 C C . ALA A 1 320 ? -0.357 -1.641 4.644 1.00 95.56 320 ALA A C 1
ATOM 2462 O O . ALA A 1 320 ? 0.662 -2.042 5.195 1.00 95.56 320 ALA A O 1
ATOM 2463 N N . TYR A 1 321 ? -1.095 -2.428 3.855 1.00 97.19 321 TYR A N 1
ATOM 2464 C CA . TYR A 1 321 ? -0.726 -3.819 3.582 1.00 97.19 321 TYR A CA 1
ATOM 2465 C C . TYR A 1 321 ? 0.662 -3.917 2.932 1.00 97.19 321 TYR A C 1
ATOM 2467 O O . TYR A 1 321 ? 1.543 -4.617 3.429 1.00 97.19 321 TYR A O 1
ATOM 2475 N N . GLN A 1 322 ? 0.881 -3.152 1.858 1.00 95.25 322 GLN A N 1
ATOM 2476 C CA . GLN A 1 322 ? 2.129 -3.148 1.090 1.00 95.25 322 GLN A CA 1
ATOM 2477 C C . GLN A 1 322 ? 3.344 -2.745 1.938 1.00 95.25 322 GLN A C 1
ATOM 2479 O O . GLN A 1 322 ? 4.366 -3.436 1.931 1.00 95.25 322 GLN A O 1
ATOM 2484 N N . GLY A 1 323 ? 3.244 -1.644 2.688 1.00 95.25 323 GLY A N 1
ATOM 2485 C CA . GLY A 1 323 ? 4.333 -1.138 3.526 1.00 95.25 323 GLY A CA 1
ATOM 2486 C C . GLY A 1 323 ? 4.600 -2.004 4.753 1.00 95.25 323 GLY A C 1
ATOM 2487 O O . GLY A 1 323 ? 5.760 -2.198 5.129 1.00 95.25 323 GLY A O 1
ATOM 2488 N N . THR A 1 324 ? 3.541 -2.579 5.330 1.00 96.81 324 THR A N 1
ATOM 2489 C CA . THR A 1 324 ? 3.651 -3.522 6.445 1.00 96.81 324 THR A CA 1
ATOM 2490 C C . THR A 1 324 ? 4.358 -4.788 5.991 1.00 96.81 324 THR A C 1
ATOM 2492 O O . THR A 1 324 ? 5.425 -5.093 6.515 1.00 96.81 324 THR A O 1
ATOM 2495 N N . TRP A 1 325 ? 3.854 -5.471 4.958 1.00 96.81 325 TRP A N 1
ATOM 2496 C CA . TRP A 1 325 ? 4.489 -6.687 4.441 1.00 96.81 325 TRP A CA 1
ATOM 2497 C C . TRP A 1 325 ? 5.954 -6.445 4.064 1.00 96.81 325 TRP A C 1
ATOM 2499 O O . TRP A 1 325 ? 6.836 -7.205 4.463 1.00 96.81 325 TRP A O 1
ATOM 2509 N N . SER A 1 326 ? 6.237 -5.331 3.381 1.00 95.25 326 SER A N 1
ATOM 2510 C CA . SER A 1 326 ? 7.609 -4.987 2.996 1.00 95.25 326 SER A CA 1
A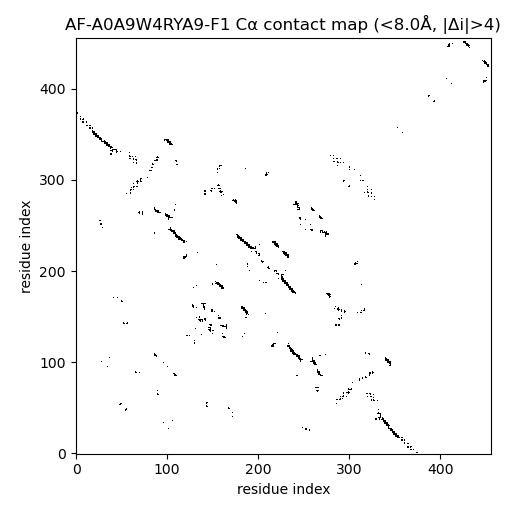TOM 2511 C C . SER A 1 326 ? 8.524 -4.823 4.214 1.00 95.25 326 SER A C 1
ATOM 2513 O O . SER A 1 326 ? 9.644 -5.326 4.217 1.00 95.25 326 SER A O 1
ATOM 2515 N N . SER A 1 327 ? 8.050 -4.181 5.285 1.00 95.06 327 SER A N 1
ATOM 2516 C CA . SER A 1 327 ? 8.834 -4.035 6.519 1.00 95.06 327 SER A CA 1
ATOM 2517 C C . SER A 1 327 ? 9.041 -5.347 7.256 1.00 95.06 327 SER A C 1
ATOM 2519 O O . SER A 1 327 ? 10.124 -5.551 7.805 1.00 95.06 327 SER A O 1
ATOM 2521 N N . PHE A 1 328 ? 8.031 -6.221 7.271 1.00 94.88 328 PHE A N 1
ATOM 2522 C CA . PHE A 1 328 ? 8.155 -7.556 7.846 1.00 94.88 328 PHE A CA 1
ATOM 2523 C C . PHE A 1 328 ? 9.254 -8.343 7.131 1.00 94.88 328 PHE A C 1
ATOM 2525 O O . PHE A 1 328 ? 10.174 -8.811 7.791 1.00 94.88 328 PHE A O 1
ATOM 2532 N N . VAL A 1 329 ? 9.225 -8.426 5.799 1.00 93.50 329 VAL A N 1
ATOM 2533 C CA . VAL A 1 329 ? 10.260 -9.149 5.043 1.00 93.50 329 VAL A CA 1
ATOM 2534 C C . VAL A 1 329 ? 11.651 -8.568 5.297 1.00 93.50 329 VAL A C 1
ATOM 2536 O O . VAL A 1 329 ? 12.600 -9.313 5.510 1.00 93.50 329 VAL A O 1
ATOM 2539 N N . GLU A 1 330 ? 11.778 -7.242 5.355 1.00 90.25 330 GLU A N 1
ATOM 2540 C CA . GLU A 1 330 ? 13.068 -6.579 5.573 1.00 90.25 330 GLU A CA 1
ATOM 2541 C C . GLU A 1 330 ? 13.653 -6.762 6.984 1.00 90.25 330 GLU A C 1
ATOM 2543 O O . GLU A 1 330 ? 14.878 -6.728 7.151 1.00 90.25 330 GLU A O 1
ATOM 2548 N N . LEU A 1 331 ? 12.798 -6.858 8.007 1.00 91.25 331 LEU A N 1
ATOM 2549 C CA . LEU A 1 331 ? 13.211 -6.965 9.412 1.00 91.25 331 LEU A CA 1
ATOM 2550 C C . LEU A 1 331 ? 13.261 -8.406 9.916 1.00 91.25 331 LEU A C 1
ATOM 2552 O O . LEU A 1 331 ? 14.000 -8.675 10.858 1.00 91.25 331 LEU A O 1
ATOM 2556 N N . LEU A 1 332 ? 12.486 -9.308 9.315 1.00 91.81 332 LEU A N 1
ATOM 2557 C CA . LEU A 1 332 ? 12.425 -10.708 9.723 1.00 91.81 332 LEU A CA 1
ATOM 2558 C C . LEU A 1 332 ? 13.332 -11.628 8.904 1.00 91.81 332 LEU A C 1
ATOM 2560 O O . LEU A 1 332 ? 13.532 -12.773 9.293 1.00 91.81 332 LEU A O 1
ATOM 2564 N N . SER A 1 333 ? 13.908 -11.151 7.800 1.00 88.44 333 SER A N 1
ATOM 2565 C CA . SER A 1 333 ? 14.940 -11.890 7.072 1.00 88.44 333 SER A CA 1
ATOM 2566 C C . SER A 1 333 ? 16.188 -12.061 7.942 1.00 88.44 333 SER A C 1
ATOM 2568 O O . SER A 1 333 ? 16.746 -11.058 8.400 1.00 88.44 333 SER A O 1
ATOM 2570 N N . GLN A 1 334 ? 16.641 -13.297 8.148 1.00 74.62 334 GLN A N 1
ATOM 2571 C CA . GLN A 1 334 ? 17.757 -13.575 9.054 1.00 74.62 334 GLN A CA 1
ATOM 2572 C C . GLN A 1 334 ? 19.137 -13.514 8.383 1.00 74.62 334 GLN A C 1
ATOM 2574 O O . GLN A 1 334 ? 20.084 -13.246 9.097 1.00 74.62 334 GLN A O 1
ATOM 2579 N N . ASP A 1 335 ? 19.229 -13.706 7.060 1.00 74.38 335 ASP A N 1
ATOM 2580 C CA . ASP A 1 335 ? 20.396 -13.433 6.180 1.00 74.38 335 ASP A CA 1
ATOM 2581 C C . ASP A 1 335 ? 20.143 -13.934 4.740 1.00 74.38 335 ASP A C 1
ATOM 2583 O O . ASP A 1 335 ? 20.893 -13.628 3.813 1.00 74.38 335 ASP A O 1
ATOM 2587 N N . GLU A 1 336 ? 19.053 -14.677 4.523 1.00 78.56 336 GLU A N 1
ATOM 2588 C CA . GLU A 1 336 ? 18.640 -15.144 3.202 1.00 78.56 336 GLU A CA 1
ATOM 2589 C C . GLU A 1 336 ? 18.321 -13.981 2.255 1.00 78.56 336 GLU A C 1
ATOM 2591 O O . GLU A 1 336 ? 17.418 -13.163 2.478 1.00 78.56 336 GLU A O 1
ATOM 2596 N N . GLN A 1 337 ? 19.078 -13.933 1.163 1.00 84.75 337 GLN A N 1
ATOM 2597 C CA . GLN A 1 337 ? 18.902 -12.975 0.086 1.00 84.75 337 GLN A CA 1
ATOM 2598 C C . GLN A 1 337 ? 18.824 -13.714 -1.241 1.00 84.75 337 GLN A C 1
ATOM 2600 O O . GLN A 1 337 ? 19.623 -14.604 -1.527 1.00 84.75 337 GLN A O 1
ATOM 2605 N N . VAL A 1 338 ? 17.874 -13.308 -2.074 1.00 86.88 338 VAL A N 1
ATOM 2606 C CA . VAL A 1 338 ? 17.775 -13.762 -3.456 1.00 86.88 338 VAL A CA 1
ATOM 2607 C C . VAL A 1 338 ? 18.413 -12.710 -4.345 1.00 86.88 338 VAL A C 1
ATOM 2609 O O . VAL A 1 338 ? 18.038 -11.534 -4.309 1.00 86.88 338 VAL A O 1
ATOM 2612 N N . SER A 1 339 ? 19.394 -13.142 -5.134 1.00 87.88 339 SER A N 1
ATOM 2613 C CA . SER A 1 339 ? 19.991 -12.328 -6.179 1.00 87.88 339 SER A CA 1
ATOM 2614 C C . SER A 1 339 ? 19.072 -12.299 -7.397 1.00 87.88 339 SER A C 1
ATOM 2616 O O . SER A 1 339 ? 18.578 -13.326 -7.860 1.00 87.88 339 SER A O 1
ATOM 2618 N N . THR A 1 340 ? 18.836 -11.108 -7.933 1.00 88.31 340 THR A N 1
ATOM 2619 C CA . THR A 1 340 ? 18.091 -10.923 -9.178 1.00 88.31 340 THR A CA 1
ATOM 2620 C C . THR A 1 340 ? 18.845 -9.974 -10.093 1.00 88.31 340 THR A C 1
ATOM 2622 O O . THR A 1 340 ? 19.394 -8.974 -9.618 1.00 88.31 340 THR A O 1
ATOM 2625 N N . PRO A 1 341 ? 18.853 -10.228 -11.411 1.00 89.06 341 PRO A N 1
ATOM 2626 C CA . PRO A 1 341 ? 19.317 -9.228 -12.350 1.00 89.06 341 PRO A CA 1
ATOM 2627 C C . PRO A 1 341 ? 18.390 -8.009 -12.307 1.00 89.06 341 PRO A C 1
ATOM 2629 O O . PRO A 1 341 ? 17.188 -8.118 -12.047 1.00 89.06 341 PRO A O 1
ATOM 2632 N N . ALA A 1 342 ? 18.969 -6.845 -12.554 1.00 87.06 342 ALA A N 1
ATOM 2633 C CA . ALA A 1 342 ? 18.276 -5.588 -12.733 1.00 87.06 342 ALA A CA 1
ATOM 2634 C C . ALA A 1 342 ? 18.872 -4.859 -13.935 1.00 87.06 342 ALA A C 1
ATOM 2636 O O . ALA A 1 342 ? 20.096 -4.797 -14.100 1.00 87.06 342 ALA A O 1
ATOM 2637 N N . TRP A 1 343 ? 18.001 -4.285 -14.756 1.00 86.94 343 TRP A N 1
ATOM 2638 C CA . TRP A 1 343 ? 18.377 -3.581 -15.973 1.00 86.94 343 TRP A CA 1
ATOM 2639 C C . TRP A 1 343 ? 17.976 -2.119 -15.856 1.00 86.94 343 TRP A C 1
ATOM 2641 O O . TRP A 1 343 ? 16.810 -1.782 -15.642 1.00 86.94 343 TRP A O 1
ATOM 2651 N N . LYS A 1 344 ? 18.963 -1.232 -15.975 1.00 84.56 344 LYS A N 1
ATOM 2652 C CA . LYS A 1 344 ? 18.743 0.213 -15.891 1.00 84.56 344 LYS A CA 1
ATOM 2653 C C . LYS A 1 344 ? 18.237 0.733 -17.236 1.00 84.56 344 LYS A C 1
ATOM 2655 O O . LYS A 1 344 ? 18.758 0.298 -18.270 1.00 84.56 344 LYS A O 1
ATOM 2660 N N . PRO A 1 345 ? 17.269 1.661 -17.252 1.00 82.12 345 PRO A N 1
ATOM 2661 C CA . PRO A 1 345 ? 16.873 2.306 -18.485 1.00 82.12 345 PRO A CA 1
ATOM 2662 C C . PRO A 1 345 ? 18.002 3.224 -18.955 1.00 82.12 345 PRO A C 1
ATOM 2664 O O . PRO A 1 345 ? 18.646 3.921 -18.170 1.00 82.12 345 PRO A O 1
ATOM 2667 N N . VAL A 1 346 ? 18.232 3.216 -20.256 1.00 81.62 346 VAL A N 1
ATOM 2668 C CA . VAL A 1 346 ? 19.118 4.119 -20.972 1.00 81.62 346 VAL A CA 1
ATOM 2669 C C . VAL A 1 346 ? 18.243 4.909 -21.921 1.00 81.62 346 VAL A C 1
ATOM 2671 O O . VAL A 1 346 ? 17.477 4.345 -22.709 1.00 81.62 346 VAL A O 1
ATOM 2674 N N . THR A 1 347 ? 18.352 6.227 -21.831 1.00 80.25 347 THR A N 1
ATOM 2675 C CA . THR A 1 347 ? 17.698 7.121 -22.775 1.00 80.25 347 THR A CA 1
ATOM 2676 C C . THR A 1 347 ? 18.458 7.059 -24.091 1.00 80.25 347 THR A C 1
ATOM 2678 O O . THR A 1 347 ? 19.626 7.440 -24.162 1.00 80.25 347 THR A O 1
ATOM 2681 N N . LEU A 1 348 ? 17.792 6.570 -25.129 1.00 80.00 348 LEU A N 1
ATOM 2682 C CA . LEU A 1 348 ? 18.298 6.528 -26.493 1.00 80.00 348 LEU A CA 1
ATOM 2683 C C . LEU A 1 348 ? 17.398 7.384 -27.379 1.00 80.00 348 LEU A C 1
ATOM 2685 O O . LEU A 1 348 ? 16.184 7.445 -27.188 1.00 80.00 348 LEU A O 1
ATOM 2689 N N . LEU A 1 349 ? 17.986 8.042 -28.370 1.00 82.44 349 LEU A N 1
ATOM 2690 C CA . LEU A 1 349 ? 17.216 8.734 -29.396 1.00 82.44 349 LEU A CA 1
ATOM 2691 C C . LEU A 1 349 ? 16.852 7.717 -30.476 1.00 82.44 349 LEU A C 1
ATOM 2693 O O . LEU A 1 349 ? 17.741 7.190 -31.143 1.00 82.44 349 LEU A O 1
ATOM 2697 N N . ASP A 1 350 ? 15.560 7.437 -30.630 1.00 83.12 350 ASP A N 1
ATOM 2698 C CA . ASP A 1 350 ? 15.072 6.607 -31.726 1.00 83.12 350 ASP A CA 1
ATOM 2699 C C . ASP A 1 350 ? 14.805 7.487 -32.950 1.00 83.12 350 ASP A C 1
ATOM 2701 O O . ASP A 1 350 ? 14.198 8.561 -32.853 1.00 83.12 350 ASP A O 1
ATOM 2705 N N . ALA A 1 351 ? 15.294 7.045 -34.104 1.00 86.38 351 ALA A N 1
ATOM 2706 C CA . ALA A 1 351 ? 15.105 7.739 -35.365 1.00 86.38 351 ALA A CA 1
ATOM 2707 C C . ALA A 1 351 ? 13.757 7.317 -35.953 1.00 86.38 351 ALA A C 1
ATOM 2709 O O . ALA A 1 351 ? 13.659 6.338 -36.694 1.00 86.38 351 ALA A O 1
ATOM 2710 N N . GLN A 1 352 ? 12.697 8.067 -35.653 1.00 87.75 352 GLN A N 1
ATOM 2711 C CA . GLN A 1 352 ? 11.406 7.823 -36.280 1.00 87.75 352 GLN A CA 1
ATOM 2712 C C . GLN A 1 352 ? 11.403 8.434 -37.684 1.00 87.75 352 GLN A C 1
ATOM 2714 O O . GLN A 1 352 ? 11.429 9.656 -37.852 1.00 87.75 352 GLN A O 1
ATOM 2719 N N . VAL A 1 353 ? 11.365 7.571 -38.700 1.00 88.81 353 VAL A N 1
ATOM 2720 C CA . VAL A 1 353 ? 11.307 7.988 -40.104 1.00 88.81 353 VAL A CA 1
ATOM 2721 C C . VAL A 1 353 ? 9.852 8.102 -40.546 1.00 88.81 353 VAL A C 1
ATOM 2723 O O . VAL A 1 353 ? 9.107 7.122 -40.596 1.00 88.81 353 VAL A O 1
ATOM 2726 N N . SER A 1 354 ? 9.434 9.310 -40.916 1.00 91.50 354 SER A N 1
ATOM 2727 C CA . SER A 1 354 ? 8.122 9.542 -41.508 1.00 91.50 354 SER A CA 1
ATOM 2728 C C . SER A 1 354 ? 8.098 9.006 -42.935 1.00 9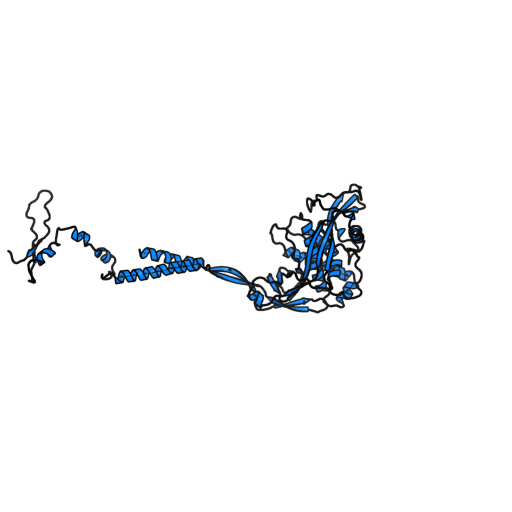1.50 354 SER A C 1
ATOM 2730 O O . SER A 1 354 ? 8.550 9.667 -43.873 1.00 91.50 354 SER A O 1
ATOM 2732 N N . SER A 1 355 ? 7.504 7.822 -43.104 1.00 90.62 355 SER A N 1
ATOM 2733 C CA . SER A 1 355 ? 7.341 7.183 -44.414 1.00 90.62 355 SER A CA 1
ATOM 2734 C C . SER A 1 355 ? 6.729 8.143 -45.440 1.00 90.62 355 SER A C 1
ATOM 2736 O O . SER A 1 355 ? 7.251 8.288 -46.542 1.00 90.62 355 SER A O 1
ATOM 2738 N N . ARG A 1 356 ? 5.698 8.912 -45.060 1.00 91.25 356 ARG A N 1
ATOM 2739 C CA . ARG A 1 356 ? 5.060 9.894 -45.952 1.00 91.25 356 ARG A CA 1
ATOM 2740 C C . ARG A 1 356 ? 6.043 10.949 -46.467 1.00 91.25 356 ARG A C 1
ATOM 2742 O O . ARG A 1 356 ? 6.044 11.236 -47.658 1.00 91.25 356 ARG A O 1
ATOM 2749 N N . ARG A 1 357 ? 6.883 11.516 -45.594 1.00 89.38 357 ARG A N 1
ATOM 2750 C CA . ARG A 1 357 ? 7.879 12.531 -45.987 1.00 89.38 357 ARG A CA 1
ATOM 2751 C C . ARG A 1 357 ? 8.984 11.925 -46.853 1.00 89.38 357 ARG A C 1
ATOM 2753 O O . ARG A 1 357 ? 9.392 12.557 -47.821 1.00 89.38 357 ARG A O 1
ATOM 2760 N N . MET A 1 358 ? 9.389 10.688 -46.562 1.00 91.69 358 MET A N 1
ATOM 2761 C CA . MET A 1 358 ? 10.373 9.954 -47.360 1.00 91.69 358 MET A CA 1
ATOM 2762 C C . MET A 1 358 ? 9.872 9.694 -48.789 1.00 91.69 358 MET A C 1
ATOM 2764 O O . MET A 1 358 ? 10.600 9.938 -49.746 1.00 91.69 358 MET A O 1
ATOM 2768 N N . HIS A 1 359 ? 8.610 9.282 -48.954 1.00 92.75 359 HIS A N 1
ATOM 2769 C CA . HIS A 1 359 ? 8.004 9.091 -50.277 1.00 92.75 359 HIS A CA 1
ATOM 2770 C C . HIS A 1 359 ? 7.877 10.410 -51.049 1.00 92.75 359 HIS A C 1
ATOM 2772 O O . HIS A 1 359 ? 8.160 10.447 -52.244 1.00 92.75 359 HIS A O 1
ATOM 2778 N N . THR A 1 360 ? 7.507 11.507 -50.376 1.00 91.50 360 THR A N 1
ATOM 2779 C CA . THR A 1 360 ? 7.467 12.840 -50.997 1.00 91.50 360 THR A CA 1
ATOM 2780 C C . THR A 1 360 ? 8.846 13.270 -51.493 1.00 91.50 360 THR A C 1
ATOM 2782 O O . THR A 1 360 ? 8.964 13.754 -52.616 1.00 91.50 360 THR A O 1
ATOM 2785 N N . TRP A 1 361 ? 9.889 13.060 -50.686 1.00 93.50 361 TRP A N 1
ATOM 2786 C CA . TRP A 1 361 ? 11.267 13.333 -51.084 1.00 93.50 361 TRP A CA 1
ATOM 2787 C C . TRP A 1 361 ? 11.670 12.522 -52.322 1.00 93.50 361 TRP A C 1
ATOM 2789 O O . TRP A 1 361 ? 12.137 13.088 -53.309 1.00 93.50 361 TRP A O 1
ATOM 2799 N N . LEU A 1 362 ? 11.406 11.214 -52.303 1.00 92.94 362 LEU A N 1
ATOM 2800 C CA . LEU A 1 362 ? 11.738 10.300 -53.397 1.00 92.94 362 LEU A CA 1
ATOM 2801 C C . LEU A 1 362 ? 11.007 10.690 -54.695 1.00 92.94 362 LEU A C 1
ATOM 2803 O O . LEU A 1 362 ? 11.608 10.709 -55.769 1.00 92.94 362 LEU A O 1
ATOM 2807 N N . GLY A 1 363 ? 9.738 11.095 -54.587 1.00 92.62 363 GLY A N 1
ATOM 2808 C CA . GLY A 1 363 ? 8.958 11.637 -55.700 1.00 92.62 363 GLY A CA 1
ATOM 2809 C C . GLY A 1 363 ? 9.544 12.934 -56.268 1.00 92.62 363 GLY A C 1
ATOM 2810 O O . GLY A 1 363 ? 9.698 13.053 -57.481 1.00 92.62 363 GLY A O 1
ATOM 2811 N N . MET A 1 364 ? 9.939 13.885 -55.412 1.00 89.81 364 MET A N 1
ATOM 2812 C CA . MET A 1 364 ? 10.576 15.140 -55.843 1.00 89.81 364 MET A CA 1
ATOM 2813 C C . MET A 1 364 ? 11.909 14.899 -56.561 1.00 89.81 364 MET A C 1
ATOM 2815 O O . MET A 1 364 ? 12.172 15.514 -57.594 1.00 89.81 364 MET A O 1
ATOM 2819 N N . SER A 1 365 ? 12.736 13.978 -56.061 1.00 90.88 365 SER A N 1
ATOM 2820 C CA . SER A 1 365 ? 13.993 13.596 -56.713 1.00 90.88 365 SER A CA 1
ATOM 2821 C C . SER A 1 365 ? 13.766 12.858 -58.037 1.00 90.88 365 SER A C 1
ATOM 2823 O O . SER A 1 365 ? 14.520 13.061 -58.986 1.00 90.88 365 SER A O 1
ATOM 2825 N N . SER A 1 366 ? 12.703 12.056 -58.148 1.00 90.62 366 SER A N 1
ATOM 2826 C CA . SER A 1 366 ? 12.337 11.384 -59.402 1.00 90.62 366 SER A CA 1
ATOM 2827 C C . SER A 1 366 ? 11.931 12.374 -60.504 1.00 90.62 366 SER A C 1
ATOM 2829 O O . SER A 1 366 ? 12.315 12.189 -61.659 1.00 90.62 366 SER A O 1
ATOM 2831 N N . LEU A 1 367 ? 11.248 13.475 -60.160 1.00 90.75 367 LEU A N 1
ATOM 2832 C CA . LEU A 1 367 ? 10.900 14.538 -61.119 1.00 90.75 367 LEU A CA 1
ATOM 2833 C C . LEU A 1 367 ? 12.136 15.186 -61.762 1.00 90.75 367 LEU A C 1
ATOM 2835 O O . LEU A 1 367 ? 12.102 15.521 -62.947 1.00 90.75 367 LEU A O 1
ATOM 2839 N N . LEU A 1 368 ? 13.244 15.306 -61.020 1.00 88.75 368 LEU A N 1
ATOM 2840 C CA . LEU A 1 368 ? 14.517 15.790 -61.563 1.00 88.75 368 LEU A CA 1
ATOM 2841 C C . LEU A 1 368 ? 15.071 14.828 -62.622 1.00 88.75 368 LEU A C 1
ATOM 2843 O O . LEU A 1 368 ? 15.477 15.260 -63.700 1.00 88.75 368 LEU A O 1
ATOM 2847 N N . VAL A 1 369 ? 15.055 13.525 -62.329 1.00 91.19 369 VAL A N 1
ATOM 2848 C CA . VAL A 1 369 ? 15.517 12.485 -63.262 1.00 91.19 369 VAL A CA 1
ATOM 2849 C C . VAL A 1 369 ? 14.653 12.484 -64.523 1.00 91.19 369 VAL A C 1
ATOM 2851 O O . VAL A 1 369 ? 15.186 12.496 -65.630 1.00 91.19 369 VAL A O 1
ATOM 2854 N N . LEU A 1 370 ? 13.328 12.564 -64.370 1.00 90.50 370 LEU A N 1
ATOM 2855 C CA . LEU A 1 370 ? 12.390 12.678 -65.490 1.00 90.50 370 LEU A CA 1
ATOM 2856 C C . LEU A 1 370 ? 12.654 13.930 -66.338 1.00 90.50 370 LEU A C 1
ATOM 2858 O O . LEU A 1 370 ? 12.630 13.853 -67.564 1.00 90.50 370 LEU A O 1
ATOM 2862 N N . SER A 1 371 ? 12.958 15.066 -65.705 1.00 90.75 371 SER A N 1
ATOM 2863 C CA . SER A 1 371 ? 13.326 16.306 -66.399 1.00 90.75 371 SER A CA 1
ATOM 2864 C C . SER A 1 371 ? 14.602 16.141 -67.238 1.00 90.75 371 SER A C 1
ATOM 2866 O O . SER A 1 371 ? 14.631 16.536 -68.405 1.00 90.75 371 SER A O 1
ATOM 2868 N N . GLY A 1 372 ? 15.628 15.482 -66.689 1.00 88.50 372 GLY A N 1
ATOM 2869 C CA . GLY A 1 372 ? 16.866 15.169 -67.408 1.00 88.50 372 GLY A CA 1
ATOM 2870 C C . GLY A 1 372 ? 16.656 14.226 -68.597 1.00 88.50 372 GLY A C 1
ATOM 2871 O O . GLY A 1 372 ? 17.197 14.462 -69.676 1.00 88.50 372 GLY A O 1
ATOM 2872 N N . VAL A 1 373 ? 15.818 13.197 -68.439 1.00 90.31 373 VAL A N 1
ATOM 2873 C CA . VAL A 1 373 ? 15.457 12.283 -69.537 1.00 90.31 373 VAL A CA 1
ATOM 2874 C C . VAL A 1 373 ? 14.695 13.023 -70.639 1.00 90.31 373 VAL A C 1
ATOM 2876 O O . VAL A 1 373 ? 15.027 12.871 -71.812 1.00 90.31 373 VAL A O 1
ATOM 2879 N N . LEU A 1 374 ? 13.724 13.872 -70.285 1.00 87.75 374 LEU A N 1
ATOM 2880 C CA . LEU A 1 374 ? 12.994 14.694 -71.256 1.00 87.75 374 LEU A CA 1
ATOM 2881 C C . LEU A 1 374 ? 13.925 15.638 -72.024 1.00 87.75 374 LEU A C 1
ATOM 2883 O O . LEU A 1 374 ? 13.780 15.773 -73.237 1.00 87.75 374 LEU A O 1
ATOM 2887 N N . LEU A 1 375 ? 14.904 16.253 -71.351 1.00 86.19 375 LEU A N 1
ATOM 2888 C CA . LEU A 1 375 ? 15.928 17.061 -72.016 1.00 86.19 375 LEU A CA 1
ATOM 2889 C C . LEU A 1 375 ? 16.750 16.246 -73.010 1.00 86.19 375 LEU A C 1
ATOM 2891 O O . LEU A 1 375 ? 16.938 16.706 -74.131 1.00 86.19 375 LEU A O 1
ATOM 2895 N N . MET A 1 376 ? 17.196 15.044 -72.638 1.00 86.12 376 MET A N 1
ATOM 2896 C CA . MET A 1 376 ? 17.931 14.165 -73.554 1.00 86.12 376 MET A CA 1
ATOM 2897 C C . MET A 1 376 ? 17.087 13.750 -74.766 1.00 86.12 376 MET A C 1
ATOM 2899 O O . MET A 1 376 ? 17.596 13.707 -75.886 1.00 86.12 376 MET A O 1
ATOM 2903 N N . ILE A 1 377 ? 15.791 13.491 -74.581 1.00 87.69 377 ILE A N 1
ATOM 2904 C CA . ILE A 1 377 ? 14.881 13.176 -75.692 1.00 87.69 377 ILE A CA 1
ATOM 2905 C C . ILE A 1 377 ? 14.738 14.390 -76.618 1.00 87.69 377 ILE A C 1
ATOM 2907 O O . ILE A 1 377 ? 14.919 14.263 -77.823 1.00 87.69 377 ILE A O 1
ATOM 2911 N N . ILE A 1 378 ? 14.500 15.584 -76.069 1.00 84.88 378 ILE A N 1
ATOM 2912 C CA . ILE A 1 378 ? 14.383 16.812 -76.871 1.00 84.88 378 ILE A CA 1
ATOM 2913 C C . ILE A 1 378 ? 15.693 17.095 -77.618 1.00 84.88 378 ILE A C 1
ATOM 2915 O O . ILE A 1 378 ? 15.670 17.352 -78.817 1.00 84.88 378 ILE A O 1
ATOM 2919 N N . GLN A 1 379 ? 16.839 16.990 -76.942 1.00 82.69 379 GLN A N 1
ATOM 2920 C CA . GLN A 1 379 ? 18.152 17.184 -77.558 1.00 82.69 379 GLN A CA 1
ATOM 2921 C C . GLN A 1 379 ? 18.453 16.147 -78.643 1.00 82.69 379 GLN A C 1
ATOM 2923 O O . GLN A 1 379 ? 19.072 16.496 -79.641 1.00 82.69 379 GLN A O 1
ATOM 2928 N N . SER A 1 380 ? 17.998 14.900 -78.491 1.00 82.25 380 SER A N 1
ATOM 2929 C CA . SER A 1 380 ? 18.195 13.867 -79.517 1.00 82.25 380 SER A CA 1
ATOM 2930 C C . SER A 1 380 ? 17.268 14.030 -80.730 1.00 82.25 380 SER A C 1
ATOM 2932 O O . SER A 1 380 ? 17.638 13.629 -81.833 1.00 82.25 380 SER A O 1
ATOM 2934 N N . CYS A 1 381 ? 16.102 14.667 -80.570 1.00 79.88 381 CYS A N 1
ATOM 2935 C CA . CYS A 1 381 ? 15.211 15.023 -81.679 1.00 79.88 381 CYS A CA 1
ATOM 2936 C C . CYS A 1 381 ? 15.601 16.335 -82.388 1.00 79.88 381 CYS A C 1
ATOM 2938 O O . CYS A 1 381 ? 15.290 16.510 -83.568 1.00 79.88 381 CYS A O 1
ATOM 2940 N N . CYS A 1 382 ? 16.289 17.253 -81.708 1.00 72.62 382 CYS A N 1
ATOM 2941 C CA . CYS A 1 382 ? 16.768 18.500 -82.298 1.00 72.62 382 CYS A CA 1
ATOM 2942 C C . CYS A 1 382 ? 18.036 18.263 -83.138 1.00 72.62 382 CYS A C 1
ATOM 2944 O O . CYS A 1 382 ? 19.101 17.962 -82.613 1.00 72.62 382 CYS A O 1
ATOM 2946 N N . ARG A 1 383 ? 17.956 18.470 -84.458 1.00 59.28 383 ARG A N 1
ATOM 2947 C CA . ARG A 1 383 ? 19.109 18.377 -85.384 1.00 59.28 383 ARG A CA 1
ATOM 2948 C C . ARG A 1 383 ? 20.016 19.622 -85.402 1.00 59.28 383 ARG A C 1
ATOM 2950 O O . ARG A 1 383 ? 20.963 19.673 -86.184 1.00 59.28 383 ARG A O 1
ATOM 2957 N N . GLY A 1 384 ? 19.726 20.633 -84.583 1.00 59.81 384 GLY A N 1
ATOM 2958 C CA . GLY A 1 384 ? 20.501 21.874 -84.511 1.00 59.81 384 GLY A CA 1
ATOM 2959 C C . GLY A 1 384 ? 21.774 21.723 -83.672 1.00 59.81 384 GLY A C 1
ATOM 2960 O O . GLY A 1 384 ? 21.757 21.079 -82.625 1.00 59.81 384 GLY A O 1
ATOM 2961 N N . LYS A 1 385 ? 22.883 22.339 -84.107 1.00 55.41 385 LYS A N 1
ATOM 2962 C CA . LYS A 1 385 ? 24.106 22.454 -83.292 1.00 55.41 385 LYS A CA 1
ATOM 2963 C C . LYS A 1 385 ? 23.776 23.183 -81.987 1.00 55.41 385 LYS A C 1
ATOM 2965 O O . LYS A 1 385 ? 23.190 24.259 -82.017 1.00 55.41 385 LYS A O 1
ATOM 2970 N N . THR A 1 386 ? 24.185 22.618 -80.852 1.00 56.41 386 THR A N 1
ATOM 2971 C CA . THR A 1 386 ? 24.096 23.276 -79.543 1.00 56.41 386 THR A CA 1
ATOM 2972 C C . THR A 1 386 ? 24.865 24.593 -79.577 1.00 56.41 386 THR A C 1
ATOM 2974 O O . THR A 1 386 ? 26.085 24.604 -79.755 1.00 56.41 386 THR A O 1
ATOM 2977 N N . VAL A 1 387 ? 24.145 25.705 -79.443 1.00 58.28 387 VAL A N 1
ATOM 2978 C CA . VAL A 1 387 ? 24.723 27.048 -79.416 1.00 58.28 387 VAL A CA 1
ATOM 2979 C C . VAL A 1 387 ? 25.189 27.329 -77.987 1.00 58.28 387 VAL A C 1
ATOM 2981 O O . VAL A 1 387 ? 24.372 27.448 -77.080 1.00 58.28 387 VAL A O 1
ATOM 2984 N N . ASN A 1 388 ? 26.505 27.392 -77.780 1.00 54.75 388 ASN A N 1
ATOM 2985 C CA . ASN A 1 388 ? 27.108 27.601 -76.454 1.00 54.75 388 ASN A CA 1
ATOM 2986 C C . ASN A 1 388 ? 27.109 29.069 -75.998 1.00 54.75 388 ASN A C 1
ATOM 2988 O O . ASN A 1 388 ? 27.423 29.341 -74.842 1.00 54.75 388 ASN A O 1
ATOM 2992 N N . ASP A 1 389 ? 26.782 30.006 -76.888 1.00 58.62 389 ASP A N 1
ATOM 2993 C CA . ASP A 1 389 ? 26.796 31.437 -76.595 1.00 58.62 389 ASP A CA 1
ATOM 2994 C C . ASP A 1 389 ? 25.356 31.978 -76.494 1.00 58.62 389 ASP A C 1
ATOM 2996 O O . ASP A 1 389 ? 24.616 31.922 -77.484 1.00 58.62 389 ASP A O 1
ATOM 3000 N N . PRO A 1 390 ? 24.928 32.506 -75.328 1.00 63.16 390 PRO A N 1
ATOM 3001 C CA . PRO A 1 390 ? 23.578 33.039 -75.148 1.00 63.16 390 PRO A CA 1
ATOM 3002 C C . PRO A 1 390 ? 23.269 34.226 -76.073 1.00 63.16 390 PRO A C 1
ATOM 3004 O O . PRO A 1 390 ? 22.101 34.457 -76.380 1.00 63.16 390 PRO A O 1
ATOM 3007 N N . VAL A 1 391 ? 24.287 34.950 -76.554 1.00 63.38 391 VAL A N 1
ATOM 3008 C CA . VAL A 1 391 ? 24.117 36.060 -77.506 1.00 63.38 391 VAL A CA 1
ATOM 3009 C C . VAL A 1 391 ? 23.834 35.537 -78.917 1.00 63.38 391 VAL A C 1
ATOM 3011 O O . VAL A 1 391 ? 23.051 36.125 -79.654 1.00 63.38 391 VAL A O 1
ATOM 3014 N N . VAL A 1 392 ? 24.417 34.397 -79.290 1.00 58.81 392 VAL A N 1
ATOM 3015 C CA . VAL A 1 392 ? 24.176 33.758 -80.596 1.00 58.81 392 VAL A CA 1
ATOM 3016 C C . VAL A 1 392 ? 22.853 32.985 -80.594 1.00 58.81 392 VAL A C 1
ATOM 3018 O O . VAL A 1 392 ? 22.194 32.877 -81.625 1.00 58.81 392 VAL A O 1
ATOM 3021 N N . ALA A 1 393 ? 22.418 32.493 -79.431 1.00 64.44 393 ALA A N 1
ATOM 3022 C CA . ALA A 1 393 ? 21.159 31.769 -79.288 1.00 64.44 393 ALA A CA 1
ATOM 3023 C C . ALA A 1 393 ? 19.927 32.642 -79.593 1.00 64.44 393 ALA A C 1
ATOM 3025 O O . ALA A 1 393 ? 18.973 32.146 -80.189 1.00 64.44 393 ALA A O 1
ATOM 3026 N N . SER A 1 394 ? 19.948 33.935 -79.244 1.00 59.47 394 SER A N 1
ATOM 3027 C CA . SER A 1 394 ? 18.858 34.864 -79.588 1.00 59.47 394 SER A CA 1
ATOM 3028 C C . SER A 1 394 ? 18.813 35.206 -81.082 1.00 59.47 394 SER A C 1
ATOM 3030 O O . SER A 1 394 ? 17.738 35.470 -81.611 1.00 59.47 394 SER A O 1
ATOM 3032 N N . LEU A 1 395 ? 19.958 35.139 -81.771 1.00 56.38 395 LEU A N 1
ATOM 3033 C CA . LEU A 1 395 ? 20.092 35.330 -83.221 1.00 56.38 395 LEU A CA 1
ATOM 3034 C C . LEU A 1 395 ? 19.701 34.093 -84.046 1.00 56.38 395 LEU A C 1
ATOM 3036 O O . LEU A 1 395 ? 19.410 34.225 -85.230 1.00 56.38 395 LEU A O 1
ATOM 3040 N N . MET A 1 396 ? 19.698 32.904 -83.438 1.00 57.16 396 MET A N 1
ATOM 3041 C CA . MET A 1 396 ? 19.323 31.636 -84.080 1.00 57.16 396 MET A CA 1
ATOM 3042 C C . MET A 1 396 ? 17.899 31.170 -83.751 1.00 57.16 396 MET A C 1
ATOM 3044 O O . MET A 1 396 ? 17.531 30.044 -84.088 1.00 57.16 396 MET A O 1
ATOM 3048 N N . LEU A 1 397 ? 17.090 32.016 -83.106 1.00 58.66 397 LEU A N 1
ATOM 3049 C CA . LEU A 1 397 ? 15.650 31.792 -83.038 1.00 58.66 397 LEU A CA 1
ATOM 3050 C C . LEU A 1 397 ? 15.103 31.805 -84.466 1.00 58.66 397 LEU A C 1
ATOM 3052 O O . LEU A 1 397 ? 15.317 32.762 -85.205 1.00 58.66 397 LEU A O 1
ATOM 3056 N N . ASP A 1 398 ? 14.463 30.700 -84.837 1.00 53.31 398 ASP A N 1
ATOM 3057 C CA . ASP A 1 398 ? 13.943 30.427 -86.171 1.00 53.31 398 ASP A CA 1
ATOM 3058 C C . ASP A 1 398 ? 13.085 31.599 -86.675 1.00 53.31 398 ASP A C 1
ATOM 3060 O O . ASP A 1 398 ? 11.948 31.797 -86.250 1.00 53.31 398 ASP A O 1
ATOM 3064 N N . SER A 1 399 ? 13.671 32.422 -87.546 1.00 53.53 399 SER A N 1
ATOM 3065 C CA . SER A 1 399 ? 13.052 33.612 -88.128 1.00 53.53 399 SER A CA 1
ATOM 3066 C C . SER A 1 399 ? 12.322 33.301 -89.434 1.00 53.53 399 SER A C 1
ATOM 3068 O O . SER A 1 399 ? 11.920 34.222 -90.145 1.00 53.53 399 SER A O 1
ATOM 3070 N N . SER A 1 400 ? 12.127 32.018 -89.759 1.00 60.59 400 SER A N 1
ATOM 3071 C CA . SER A 1 400 ? 11.473 31.577 -90.994 1.00 60.59 400 SER A CA 1
ATOM 3072 C C . SER A 1 400 ? 10.074 32.174 -91.183 1.00 60.59 400 SER A C 1
ATOM 3074 O O . SER A 1 400 ? 9.729 32.525 -92.309 1.00 60.59 400 SER A O 1
ATOM 3076 N N . GLU A 1 401 ? 9.307 32.411 -90.112 1.00 58.81 401 GLU A N 1
ATOM 3077 C CA . GLU A 1 401 ? 8.015 33.115 -90.215 1.00 58.81 401 GLU A CA 1
ATOM 3078 C C . GLU A 1 401 ? 8.147 34.607 -90.559 1.00 58.81 401 GLU A C 1
ATOM 3080 O O . GLU A 1 401 ? 7.298 35.150 -91.261 1.00 58.81 401 GLU A O 1
ATOM 3085 N N . VAL A 1 402 ? 9.220 35.275 -90.126 1.00 56.50 402 VAL A N 1
ATOM 3086 C CA . VAL A 1 402 ? 9.478 36.687 -90.466 1.00 56.50 402 VAL A CA 1
ATOM 3087 C C . VAL A 1 402 ? 10.005 36.808 -91.900 1.00 56.50 402 VAL A C 1
ATOM 3089 O O . VAL A 1 402 ? 9.633 37.735 -92.612 1.00 56.50 402 VAL A O 1
ATOM 3092 N N . VAL A 1 403 ? 10.808 35.841 -92.356 1.00 55.41 403 VAL A N 1
ATOM 3093 C CA . VAL A 1 403 ? 11.331 35.780 -93.733 1.00 55.41 403 VAL A CA 1
ATOM 3094 C C . VAL A 1 403 ? 10.232 35.462 -94.754 1.00 55.41 403 VAL A C 1
ATOM 3096 O O . VAL A 1 403 ? 10.285 35.962 -95.871 1.00 55.41 403 VAL A O 1
ATOM 3099 N N . LEU A 1 404 ? 9.215 34.675 -94.387 1.00 57.41 404 LEU A N 1
ATOM 3100 C CA . LEU A 1 404 ? 8.065 34.396 -95.260 1.00 57.41 404 LEU A CA 1
ATOM 3101 C C . LEU A 1 404 ? 7.073 35.567 -95.358 1.00 57.41 404 LEU A C 1
ATOM 3103 O O . LEU A 1 404 ? 6.309 35.636 -96.320 1.00 57.41 404 LEU A O 1
ATOM 3107 N N . ALA A 1 405 ? 7.060 36.471 -94.376 1.00 55.94 405 ALA A N 1
ATOM 3108 C CA . ALA A 1 405 ? 6.127 37.595 -94.325 1.00 55.94 405 ALA A CA 1
ATOM 3109 C C . ALA A 1 405 ? 6.609 38.840 -95.096 1.00 55.94 405 ALA A C 1
ATOM 3111 O O . ALA A 1 405 ? 5.783 39.683 -95.451 1.00 55.94 405 ALA A O 1
ATOM 3112 N N . ASP A 1 406 ? 7.911 38.961 -95.379 1.00 50.34 406 ASP A N 1
ATOM 3113 C CA . ASP A 1 406 ? 8.500 40.131 -96.039 1.00 50.34 406 ASP A CA 1
ATOM 3114 C C . ASP A 1 406 ? 9.107 39.768 -97.406 1.00 50.34 406 ASP A C 1
ATOM 3116 O O . ASP A 1 406 ? 10.219 39.256 -97.517 1.00 50.34 406 ASP A O 1
ATOM 3120 N N . ASN A 1 407 ? 8.361 40.050 -98.478 1.00 52.38 407 ASN A N 1
ATOM 3121 C CA . ASN A 1 407 ? 8.785 39.823 -99.868 1.00 52.38 407 ASN A CA 1
ATOM 3122 C C . ASN A 1 407 ? 9.606 40.990 -100.456 1.00 52.38 407 ASN A C 1
ATOM 3124 O O . ASN A 1 407 ? 9.704 41.126 -101.678 1.00 52.38 407 ASN A O 1
ATOM 3128 N N . SER A 1 408 ? 10.185 41.863 -99.624 1.00 52.94 408 SER A N 1
ATOM 3129 C CA . SER A 1 408 ? 10.974 43.009 -100.083 1.00 52.94 408 SER A CA 1
ATOM 3130 C C . SER A 1 408 ? 12.444 42.933 -99.640 1.00 52.94 408 SER A C 1
ATOM 3132 O O . SER A 1 408 ? 12.763 42.677 -98.486 1.00 52.94 408 SER A O 1
ATOM 3134 N N . GLY A 1 409 ? 13.375 43.127 -100.586 1.00 58.44 409 GLY A N 1
ATOM 3135 C CA . GLY A 1 409 ? 14.828 43.089 -100.342 1.00 58.44 409 GLY A CA 1
ATOM 3136 C C . GLY A 1 409 ? 15.556 41.844 -100.878 1.00 58.44 409 GLY A C 1
ATOM 3137 O O . GLY A 1 409 ? 15.029 41.103 -101.705 1.00 58.44 409 GLY A O 1
ATOM 3138 N N . LEU A 1 410 ? 16.806 41.645 -100.428 1.00 50.47 410 LEU A N 1
ATOM 3139 C CA . LEU A 1 410 ? 17.828 40.672 -100.892 1.00 50.47 410 LEU A CA 1
ATOM 3140 C C . LEU A 1 410 ? 17.402 39.180 -100.935 1.00 50.47 410 LEU A C 1
ATOM 3142 O O . LEU A 1 410 ? 18.186 38.326 -101.356 1.00 50.47 410 LEU A O 1
ATOM 3146 N N . CYS A 1 411 ? 16.165 38.863 -100.559 1.00 52.91 411 CYS A N 1
ATOM 3147 C CA . CYS A 1 411 ? 15.574 37.526 -100.565 1.00 52.91 411 CYS A CA 1
ATOM 3148 C C . CYS A 1 411 ? 15.004 37.084 -101.929 1.00 52.91 411 CYS A C 1
ATOM 3150 O O . CYS A 1 411 ? 14.620 35.929 -102.074 1.00 52.91 411 CYS A O 1
ATOM 3152 N N . ASN A 1 412 ? 15.021 37.933 -102.966 1.00 52.12 412 ASN A N 1
ATOM 3153 C CA . ASN A 1 412 ? 14.628 37.547 -104.338 1.00 52.12 412 ASN A CA 1
ATOM 3154 C C . ASN A 1 412 ? 15.679 36.665 -105.065 1.00 52.12 412 ASN A C 1
ATOM 3156 O O . ASN A 1 412 ? 15.632 36.453 -106.273 1.00 52.12 412 ASN A O 1
ATOM 3160 N N . THR A 1 413 ? 16.685 36.176 -104.340 1.00 53.16 413 THR A N 1
ATOM 3161 C CA . THR A 1 413 ? 17.772 35.336 -104.865 1.00 53.16 413 THR A CA 1
ATOM 3162 C C . THR A 1 413 ? 17.351 33.887 -105.108 1.00 53.16 413 THR A C 1
ATOM 3164 O O . THR A 1 413 ? 18.039 33.177 -105.840 1.00 53.16 413 THR A O 1
ATOM 3167 N N . VAL A 1 414 ? 16.209 33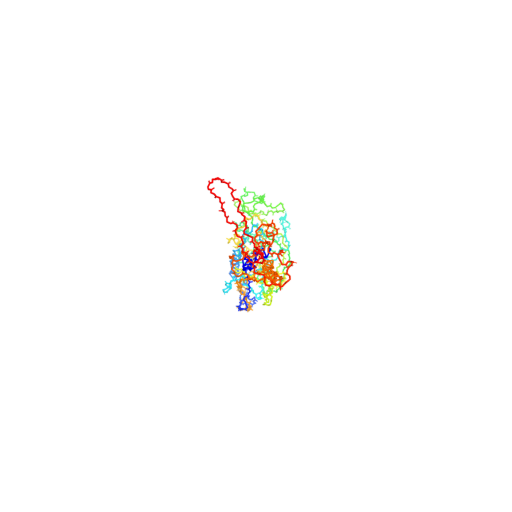.454 -104.566 1.00 55.09 414 VAL A N 1
ATOM 3168 C CA . VAL A 1 414 ? 15.701 32.085 -104.748 1.00 55.09 414 VAL A CA 1
ATOM 3169 C C . VAL A 1 414 ? 15.053 31.892 -106.132 1.00 55.09 414 VAL A C 1
ATOM 3171 O O . VAL A 1 414 ? 15.164 30.810 -106.704 1.00 55.09 414 VAL A O 1
ATOM 3174 N N . ASP A 1 415 ? 14.496 32.947 -106.740 1.00 54.06 415 ASP A N 1
ATOM 3175 C CA . ASP A 1 415 ? 13.875 32.875 -108.078 1.00 54.06 415 ASP A CA 1
ATOM 3176 C C . ASP A 1 415 ? 14.885 32.932 -109.244 1.00 54.06 415 ASP A C 1
ATOM 3178 O O . ASP A 1 415 ? 14.585 32.493 -110.355 1.00 54.06 415 ASP A O 1
ATOM 3182 N N . ILE A 1 416 ? 16.119 33.400 -109.014 1.00 54.03 416 ILE A N 1
ATOM 3183 C CA . ILE A 1 416 ? 17.152 33.519 -110.067 1.00 54.03 416 ILE A CA 1
ATOM 3184 C C . ILE A 1 416 ? 17.744 32.142 -110.445 1.00 54.03 416 ILE A C 1
ATOM 3186 O O . ILE A 1 416 ? 18.241 31.955 -111.555 1.00 54.03 416 ILE A O 1
ATOM 3190 N N . GLY A 1 417 ? 17.644 31.143 -109.560 1.00 53.22 417 GLY A N 1
ATOM 3191 C CA . GLY A 1 417 ? 18.170 29.792 -109.794 1.00 53.22 417 GLY A CA 1
ATOM 3192 C C . GLY A 1 417 ? 17.284 28.885 -110.659 1.00 53.22 417 GLY A C 1
ATOM 3193 O O . GLY A 1 417 ? 17.773 27.891 -111.191 1.00 53.22 417 GLY A O 1
ATOM 3194 N N . HIS A 1 418 ? 15.997 29.204 -110.837 1.00 52.47 418 HIS A N 1
ATOM 3195 C CA . HIS A 1 418 ? 15.049 28.280 -111.475 1.00 52.47 418 HIS A CA 1
ATOM 3196 C C . HIS A 1 418 ? 15.076 28.288 -113.015 1.00 52.47 418 HIS A C 1
ATOM 3198 O O . HIS A 1 418 ? 14.537 27.372 -113.635 1.00 52.47 418 HIS A O 1
ATOM 3204 N N . GLY A 1 419 ? 15.718 29.283 -113.641 1.00 53.44 419 GLY A N 1
ATOM 3205 C CA . GLY A 1 419 ? 15.744 29.448 -115.100 1.00 53.44 419 GLY A CA 1
ATOM 3206 C C . GLY A 1 419 ? 17.085 29.179 -115.791 1.00 53.44 419 GLY A C 1
ATOM 3207 O O . GLY A 1 419 ? 17.114 29.115 -117.019 1.00 53.44 419 GLY A O 1
ATOM 3208 N N . HIS A 1 420 ? 18.200 29.056 -115.062 1.00 54.41 420 HIS A N 1
ATOM 3209 C CA . HIS A 1 420 ? 19.552 28.941 -115.632 1.00 54.41 420 HIS A CA 1
ATOM 3210 C C . HIS A 1 420 ? 20.316 27.798 -114.946 1.00 54.41 420 HIS A C 1
ATOM 3212 O O . HIS A 1 420 ? 20.895 27.967 -113.877 1.00 54.41 420 HIS A O 1
ATOM 3218 N N . GLY A 1 421 ? 20.283 26.603 -115.546 1.00 52.00 421 GLY A N 1
ATOM 3219 C CA . GLY A 1 421 ? 20.954 25.416 -115.011 1.00 52.00 421 GLY A CA 1
ATOM 3220 C C . GLY A 1 421 ? 22.477 25.577 -114.939 1.00 52.00 421 GLY A C 1
ATOM 3221 O O . GLY A 1 421 ? 23.088 25.957 -115.931 1.00 52.00 421 GLY A O 1
ATOM 3222 N N . ASN A 1 422 ? 23.056 25.271 -113.768 1.00 52.59 422 ASN A N 1
ATOM 3223 C CA . ASN A 1 422 ? 24.488 25.095 -113.454 1.00 52.59 422 ASN A CA 1
ATOM 3224 C C . ASN A 1 422 ? 25.494 25.827 -114.367 1.00 52.59 422 ASN A C 1
ATOM 3226 O O . ASN A 1 422 ? 26.424 25.222 -114.901 1.00 52.59 422 ASN A O 1
ATOM 3230 N N . ALA A 1 423 ? 25.337 27.140 -114.504 1.00 50.28 423 ALA A N 1
ATOM 3231 C CA . ALA A 1 423 ? 26.361 28.014 -115.059 1.00 50.28 423 ALA A CA 1
ATOM 3232 C C . ALA A 1 423 ? 26.843 28.970 -113.961 1.00 50.28 423 ALA A C 1
ATOM 3234 O O . ALA A 1 423 ? 26.019 29.520 -113.229 1.00 50.28 423 ALA A O 1
ATOM 3235 N N . ASP A 1 424 ? 28.164 29.155 -113.853 1.00 53.72 424 ASP A N 1
ATOM 3236 C CA . ASP A 1 424 ? 28.815 30.154 -112.994 1.00 53.72 424 ASP A CA 1
ATOM 3237 C C . ASP A 1 424 ? 28.287 31.556 -113.343 1.00 53.72 424 ASP A C 1
ATOM 3239 O O . ASP A 1 424 ? 28.797 32.241 -114.232 1.00 53.72 424 ASP A O 1
ATOM 3243 N N . MET A 1 425 ? 27.219 31.984 -112.668 1.00 54.31 425 MET A N 1
ATOM 3244 C CA . MET A 1 425 ? 26.656 33.317 -112.837 1.00 54.31 425 MET A CA 1
ATOM 3245 C C . MET A 1 425 ? 27.399 34.301 -111.942 1.00 54.31 425 MET A C 1
ATOM 3247 O O . MET A 1 425 ? 27.340 34.229 -110.715 1.00 54.31 425 MET A O 1
ATOM 3251 N N . ARG A 1 426 ? 28.067 35.270 -112.569 1.00 56.41 426 ARG A N 1
ATOM 3252 C CA . ARG A 1 426 ? 28.535 36.472 -111.883 1.00 56.41 426 ARG A CA 1
ATOM 3253 C C . ARG A 1 426 ? 27.370 37.450 -111.768 1.00 56.41 426 ARG A C 1
ATOM 3255 O O . ARG A 1 426 ? 26.756 37.832 -112.765 1.00 56.41 426 ARG A O 1
ATOM 3262 N N . LEU A 1 427 ? 27.032 37.796 -110.531 1.00 54.62 427 LEU A N 1
ATOM 3263 C CA . LEU A 1 427 ? 25.975 38.746 -110.208 1.00 54.62 427 LEU A CA 1
ATOM 3264 C C . LEU A 1 427 ? 26.608 40.086 -109.854 1.00 54.62 427 LEU A C 1
ATOM 3266 O O . LEU A 1 427 ? 27.558 40.141 -109.070 1.00 54.62 427 LEU A O 1
ATOM 3270 N N . LYS A 1 428 ? 26.046 41.166 -110.391 1.00 58.84 428 LYS A N 1
ATOM 3271 C CA . LYS A 1 428 ? 26.417 42.526 -110.017 1.00 58.84 428 LYS A CA 1
ATOM 3272 C C . LYS A 1 428 ? 25.302 43.129 -109.176 1.00 58.84 428 LYS A C 1
ATOM 3274 O O . LYS A 1 428 ? 24.120 42.988 -109.486 1.00 58.84 428 LYS A O 1
ATOM 3279 N N . LEU A 1 429 ? 25.690 43.786 -108.088 1.00 51.69 429 LEU A N 1
ATOM 3280 C CA . LEU A 1 429 ? 24.770 44.564 -107.273 1.00 51.69 429 LEU A CA 1
ATOM 3281 C C . LEU A 1 429 ? 24.576 45.922 -107.951 1.00 51.69 429 LEU A C 1
ATOM 3283 O O . LEU A 1 429 ? 25.517 46.716 -108.029 1.00 51.69 429 LEU A O 1
ATOM 3287 N N . GLU A 1 430 ? 23.378 46.178 -108.459 1.00 55.19 430 GLU A N 1
ATOM 3288 C CA . GLU A 1 430 ? 23.020 47.480 -109.000 1.00 55.19 430 GLU A CA 1
ATOM 3289 C C . GLU A 1 430 ? 22.346 48.302 -107.899 1.00 55.19 430 GLU A C 1
ATOM 3291 O O . GLU A 1 430 ? 21.298 47.937 -107.358 1.00 55.19 430 GLU A O 1
ATOM 3296 N N . VAL A 1 431 ? 22.994 49.406 -107.530 1.00 57.22 431 VAL A N 1
ATOM 3297 C CA . VAL A 1 431 ? 22.436 50.422 -106.638 1.00 57.22 431 VAL A CA 1
ATOM 3298 C C . VAL A 1 431 ? 22.137 51.629 -107.513 1.00 57.22 431 VAL A C 1
ATOM 3300 O O . VAL A 1 431 ? 23.056 52.318 -107.957 1.00 57.22 431 VAL A O 1
ATOM 3303 N N . SER A 1 432 ? 20.861 51.878 -107.793 1.00 56.12 432 SER A N 1
ATOM 3304 C CA . SER A 1 432 ? 20.430 53.070 -108.520 1.00 56.12 432 SER A CA 1
ATOM 3305 C C . SER A 1 432 ? 20.785 54.321 -107.709 1.00 56.12 432 SER A C 1
ATOM 3307 O O . SER A 1 432 ? 20.218 54.580 -106.649 1.00 56.12 432 SER A O 1
ATOM 3309 N N . GLY A 1 433 ? 21.775 55.077 -108.191 1.00 47.56 433 GLY A N 1
ATOM 3310 C CA . GLY A 1 433 ? 22.248 56.306 -107.562 1.00 47.56 433 GLY A CA 1
ATOM 3311 C C . GLY A 1 433 ? 21.180 57.401 -107.575 1.00 47.56 433 GLY A C 1
ATOM 3312 O O . GLY A 1 433 ? 20.583 57.695 -108.610 1.00 47.56 433 GLY A O 1
ATOM 3313 N N . ILE A 1 434 ? 20.952 58.014 -106.414 1.00 49.44 434 ILE A N 1
ATOM 3314 C CA . ILE A 1 434 ? 20.014 59.125 -106.223 1.00 49.44 434 ILE A CA 1
ATOM 3315 C C . ILE A 1 434 ? 20.596 60.377 -106.896 1.00 49.44 434 ILE A C 1
ATOM 3317 O O . ILE A 1 434 ? 21.400 61.091 -106.303 1.00 49.44 434 ILE A O 1
ATOM 3321 N N . ASN A 1 435 ? 20.182 60.660 -108.131 1.00 47.88 435 ASN A N 1
ATOM 3322 C CA . ASN A 1 435 ? 20.413 61.950 -108.781 1.00 47.88 435 ASN A CA 1
ATOM 3323 C C . ASN A 1 435 ? 19.158 62.820 -108.635 1.00 47.88 435 ASN A C 1
ATOM 3325 O O . ASN A 1 435 ? 18.309 62.836 -109.523 1.00 47.88 435 ASN A O 1
ATOM 3329 N N . ALA A 1 436 ? 19.029 63.552 -107.527 1.00 46.44 436 ALA A N 1
ATOM 3330 C CA . ALA A 1 436 ? 18.071 64.653 -107.436 1.00 46.44 436 ALA A CA 1
ATOM 3331 C C . ALA A 1 436 ? 18.565 65.744 -106.466 1.00 46.44 436 ALA A C 1
ATOM 3333 O O . ALA A 1 436 ? 18.970 65.423 -105.346 1.00 46.44 436 ALA A O 1
ATOM 3334 N N . PRO A 1 437 ? 18.552 67.029 -106.870 1.00 46.09 437 PRO A N 1
ATOM 3335 C CA . PRO A 1 437 ? 18.923 68.143 -106.010 1.00 46.09 437 PRO A CA 1
ATOM 3336 C C . PRO A 1 437 ? 17.829 68.459 -104.977 1.00 46.09 437 PRO A C 1
ATOM 3338 O O . PRO A 1 437 ? 16.644 68.227 -105.193 1.00 46.09 437 PRO A O 1
ATOM 3341 N N . TYR A 1 438 ? 18.283 69.013 -103.852 1.00 50.00 438 TYR A N 1
ATOM 3342 C CA . TYR A 1 438 ? 17.538 69.512 -102.694 1.00 50.00 438 TYR A CA 1
ATOM 3343 C C . TYR A 1 438 ? 16.124 70.051 -102.994 1.00 50.00 438 TYR A C 1
ATOM 3345 O O . TYR A 1 438 ? 15.985 71.113 -103.592 1.00 50.00 438 TYR A O 1
ATOM 3353 N N . THR A 1 439 ? 15.084 69.385 -102.477 1.00 47.62 439 THR A N 1
ATOM 3354 C CA . THR A 1 439 ? 14.045 69.951 -101.582 1.00 47.62 439 THR A CA 1
ATOM 3355 C C . THR A 1 439 ? 12.992 68.887 -101.218 1.00 47.62 439 THR A C 1
ATOM 3357 O O . THR A 1 439 ? 12.477 68.186 -102.074 1.00 47.62 439 THR A O 1
ATOM 3360 N N . SER A 1 440 ? 12.705 68.783 -99.915 1.00 41.00 440 SER A N 1
ATOM 3361 C CA . SER A 1 440 ? 11.581 68.094 -99.250 1.00 41.00 440 SER A CA 1
ATOM 3362 C C . SER A 1 440 ? 11.233 66.626 -99.590 1.00 41.00 440 SER A C 1
ATOM 3364 O O . SER A 1 440 ? 10.626 66.333 -100.608 1.00 41.00 440 SER A O 1
ATOM 3366 N N . VAL A 1 441 ? 11.446 65.771 -98.578 1.00 50.41 441 VAL A N 1
ATOM 3367 C CA . VAL A 1 441 ? 10.515 64.738 -98.065 1.00 50.41 441 VAL A CA 1
ATOM 3368 C C . VAL A 1 441 ? 10.145 63.566 -99.004 1.00 50.41 441 VAL A C 1
ATOM 3370 O O . VAL A 1 441 ? 9.371 63.696 -99.940 1.00 50.41 441 VAL A O 1
ATOM 3373 N N . VAL A 1 442 ? 10.628 62.377 -98.603 1.00 54.12 442 VAL A N 1
ATOM 3374 C CA . VAL A 1 442 ? 10.292 61.014 -99.082 1.00 54.12 442 VAL A CA 1
ATOM 3375 C C . VAL A 1 442 ? 10.777 60.693 -100.504 1.00 54.12 442 VAL A C 1
ATOM 3377 O O . VAL A 1 442 ? 10.006 60.462 -101.429 1.00 54.12 442 VAL A O 1
ATOM 3380 N N . GLY A 1 443 ? 12.101 60.600 -100.657 1.00 41.31 443 GLY A N 1
ATOM 3381 C CA . GLY A 1 443 ? 12.721 59.842 -101.745 1.00 41.31 443 GLY A CA 1
ATOM 3382 C C . GLY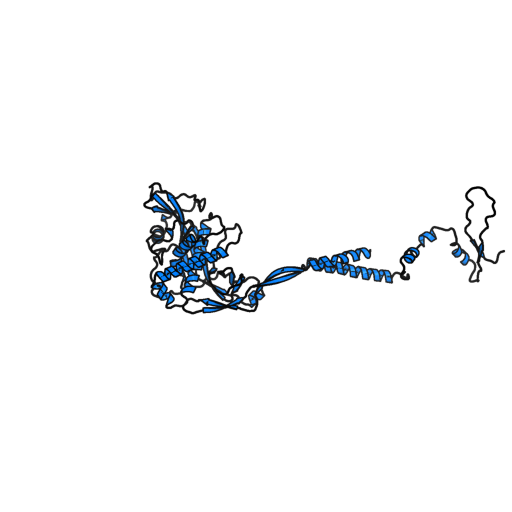 A 1 443 ? 12.814 58.371 -101.347 1.00 41.31 443 GLY A C 1
ATOM 3383 O O . GLY A 1 443 ? 13.571 58.030 -100.439 1.00 41.31 443 GLY A O 1
ATOM 3384 N N . GLY A 1 444 ? 12.004 57.521 -101.981 1.00 44.75 444 GLY A N 1
ATOM 3385 C CA . GLY A 1 444 ? 11.960 56.083 -101.732 1.00 44.75 444 GLY A CA 1
ATOM 3386 C C . GLY A 1 444 ? 13.332 55.438 -101.908 1.00 44.75 444 GLY A C 1
ATOM 3387 O O . GLY A 1 444 ? 13.933 55.509 -102.980 1.00 44.75 444 GLY A O 1
ATOM 3388 N N . TYR A 1 445 ? 13.817 54.800 -100.846 1.00 46.16 445 TYR A N 1
ATOM 3389 C CA . TYR A 1 445 ? 14.972 53.922 -100.924 1.00 46.16 445 TYR A CA 1
ATOM 3390 C C . TYR A 1 445 ? 14.571 52.734 -101.800 1.00 46.16 445 TYR A C 1
ATOM 3392 O O . TYR A 1 445 ? 13.718 51.933 -101.421 1.00 46.16 445 TYR A O 1
ATOM 3400 N N . THR A 1 446 ? 15.126 52.642 -103.004 1.00 53.56 446 THR A N 1
ATOM 3401 C CA . THR A 1 446 ? 14.995 51.427 -103.807 1.00 53.56 446 THR A CA 1
ATOM 3402 C C . THR A 1 446 ? 16.060 50.460 -103.320 1.00 53.56 446 THR A C 1
ATOM 3404 O O . THR A 1 446 ? 17.252 50.767 -103.335 1.00 53.56 446 THR A O 1
ATOM 3407 N N . HIS A 1 447 ? 15.624 49.317 -102.787 1.00 48.62 447 HIS A N 1
ATOM 3408 C CA . HIS A 1 447 ? 16.547 48.301 -102.300 1.00 48.62 447 HIS A CA 1
ATOM 3409 C C . HIS A 1 447 ? 17.462 47.828 -103.441 1.00 48.62 447 HIS A C 1
ATOM 3411 O O . HIS A 1 447 ? 16.982 47.655 -104.565 1.00 48.62 447 HIS A O 1
ATOM 3417 N N . PRO A 1 448 ? 18.761 47.613 -103.168 1.00 54.97 448 PRO A N 1
ATOM 3418 C CA . PRO A 1 448 ? 19.703 47.105 -104.158 1.00 54.97 448 PRO A CA 1
ATOM 3419 C C . PRO A 1 448 ? 19.192 45.809 -104.786 1.00 54.97 448 PRO A C 1
ATOM 3421 O O . PRO A 1 448 ? 18.743 44.906 -104.075 1.00 54.97 448 PRO A O 1
ATOM 3424 N N . LYS A 1 449 ? 19.286 45.711 -106.115 1.00 55.53 449 LYS A N 1
ATOM 3425 C CA . LYS A 1 449 ? 18.881 44.520 -106.865 1.00 55.53 449 LYS A CA 1
ATOM 3426 C C . LYS A 1 449 ? 20.117 43.830 -107.440 1.00 55.53 449 LYS A C 1
ATOM 3428 O O . LYS A 1 449 ? 21.035 44.479 -107.935 1.00 55.53 449 LYS A O 1
ATOM 3433 N N . LEU A 1 450 ? 20.148 42.503 -107.351 1.00 53.34 450 LEU A N 1
ATOM 3434 C CA . LEU A 1 450 ? 21.156 41.674 -108.012 1.00 53.34 450 LEU A CA 1
ATOM 3435 C C . LEU A 1 450 ? 20.712 41.424 -109.455 1.00 53.34 450 LEU A C 1
ATOM 3437 O O . LEU A 1 450 ? 19.589 40.969 -109.678 1.00 53.34 450 LEU A O 1
ATOM 3441 N N . VAL A 1 451 ? 21.581 41.723 -110.420 1.00 60.75 451 VAL A N 1
ATOM 3442 C CA . VAL A 1 451 ? 21.322 41.530 -111.855 1.00 60.75 451 VAL A CA 1
ATOM 3443 C C . VAL A 1 451 ? 22.460 40.687 -112.465 1.00 60.75 451 VAL A C 1
ATOM 3445 O O . VAL A 1 451 ? 23.618 40.880 -112.076 1.00 60.75 451 VAL A O 1
ATOM 3448 N N . PRO A 1 452 ? 22.180 39.726 -113.370 1.00 60.94 452 PRO A N 1
ATOM 3449 C CA . PRO A 1 452 ? 23.219 38.939 -114.043 1.00 60.94 452 PRO A CA 1
ATOM 3450 C C . PRO A 1 452 ? 24.107 39.802 -114.949 1.00 60.94 452 PRO A C 1
ATOM 3452 O O . PRO A 1 452 ? 23.611 40.643 -115.692 1.00 60.94 452 PRO A O 1
ATOM 3455 N N . GLU A 1 453 ? 25.421 39.569 -114.925 1.00 59.06 453 GLU A N 1
ATOM 3456 C CA . GLU A 1 453 ? 26.431 40.403 -115.606 1.00 59.06 453 GLU A CA 1
ATOM 3457 C C . GLU A 1 453 ? 26.425 40.293 -117.154 1.00 59.06 453 GLU A C 1
ATOM 3459 O O . GLU A 1 453 ? 27.169 41.004 -117.820 1.00 59.06 453 GLU A O 1
ATOM 3464 N N . SER A 1 454 ? 25.586 39.443 -117.764 1.00 57.97 454 SER A N 1
ATOM 3465 C CA . SER A 1 454 ? 25.569 39.195 -119.221 1.00 57.97 454 SER A CA 1
ATOM 3466 C C . SER A 1 454 ? 24.552 40.018 -120.033 1.00 57.97 454 SER A C 1
ATOM 3468 O O . SER A 1 454 ? 24.382 39.763 -121.226 1.00 57.97 454 SER A O 1
ATOM 3470 N N . GLN A 1 455 ? 23.895 41.014 -119.432 1.00 50.78 455 GLN A N 1
ATOM 3471 C CA . GLN A 1 455 ? 23.059 41.993 -120.142 1.00 50.78 455 GLN A CA 1
ATOM 3472 C C . GLN A 1 455 ? 23.397 43.423 -119.697 1.00 50.78 455 GLN A C 1
ATOM 3474 O O . GLN A 1 455 ? 22.724 43.994 -118.841 1.00 50.78 455 GLN A O 1
ATOM 3479 N N . ALA A 1 456 ? 24.447 43.991 -120.291 1.00 44.03 456 ALA A N 1
ATOM 3480 C CA . ALA A 1 456 ? 24.679 45.431 -120.403 1.00 44.03 456 ALA A CA 1
ATOM 3481 C C . ALA A 1 456 ? 25.438 45.715 -121.702 1.00 44.03 456 ALA A C 1
ATOM 3483 O O . ALA A 1 456 ? 26.449 45.015 -121.944 1.00 44.03 456 ALA A O 1
#

Organism: NCBI:txid2664923